Protein AF-0000000076402918 (afdb_homodimer)

Sequence (650 aa):
MNSRPRGKLAVGRVKFFGRHRGEVNSSAFSPDGQRLLTASEDGCVYGWETQSGRLLWRLRGHKGPVRFCRFSPDGRLFASTSCDRTIRLWDATDAKCLQVLKGHQRSVETVSFSHDSKQLASGGWDKRVMLWEVQSGQVLRHFVGHRDSVQSSDFAPSSDCLATGSWDSTIRMWDLRAGTPGIFHQELEGHRGNISCLCYSPSGLLASGSWDKTIHIWKPSTRSLLIQLKGHITWVKSIAFSPDGQQLASAGYSHMVKVWDCNTGKCTETLKVRSVAEANKGAVEGLLGRPAPPEPNIMLLAGGSERGPCLCLYARRETLSVWSCMNSRPRGKLAVGRVKFFGRHRGEVNSSAFSPDGQRLLTASEDGCVYGWETQSGRLLWRLRGHKGPVRFCRFSPDGRLFASTSCDRTIRLWDATDAKCLQVLKGHQRSVETVSFSHDSKQLASGGWDKRVMLWEVQSGQVLRHFVGHRDSVQSSDFAPSSDCLATGSWDSTIRMWDLRAGTPGIFHQELEGHRGNISCLCYSPSGLLASGSWDKTIHIWKPSTRSLLIQLKGHITWVKSIAFSPDGQQLASAGYSHMVKVWDCNTGKCTETLKVRSVAEANKGAVEGLLGRPAPPEPNIMLLAGGSERGPCLCLYARRETLSVWSC

Structure (mmCIF, N/CA/C/O backbone):
data_AF-0000000076402918-model_v1
#
loop_
_entity.id
_entity.type
_entity.pdbx_description
1 polymer 'WD repeat domain 38'
#
loop_
_atom_site.group_PDB
_atom_site.id
_atom_site.type_symbol
_atom_site.label_atom_id
_atom_site.label_alt_id
_atom_site.label_comp_id
_atom_site.label_asym_id
_atom_site.label_entity_id
_atom_site.label_seq_id
_atom_site.pdbx_PDB_ins_code
_atom_site.Cartn_x
_atom_site.Cartn_y
_atom_site.Cartn_z
_atom_site.occupancy
_atom_site.B_iso_or_equiv
_atom_site.auth_seq_id
_atom_site.auth_comp_id
_atom_site.auth_asym_id
_atom_site.auth_atom_id
_atom_site.pdbx_PDB_model_num
ATOM 1 N N . MET A 1 1 ? -1.709 27.984 39.938 1 25.34 1 MET A N 1
ATOM 2 C CA . MET A 1 1 ? -0.793 27.078 39.25 1 25.34 1 MET A CA 1
ATOM 3 C C . MET A 1 1 ? -1.233 25.625 39.406 1 25.34 1 MET A C 1
ATOM 5 O O . MET A 1 1 ? -0.717 24.906 40.25 1 25.34 1 MET A O 1
ATOM 9 N N . ASN A 1 2 ? -2.488 25.375 39.344 1 27.59 2 ASN A N 1
ATOM 10 C CA . ASN A 1 2 ? -3.223 24.141 39.625 1 27.59 2 ASN A CA 1
ATOM 11 C C . ASN A 1 2 ? -2.889 23.062 38.594 1 27.59 2 ASN A C 1
ATOM 13 O O . ASN A 1 2 ? -3.389 23.078 37.469 1 27.59 2 ASN A O 1
ATOM 17 N N . SER A 1 3 ? -1.519 22.703 38.438 1 31.03 3 SER A N 1
ATOM 18 C CA . SER A 1 3 ? -1.005 21.594 37.625 1 31.03 3 SER A CA 1
ATOM 19 C C . SER A 1 3 ? -1.732 20.297 37.938 1 31.03 3 SER A C 1
ATOM 21 O O . SER A 1 3 ? -1.46 19.656 38.938 1 31.03 3 SER A O 1
ATOM 23 N N . ARG A 1 4 ? -2.926 20.219 37.781 1 40.31 4 ARG A N 1
ATOM 24 C CA . ARG A 1 4 ? -3.494 18.891 37.969 1 40.31 4 ARG A CA 1
ATOM 25 C C . ARG A 1 4 ? -2.668 17.828 37.25 1 40.31 4 ARG A C 1
ATOM 27 O O . ARG A 1 4 ? -2.227 18.031 36.125 1 40.31 4 ARG A O 1
ATOM 34 N N . PRO A 1 5 ? -1.95 17.047 38 1 42.47 5 PRO A N 1
ATOM 35 C CA . PRO A 1 5 ? -1.156 15.992 37.344 1 42.47 5 PRO A CA 1
ATOM 36 C C . PRO A 1 5 ? -1.837 15.391 36.125 1 42.47 5 PRO A C 1
ATOM 38 O O . PRO A 1 5 ? -3.057 15.211 36.125 1 42.47 5 PRO A O 1
ATOM 41 N N . ARG A 1 6 ? -1.301 15.883 34.906 1 48.69 6 ARG A N 1
ATOM 42 C CA . ARG A 1 6 ? -1.825 15.328 33.656 1 48.69 6 ARG A CA 1
ATOM 43 C C . ARG A 1 6 ? -2.062 13.828 33.781 1 48.69 6 ARG A C 1
ATOM 45 O O . ARG A 1 6 ? -1.194 13.094 34.25 1 48.69 6 ARG A O 1
ATOM 52 N N . GLY A 1 7 ? -3.211 13.445 34.125 1 48.41 7 GLY A N 1
ATOM 53 C CA . GLY A 1 7 ? -3.588 12.055 34.312 1 48.41 7 GLY A CA 1
ATOM 54 C C . GLY A 1 7 ? -3.008 11.125 33.281 1 48.41 7 GLY A C 1
ATOM 55 O O . GLY A 1 7 ? -2.521 11.578 32.219 1 48.41 7 GLY A O 1
ATOM 56 N N . LYS A 1 8 ? -2.604 9.859 33.688 1 49.72 8 LYS A N 1
ATOM 57 C CA . LYS A 1 8 ? -2.1 8.766 32.875 1 49.72 8 LYS A CA 1
ATOM 58 C C . LYS A 1 8 ? -3.025 8.5 31.688 1 49.72 8 LYS A C 1
ATOM 60 O O . LYS A 1 8 ? -4.25 8.555 31.828 1 49.72 8 LYS A O 1
ATOM 65 N N . LEU A 1 9 ? -2.432 8.664 30.547 1 53.84 9 LEU A N 1
ATOM 66 C CA . LEU A 1 9 ? -3.195 8.305 29.359 1 53.84 9 LEU A CA 1
ATOM 67 C C . LEU A 1 9 ? -3.678 6.863 29.438 1 53.84 9 LEU A C 1
ATOM 69 O O . LEU A 1 9 ? -2.932 5.977 29.859 1 53.84 9 LEU A O 1
ATOM 73 N N . ALA A 1 10 ? -4.973 6.672 29.641 1 48.81 10 ALA A N 1
ATOM 74 C CA . ALA A 1 10 ? -5.516 5.316 29.641 1 48.81 10 ALA A CA 1
ATOM 75 C C . ALA A 1 10 ? -6.328 5.051 28.375 1 48.81 10 ALA A C 1
ATOM 77 O O . ALA A 1 10 ? -6.902 5.973 27.797 1 48.81 10 ALA A O 1
ATOM 78 N N . VAL A 1 11 ? -6.016 3.805 27.875 1 51.44 11 VAL A N 1
ATOM 79 C CA . VAL A 1 11 ? -6.879 3.371 26.781 1 51.44 11 VAL A CA 1
ATOM 80 C C . VAL A 1 11 ? -8.312 3.209 27.281 1 51.44 11 VAL A C 1
ATOM 82 O O . VAL A 1 11 ? -8.555 2.467 28.234 1 51.44 11 VAL A O 1
ATOM 85 N N . GLY A 1 12 ? -9.086 4.148 26.891 1 51.38 12 GLY A N 1
ATOM 86 C CA . GLY A 1 12 ? -10.469 3.934 27.281 1 51.38 12 GLY A CA 1
ATOM 87 C C . GLY A 1 12 ? -11.18 2.914 26.406 1 51.38 12 GLY A C 1
ATOM 88 O O . GLY A 1 12 ? -10.797 1.744 26.375 1 51.38 12 GLY A O 1
ATOM 89 N N . ARG A 1 13 ? -12.07 3.387 25.562 1 50.59 13 ARG A N 1
ATOM 90 C CA . ARG A 1 13 ? -12.836 2.543 24.656 1 50.59 13 ARG A CA 1
ATOM 91 C C . ARG A 1 13 ? -12.227 2.557 23.25 1 50.59 13 ARG A C 1
ATOM 93 O O . ARG A 1 13 ? -11.766 3.6 22.781 1 50.59 13 ARG A O 1
ATOM 100 N N . VAL A 1 14 ? -12.094 1.312 22.766 1 59.31 14 VAL A N 1
ATOM 101 C CA . VAL A 1 14 ? -11.578 1.171 21.406 1 59.31 14 VAL A CA 1
ATOM 102 C C . VAL A 1 14 ? -12.727 0.822 20.469 1 59.31 14 VAL A C 1
ATOM 104 O O . VAL A 1 14 ? -13.539 -0.056 20.75 1 59.31 14 VAL A O 1
ATOM 107 N N . LYS A 1 15 ? -12.883 1.702 19.375 1 62.91 15 LYS A N 1
ATOM 108 C CA . LYS A 1 15 ? -13.852 1.404 18.328 1 62.91 15 LYS A CA 1
ATOM 109 C C . LYS A 1 15 ? -13.156 0.914 17.062 1 62.91 15 LYS A C 1
ATOM 111 O O . LYS A 1 15 ? -12.109 1.436 16.672 1 62.91 15 LYS A O 1
ATOM 116 N N . PHE A 1 16 ? -13.766 -0.117 16.391 1 64.56 16 PHE A N 1
ATOM 117 C CA . PHE A 1 16 ? -13.211 -0.703 15.18 1 64.56 16 PHE A CA 1
ATOM 118 C C . PHE A 1 16 ? -14.07 -0.36 13.969 1 64.56 16 PHE A C 1
ATOM 120 O O . PHE A 1 16 ? -15.297 -0.431 14.031 1 64.56 16 PHE A O 1
ATOM 127 N N . PHE A 1 17 ? -13.406 0.163 12.977 1 67.06 17 PHE A N 1
ATOM 128 C CA . PHE A 1 17 ? -14.07 0.464 11.719 1 67.06 17 PHE A CA 1
ATOM 129 C C . PHE A 1 17 ? -13.664 -0.529 10.641 1 67.06 17 PHE A C 1
ATOM 131 O O . PHE A 1 17 ? -12.5 -0.553 10.219 1 67.06 17 PHE A O 1
ATOM 138 N N . GLY A 1 18 ? -14.5 -1.359 10.414 1 67.06 18 GLY A N 1
ATOM 139 C CA . GLY A 1 18 ? -14.25 -2.432 9.461 1 67.06 18 GLY A CA 1
ATOM 140 C C . GLY A 1 18 ? -15.109 -2.336 8.219 1 67.06 18 GLY A C 1
ATOM 141 O O . GLY A 1 18 ? -15.727 -1.301 7.961 1 67.06 18 GLY A O 1
ATOM 142 N N . ARG A 1 19 ? -14.844 -3.148 7.172 1 66.88 19 ARG A N 1
ATOM 143 C CA . ARG A 1 19 ? -15.633 -3.305 5.953 1 66.88 19 ARG A CA 1
ATOM 144 C C . ARG A 1 19 ? -14.852 -2.842 4.73 1 66.88 19 ARG A C 1
ATOM 146 O O . ARG A 1 19 ? -15.383 -2.828 3.617 1 66.88 19 ARG A O 1
ATOM 153 N N . HIS A 1 20 ? -13.734 -2.352 5.055 1 74.69 20 HIS A N 1
ATOM 154 C CA . HIS A 1 20 ? -12.891 -2.051 3.906 1 74.69 20 HIS A CA 1
ATOM 155 C C . HIS A 1 20 ? -12.641 -3.299 3.066 1 74.69 20 HIS A C 1
ATOM 157 O O . HIS A 1 20 ? -12.641 -4.414 3.592 1 74.69 20 HIS A O 1
ATOM 163 N N . ARG A 1 21 ? -12.477 -3.051 1.806 1 71.06 21 ARG A N 1
ATOM 164 C CA . ARG A 1 21 ? -12.164 -4.172 0.925 1 71.06 21 ARG A CA 1
ATOM 165 C C . ARG A 1 21 ? -10.68 -4.18 0.554 1 71.06 21 ARG A C 1
ATOM 167 O O . ARG A 1 21 ? -10.281 -4.828 -0.417 1 71.06 21 ARG A O 1
ATOM 174 N N . GLY A 1 22 ? -9.961 -3.381 1.263 1 71.25 22 GLY A N 1
ATOM 175 C CA . GLY A 1 22 ? -8.516 -3.273 1.115 1 71.25 22 GLY A CA 1
ATOM 176 C C . GLY A 1 22 ? -7.84 -2.648 2.32 1 71.25 22 GLY A C 1
ATOM 177 O O . GLY A 1 22 ? -8.508 -2.195 3.25 1 71.25 22 GLY A O 1
ATOM 178 N N . GLU A 1 23 ? -6.598 -2.674 2.232 1 72.81 23 GLU A N 1
ATOM 179 C CA . GLU A 1 23 ? -5.832 -2.055 3.312 1 72.81 23 GLU A CA 1
ATOM 180 C C . GLU A 1 23 ? -6.125 -0.56 3.408 1 72.81 23 GLU A C 1
ATOM 182 O O . GLU A 1 23 ? -6.43 0.085 2.4 1 72.81 23 GLU A O 1
ATOM 187 N N . VAL A 1 24 ? -6.035 -0.064 4.629 1 81.94 24 VAL A N 1
ATOM 188 C CA . VAL A 1 24 ? -6.242 1.362 4.859 1 81.94 24 VAL A CA 1
ATOM 189 C C . VAL A 1 24 ? -4.895 2.086 4.855 1 81.94 24 VAL A C 1
ATOM 191 O O . VAL A 1 24 ? -3.99 1.728 5.613 1 81.94 24 VAL A O 1
ATOM 194 N N . ASN A 1 25 ? -4.797 3.102 4.047 1 83.12 25 ASN A N 1
ATOM 195 C CA . ASN A 1 25 ? -3.531 3.812 3.9 1 83.12 25 ASN A CA 1
ATOM 196 C C . ASN A 1 25 ? -3.467 5.039 4.809 1 83.12 25 ASN A C 1
ATOM 198 O O . ASN A 1 25 ? -2.385 5.445 5.234 1 83.12 25 ASN A O 1
ATOM 202 N N . SER A 1 26 ? -4.59 5.641 4.988 1 84.94 26 SER A N 1
ATOM 203 C CA . SER A 1 26 ? -4.645 6.883 5.746 1 84.94 26 SER A CA 1
ATOM 204 C C . SER A 1 26 ? -6.023 7.09 6.367 1 84.94 26 SER A C 1
ATOM 206 O O . SER A 1 26 ? -7.012 6.512 5.906 1 84.94 26 SER A O 1
ATOM 208 N N . SER A 1 27 ? -6.023 7.902 7.418 1 85.88 27 SER A N 1
ATOM 209 C CA . SER A 1 27 ? -7.266 8.289 8.07 1 85.88 27 SER A CA 1
ATOM 210 C C . SER A 1 27 ? -7.199 9.734 8.57 1 85.88 27 SER A C 1
ATOM 212 O O . SER A 1 27 ? -6.113 10.266 8.805 1 85.88 27 SER A O 1
ATOM 214 N N . ALA A 1 28 ? -8.367 10.344 8.719 1 86.12 28 ALA A N 1
ATOM 215 C CA . ALA A 1 28 ? -8.43 11.727 9.18 1 86.12 28 ALA A CA 1
ATOM 216 C C . ALA A 1 28 ? -9.781 12.023 9.836 1 86.12 28 ALA A C 1
ATOM 218 O O . ALA A 1 28 ? -10.828 11.703 9.273 1 86.12 28 ALA A O 1
ATOM 219 N N . PHE A 1 29 ? -9.727 12.758 10.906 1 83.94 29 PHE A N 1
ATOM 220 C CA . PHE A 1 29 ? -10.953 13.203 11.555 1 83.94 29 PHE A CA 1
ATOM 221 C C . PHE A 1 29 ? -11.414 14.531 10.977 1 83.94 29 PHE A C 1
ATOM 223 O O . PHE A 1 29 ? -10.594 15.367 10.594 1 83.94 29 PHE A O 1
ATOM 230 N N . SER A 1 30 ? -12.75 14.648 11.078 1 87.88 30 SER A N 1
ATOM 231 C CA . SER A 1 30 ? -13.281 15.984 10.82 1 87.88 30 SER A CA 1
ATOM 232 C C . SER A 1 30 ? -12.938 16.938 11.953 1 87.88 30 SER A C 1
ATOM 234 O O . SER A 1 30 ? -12.625 16.516 13.07 1 87.88 30 SER A O 1
ATOM 236 N N . PRO A 1 31 ? -12.961 18.234 11.617 1 85.5 31 PRO A N 1
ATOM 237 C CA . PRO A 1 31 ? -12.578 19.203 12.656 1 85.5 31 PRO A CA 1
ATOM 238 C C . PRO A 1 31 ? -13.43 19.078 13.914 1 85.5 31 PRO A C 1
ATOM 240 O O . PRO A 1 31 ? -12.93 19.297 15.023 1 85.5 31 PRO A O 1
ATOM 243 N N . ASP A 1 32 ? -14.672 18.719 13.797 1 81.25 32 ASP A N 1
ATOM 244 C CA . ASP A 1 32 ? -15.547 18.609 14.953 1 81.25 32 ASP A CA 1
ATOM 245 C C . ASP A 1 32 ? -15.445 17.219 15.578 1 81.25 32 ASP A C 1
ATOM 247 O O . ASP A 1 32 ? -16.125 16.922 16.562 1 81.25 32 ASP A O 1
ATOM 251 N N . GLY A 1 33 ? -14.68 16.328 14.961 1 80.62 33 GLY A N 1
ATOM 252 C CA . GLY A 1 33 ? -14.43 15 15.508 1 80.62 33 GLY A CA 1
ATOM 253 C C . GLY A 1 33 ? -15.578 14.039 15.273 1 80.62 33 GLY A C 1
ATOM 254 O O . GLY A 1 33 ? -15.531 12.891 15.727 1 80.62 33 GLY A O 1
ATOM 255 N N . GLN A 1 34 ? -16.5 14.445 14.539 1 82.75 34 GLN A N 1
ATOM 256 C CA . GLN A 1 34 ? -17.719 13.656 14.414 1 82.75 34 GLN A CA 1
ATOM 257 C C . GLN A 1 34 ? -17.625 12.664 13.266 1 82.75 34 GLN A C 1
ATOM 259 O O . GLN A 1 34 ? -18.406 11.719 13.18 1 82.75 34 GLN A O 1
ATOM 264 N N . ARG A 1 35 ? -16.781 12.93 12.406 1 89.06 35 ARG A N 1
ATOM 265 C CA . ARG A 1 35 ? -16.609 12.039 11.258 1 89.06 35 ARG A CA 1
ATOM 266 C C . ARG A 1 35 ? -15.156 11.625 11.102 1 89.06 35 ARG A C 1
ATOM 268 O O . ARG A 1 35 ? -14.242 12.352 11.516 1 89.06 35 ARG A O 1
ATOM 275 N N . LEU A 1 36 ? -14.984 10.43 10.508 1 86.31 36 LEU A N 1
ATOM 276 C CA . LEU A 1 36 ? -13.672 9.859 10.211 1 86.31 36 LEU A CA 1
ATOM 277 C C . LEU A 1 36 ? -13.578 9.445 8.75 1 86.31 36 LEU A C 1
ATOM 279 O O . LEU A 1 36 ? -14.469 8.773 8.234 1 86.31 36 LEU A O 1
ATOM 283 N N . LEU A 1 37 ? -12.523 9.906 8.07 1 90.56 37 LEU A N 1
ATOM 284 C CA . LEU A 1 37 ? -12.203 9.453 6.723 1 90.56 37 LEU A CA 1
ATOM 285 C C . LEU A 1 37 ? -11.156 8.344 6.754 1 90.56 37 LEU A C 1
ATOM 287 O O . LEU A 1 37 ? -10.203 8.414 7.535 1 90.56 37 LEU A O 1
ATOM 291 N N . THR A 1 38 ? -11.32 7.359 5.902 1 87.81 38 THR A N 1
ATOM 292 C CA . THR A 1 38 ? -10.258 6.387 5.684 1 87.81 38 THR A CA 1
ATOM 293 C C . THR A 1 38 ? -10.008 6.176 4.191 1 87.81 38 THR A C 1
ATOM 295 O O . THR A 1 38 ? -10.961 6.043 3.414 1 87.81 38 THR A O 1
ATOM 298 N N . ALA A 1 39 ? -8.75 6.246 3.799 1 90.69 39 ALA A N 1
ATOM 299 C CA . ALA A 1 39 ? -8.305 5.984 2.432 1 90.69 39 ALA A CA 1
ATOM 300 C C . ALA A 1 39 ? -7.879 4.531 2.262 1 90.69 39 ALA A C 1
ATOM 302 O O . ALA A 1 39 ? -7.008 4.043 2.986 1 90.69 39 ALA A O 1
ATOM 303 N N . SER A 1 40 ? -8.461 3.926 1.273 1 87.62 40 SER A N 1
ATOM 304 C CA . SER A 1 40 ? -8.281 2.48 1.193 1 87.62 40 SER A CA 1
ATOM 305 C C . SER A 1 40 ? -7.562 2.082 -0.092 1 87.62 40 SER A C 1
ATOM 307 O O . SER A 1 40 ? -7.73 2.729 -1.128 1 87.62 40 SER A O 1
ATOM 309 N N . GLU A 1 41 ? -6.918 0.976 -0.032 1 83.38 41 GLU A N 1
ATOM 310 C CA . GLU A 1 41 ? -6.238 0.36 -1.167 1 83.38 41 GLU A CA 1
ATOM 311 C C . GLU A 1 41 ? -7.234 -0.083 -2.234 1 83.38 41 GLU A C 1
ATOM 313 O O . GLU A 1 41 ? -6.871 -0.255 -3.398 1 83.38 41 GLU A O 1
ATOM 318 N N . ASP A 1 42 ? -8.477 -0.287 -1.939 1 82.19 42 ASP A N 1
ATOM 319 C CA . ASP A 1 42 ? -9.477 -0.777 -2.881 1 82.19 42 ASP A CA 1
ATOM 320 C C . ASP A 1 42 ? -9.984 0.348 -3.779 1 82.19 42 ASP A C 1
ATOM 322 O O . ASP A 1 42 ? -10.898 0.144 -4.586 1 82.19 42 ASP A O 1
ATOM 326 N N . GLY A 1 43 ? -9.445 1.557 -3.574 1 91.81 43 GLY A N 1
ATOM 327 C CA . GLY A 1 43 ? -9.773 2.672 -4.445 1 91.81 43 GLY A CA 1
ATOM 328 C C . GLY A 1 43 ? -10.914 3.523 -3.922 1 91.81 43 GLY A C 1
ATOM 329 O O . GLY A 1 43 ? -11.383 4.438 -4.605 1 91.81 43 GLY A O 1
ATOM 330 N N . CYS A 1 44 ? -11.32 3.26 -2.717 1 93.31 44 CYS A N 1
ATOM 331 C CA . CYS A 1 44 ? -12.461 3.98 -2.16 1 93.31 44 CYS A CA 1
ATOM 332 C C . CYS A 1 44 ? -12.031 4.848 -0.98 1 93.31 44 CYS A C 1
ATOM 334 O O . CYS A 1 44 ? -11.039 4.551 -0.313 1 93.31 44 CYS A O 1
ATOM 336 N N . VAL A 1 45 ? -12.789 5.887 -0.795 1 95.75 45 VAL A N 1
ATOM 337 C CA . VAL A 1 45 ? -12.75 6.66 0.441 1 95.75 45 VAL A CA 1
ATOM 338 C C . VAL A 1 45 ? -13.977 6.34 1.291 1 95.75 45 VAL A C 1
ATOM 340 O O . VAL A 1 45 ? -15.109 6.426 0.814 1 95.75 45 VAL A O 1
ATOM 343 N N . TYR A 1 46 ? -13.727 5.969 2.494 1 91.69 46 TYR A N 1
ATOM 344 C CA . TYR A 1 46 ? -14.82 5.645 3.402 1 91.69 46 TYR A CA 1
ATOM 345 C C . TYR A 1 46 ? -15.031 6.758 4.418 1 91.69 46 TYR A C 1
ATOM 347 O O . TYR A 1 46 ? -14.07 7.359 4.902 1 91.69 46 TYR A O 1
ATOM 355 N N . GLY A 1 47 ? -16.297 7.082 4.672 1 92.44 47 GLY A N 1
ATOM 356 C CA . GLY A 1 47 ? -16.688 7.984 5.742 1 92.44 47 GLY A CA 1
ATOM 357 C C . GLY A 1 47 ? -17.469 7.305 6.848 1 92.44 47 GLY A C 1
ATOM 358 O O . GLY A 1 47 ? -18.391 6.527 6.574 1 92.44 47 GLY A O 1
ATOM 359 N N . TRP A 1 48 ? -17.062 7.621 8.07 1 87.62 48 TRP A N 1
ATOM 360 C CA . TRP A 1 48 ? -17.672 6.988 9.234 1 87.62 48 TRP A CA 1
ATOM 361 C C . TRP A 1 48 ? -18.156 8.039 10.227 1 87.62 48 TRP A C 1
ATOM 363 O O . TRP A 1 48 ? -17.547 9.094 10.375 1 87.62 48 TRP A O 1
ATOM 373 N N . GLU A 1 49 ? -19.25 7.68 10.906 1 86.62 49 GLU A N 1
ATOM 374 C CA . GLU A 1 49 ? -19.562 8.406 12.133 1 86.62 49 GLU A CA 1
ATOM 375 C C . GLU A 1 49 ? -18.703 7.934 13.297 1 86.62 49 GLU A C 1
ATOM 377 O O . GLU A 1 49 ? -18.688 6.746 13.625 1 86.62 49 GLU A O 1
ATOM 382 N N . THR A 1 50 ? -18.047 8.805 13.961 1 78.19 50 THR A N 1
ATOM 383 C CA . THR A 1 50 ? -17.016 8.438 14.914 1 78.19 50 THR A CA 1
ATOM 384 C C . THR A 1 50 ? -17.625 7.789 16.156 1 78.19 50 THR A C 1
ATOM 386 O O . THR A 1 50 ? -17.078 6.824 16.688 1 78.19 50 THR A O 1
ATOM 389 N N . GLN A 1 51 ? -18.672 8.305 16.656 1 74.75 51 GLN A N 1
ATOM 390 C CA . GLN A 1 51 ? -19.234 7.824 17.906 1 74.75 51 GLN A CA 1
ATOM 391 C C . GLN A 1 51 ? -19.906 6.465 17.734 1 74.75 51 GLN A C 1
ATOM 393 O O . GLN A 1 51 ? -19.672 5.535 18.5 1 74.75 51 GLN A O 1
ATOM 398 N N . SER A 1 52 ? -20.672 6.297 16.703 1 76 52 SER A N 1
ATOM 399 C CA . SER A 1 52 ? -21.422 5.066 16.516 1 76 52 SER A CA 1
ATOM 400 C C . SER A 1 52 ? -20.609 4.027 15.758 1 76 52 SER A C 1
ATOM 402 O O . SER A 1 52 ? -20.875 2.828 15.852 1 76 52 SER A O 1
ATOM 404 N N . GLY A 1 53 ? -19.703 4.547 14.992 1 77.06 53 GLY A N 1
ATOM 405 C CA . GLY A 1 53 ? -18.953 3.641 14.133 1 77.06 53 GLY A CA 1
ATOM 406 C C . GLY A 1 53 ? -19.688 3.295 12.852 1 77.06 53 GLY A C 1
ATOM 407 O O . GLY A 1 53 ? -19.234 2.455 12.07 1 77.06 53 GLY A O 1
ATOM 408 N N . ARG A 1 54 ? -20.734 3.928 12.633 1 86.75 54 ARG A N 1
ATOM 409 C CA . ARG A 1 54 ? -21.547 3.65 11.453 1 86.75 54 ARG A CA 1
ATOM 410 C C . ARG A 1 54 ? -20.875 4.156 10.188 1 86.75 54 ARG A C 1
ATOM 412 O O . ARG A 1 54 ? -20.328 5.262 10.164 1 86.75 54 ARG A O 1
ATOM 419 N N . LEU A 1 55 ? -20.953 3.271 9.148 1 89.5 55 LEU A N 1
ATOM 420 C CA . LEU A 1 55 ? -20.469 3.684 7.836 1 89.5 55 LEU A CA 1
ATOM 421 C C . LEU A 1 55 ? -21.438 4.664 7.188 1 89.5 55 LEU A C 1
ATOM 423 O O . LEU A 1 55 ? -22.625 4.359 7.02 1 89.5 55 LEU A O 1
ATOM 427 N N . LEU A 1 56 ? -20.969 5.809 6.895 1 93.81 56 LEU A N 1
ATOM 428 C CA . LEU A 1 56 ? -21.797 6.84 6.281 1 93.81 56 LEU A CA 1
ATOM 429 C C . LEU A 1 56 ? -21.766 6.723 4.762 1 93.81 56 LEU A C 1
ATOM 431 O O . LEU A 1 56 ? -22.828 6.766 4.117 1 93.81 56 LEU A O 1
ATOM 435 N N . TRP A 1 57 ? -20.594 6.594 4.211 1 93.12 57 TRP A N 1
ATOM 436 C CA . TRP A 1 57 ? -20.484 6.48 2.762 1 93.12 57 TRP A CA 1
ATOM 437 C C . TRP A 1 57 ? -19.203 5.758 2.367 1 93.12 57 TRP A C 1
ATOM 439 O O . TRP A 1 57 ? -18.234 5.742 3.127 1 93.12 57 TRP A O 1
ATOM 449 N N . ARG A 1 58 ? -19.297 5.066 1.256 1 93.31 58 ARG A N 1
ATOM 450 C CA . ARG A 1 58 ? -18.203 4.5 0.47 1 93.31 58 ARG A CA 1
ATOM 451 C C . ARG A 1 58 ? -18.125 5.156 -0.904 1 93.31 58 ARG A C 1
ATOM 453 O O . ARG A 1 58 ? -18.984 4.922 -1.761 1 93.31 58 ARG A O 1
ATOM 460 N N . LEU A 1 59 ? -17.078 5.914 -1.104 1 96.81 59 LEU A N 1
ATOM 461 C CA . LEU A 1 59 ? -17.016 6.75 -2.297 1 96.81 59 LEU A CA 1
ATOM 462 C C . LEU A 1 59 ? -16.031 6.164 -3.314 1 96.81 59 LEU A C 1
ATOM 464 O O . LEU A 1 59 ? -14.859 5.973 -3.014 1 96.81 59 LEU A O 1
ATOM 468 N N . ARG A 1 60 ? -16.562 5.969 -4.395 1 94.31 60 ARG A N 1
ATOM 469 C CA . ARG A 1 60 ? -15.766 5.512 -5.535 1 94.31 60 ARG A CA 1
ATOM 470 C C . ARG A 1 60 ? -15.398 6.676 -6.449 1 94.31 60 ARG A C 1
ATOM 472 O O . ARG A 1 60 ? -15.844 7.809 -6.227 1 94.31 60 ARG A O 1
ATOM 479 N N . GLY A 1 61 ? -14.5 6.449 -7.418 1 93.69 61 GLY A N 1
ATOM 480 C CA . GLY A 1 61 ? -14.102 7.473 -8.375 1 93.69 61 GLY A CA 1
ATOM 481 C C . GLY A 1 61 ? -12.648 7.367 -8.797 1 93.69 61 GLY A C 1
ATOM 482 O O . GLY A 1 61 ? -12.336 7.457 -9.984 1 93.69 61 GLY A O 1
ATOM 483 N N . HIS A 1 62 ? -11.781 7.23 -7.805 1 95.5 62 HIS A N 1
ATOM 484 C CA . HIS A 1 62 ? -10.375 7.039 -8.141 1 95.5 62 HIS A CA 1
ATOM 485 C C . HIS A 1 62 ? -10.172 5.773 -8.969 1 95.5 62 HIS A C 1
ATOM 487 O O . HIS A 1 62 ? -10.93 4.809 -8.828 1 95.5 62 HIS A O 1
ATOM 493 N N . LYS A 1 63 ? -9.18 5.75 -9.789 1 91.75 63 LYS A N 1
ATOM 494 C CA . LYS A 1 63 ? -8.906 4.621 -10.68 1 91.75 63 LYS A CA 1
ATOM 495 C C . LYS A 1 63 ? -7.719 3.805 -10.18 1 91.75 63 LYS A C 1
ATOM 497 O O . LYS A 1 63 ? -7.031 3.154 -10.969 1 91.75 63 LYS A O 1
ATOM 502 N N . GLY A 1 64 ? -7.398 3.877 -9.039 1 91.81 64 GLY A N 1
ATOM 503 C CA . GLY A 1 64 ? -6.359 3.158 -8.312 1 91.81 64 GLY A CA 1
ATOM 504 C C . GLY A 1 64 ? -6.457 3.32 -6.809 1 91.81 64 GLY A C 1
ATOM 505 O O . GLY A 1 64 ? -7.391 3.949 -6.309 1 91.81 64 GLY A O 1
ATOM 506 N N . PRO A 1 65 ? -5.516 2.715 -6.141 1 90.81 65 PRO A N 1
ATOM 507 C CA . PRO A 1 65 ? -5.52 2.83 -4.684 1 90.81 65 PRO A CA 1
ATOM 508 C C . PRO A 1 65 ? -5.551 4.281 -4.203 1 90.81 65 PRO A C 1
ATOM 510 O O . PRO A 1 65 ? -4.895 5.145 -4.793 1 90.81 65 PRO A O 1
ATOM 513 N N . VAL A 1 66 ? -6.379 4.523 -3.15 1 95.31 66 VAL A N 1
ATOM 514 C CA . VAL A 1 66 ? -6.383 5.828 -2.498 1 95.31 66 VAL A CA 1
ATOM 515 C C . VAL A 1 66 ? -5.273 5.887 -1.45 1 95.31 66 VAL A C 1
ATOM 517 O O . VAL A 1 66 ? -5.172 5.004 -0.593 1 95.31 66 VAL A O 1
ATOM 520 N N . ARG A 1 67 ? -4.414 6.934 -1.478 1 95.19 67 ARG A N 1
ATOM 521 C CA . ARG A 1 67 ? -3.189 6.957 -0.684 1 95.19 67 ARG A CA 1
ATOM 522 C C . ARG A 1 67 ? -3.355 7.836 0.553 1 95.19 67 ARG A C 1
ATOM 524 O O . ARG A 1 67 ? -2.766 7.562 1.599 1 95.19 67 ARG A O 1
ATOM 531 N N . PHE A 1 68 ? -4.102 8.922 0.4 1 95.88 68 PHE A N 1
ATOM 532 C CA . PHE A 1 68 ? -4.195 9.891 1.491 1 95.88 68 PHE A CA 1
ATOM 533 C C . PHE A 1 68 ? -5.531 10.617 1.449 1 95.88 68 PHE A C 1
ATOM 535 O O . PHE A 1 68 ? -6.207 10.633 0.417 1 95.88 68 PHE A O 1
ATOM 542 N N . CYS A 1 69 ? -5.938 11.156 2.619 1 95.44 69 CYS A N 1
ATOM 543 C CA . CYS A 1 69 ? -7.148 11.961 2.697 1 95.44 69 CYS A CA 1
ATOM 544 C C . CYS A 1 69 ? -7.082 12.938 3.863 1 95.44 69 CYS A C 1
ATOM 546 O O . CYS A 1 69 ? -6.387 12.688 4.848 1 95.44 69 CYS A O 1
ATOM 548 N N . ARG A 1 70 ? -7.77 14.039 3.697 1 96.38 70 ARG A N 1
ATOM 549 C CA . ARG A 1 70 ? -7.793 15.078 4.719 1 96.38 70 ARG A CA 1
ATOM 550 C C . ARG A 1 70 ? -9.055 15.938 4.598 1 96.38 70 ARG A C 1
ATOM 552 O O . ARG A 1 70 ? -9.477 16.266 3.488 1 96.38 70 ARG A O 1
ATOM 559 N N . PHE A 1 71 ? -9.602 16.344 5.789 1 95.38 71 PHE A N 1
ATOM 560 C CA . PHE A 1 71 ? -10.664 17.344 5.801 1 95.38 71 PHE A CA 1
ATOM 561 C C . PHE A 1 71 ? -10.086 18.75 5.672 1 95.38 71 PHE A C 1
ATOM 563 O O . PHE A 1 71 ? -8.969 19.016 6.121 1 95.38 71 PHE A O 1
ATOM 570 N N . SER A 1 72 ? -10.938 19.594 5.047 1 97.69 72 SER A N 1
ATOM 571 C CA . SER A 1 72 ? -10.602 21.016 5.156 1 97.69 72 SER A CA 1
ATOM 572 C C . SER A 1 72 ? -10.836 21.531 6.57 1 97.69 72 SER A C 1
ATOM 574 O O . SER A 1 72 ? -11.703 21.016 7.289 1 97.69 72 SER A O 1
ATOM 576 N N . PRO A 1 73 ? -10.023 22.562 6.945 1 94.44 73 PRO A N 1
ATOM 577 C CA . PRO A 1 73 ? -10.141 23.094 8.312 1 94.44 73 PRO A CA 1
ATOM 578 C C . PRO A 1 73 ? -11.547 23.594 8.633 1 94.44 73 PRO A C 1
ATOM 580 O O . PRO A 1 73 ? -11.984 23.516 9.789 1 94.44 73 PRO A O 1
ATOM 583 N N . ASP A 1 74 ? -12.297 24.078 7.711 1 95.62 74 ASP A N 1
ATOM 584 C CA . ASP A 1 74 ? -13.648 24.578 7.965 1 95.62 74 ASP A CA 1
ATOM 585 C C . ASP A 1 74 ? -14.664 23.453 7.957 1 95.62 74 ASP A C 1
ATOM 587 O O . ASP A 1 74 ? -15.852 23.672 8.203 1 95.62 74 ASP A O 1
ATOM 591 N N . GLY A 1 75 ? -14.273 22.266 7.566 1 95.94 75 GLY A N 1
ATOM 592 C CA . GLY A 1 75 ? -15.117 21.078 7.656 1 95.94 75 GLY A CA 1
ATOM 593 C C . GLY A 1 75 ? -16.078 20.938 6.484 1 95.94 75 GLY A C 1
ATOM 594 O O . GLY A 1 75 ? -16.906 20.031 6.465 1 95.94 75 GLY A O 1
ATOM 595 N N . ARG A 1 76 ? -15.914 21.719 5.523 1 97.38 76 ARG A N 1
ATOM 596 C CA . ARG A 1 76 ? -16.875 21.734 4.43 1 97.38 76 ARG A CA 1
ATOM 597 C C . ARG A 1 76 ? -16.453 20.812 3.299 1 97.38 76 ARG A C 1
ATOM 599 O O . ARG A 1 76 ? -17.266 20.375 2.49 1 97.38 76 ARG A O 1
ATOM 606 N N . LEU A 1 77 ? -15.188 20.625 3.223 1 98.31 77 LEU A N 1
ATOM 607 C CA . LEU A 1 77 ? -14.625 19.797 2.154 1 98.31 77 LEU A CA 1
ATOM 608 C C . LEU A 1 77 ? -13.711 18.719 2.719 1 98.31 77 LEU A C 1
ATOM 610 O O . LEU A 1 77 ? -13.305 18.797 3.883 1 98.31 77 LEU A O 1
ATOM 614 N N . PHE A 1 78 ? -13.438 17.719 1.965 1 98.06 78 PHE A N 1
ATOM 615 C CA . PHE A 1 78 ? -12.258 16.875 2.154 1 98.06 78 PHE A CA 1
ATOM 616 C C . PHE A 1 78 ? -11.617 16.547 0.814 1 98.06 78 PHE A C 1
ATOM 618 O O . PHE A 1 78 ? -12.242 16.703 -0.237 1 98.06 78 PHE A O 1
ATOM 625 N N . ALA A 1 79 ? -10.344 16.172 0.856 1 98.75 79 ALA A N 1
ATOM 626 C CA . ALA A 1 79 ? -9.562 15.805 -0.326 1 98.75 79 ALA A CA 1
ATOM 627 C C . ALA A 1 79 ? -8.992 14.398 -0.189 1 98.75 79 ALA A C 1
ATOM 629 O O . ALA A 1 79 ? -8.695 13.945 0.92 1 98.75 79 ALA A O 1
ATOM 630 N N . SER A 1 80 ? -8.898 13.711 -1.276 1 98.44 80 SER A N 1
ATOM 631 C CA . SER A 1 80 ? -8.258 12.398 -1.342 1 98.44 80 SER A CA 1
ATOM 632 C C . SER A 1 80 ? -7.25 12.336 -2.482 1 98.44 80 SER A C 1
ATOM 634 O O . SER A 1 80 ? -7.418 13.008 -3.506 1 98.44 80 SER A O 1
ATOM 636 N N . THR A 1 81 ? -6.164 11.562 -2.291 1 98.5 81 THR A N 1
ATOM 637 C CA . THR A 1 81 ? -5.129 11.367 -3.299 1 98.5 81 THR A CA 1
ATOM 638 C C . THR A 1 81 ? -5.035 9.898 -3.703 1 98.5 81 THR A C 1
ATOM 640 O O . THR A 1 81 ? -5.457 9.016 -2.953 1 98.5 81 THR A O 1
ATOM 643 N N . SER A 1 82 ? -4.434 9.656 -4.883 1 97.38 82 SER A N 1
ATOM 644 C CA . SER A 1 82 ? -4.422 8.297 -5.402 1 97.38 82 SER A CA 1
ATOM 645 C C . SER A 1 82 ? -3.197 8.047 -6.273 1 97.38 82 SER A C 1
ATOM 647 O O . SER A 1 82 ? -2.541 8.992 -6.715 1 97.38 82 SER A O 1
ATOM 649 N N . CYS A 1 83 ? -2.984 6.805 -6.488 1 94.19 83 CYS A N 1
ATOM 650 C CA . CYS A 1 83 ? -1.952 6.371 -7.422 1 94.19 83 CYS A CA 1
ATOM 651 C C . CYS A 1 83 ? -2.344 6.703 -8.859 1 94.19 83 CYS A C 1
ATOM 653 O O . CYS A 1 83 ? -1.512 6.633 -9.766 1 94.19 83 CYS A O 1
ATOM 655 N N . ASP A 1 84 ? -3.576 7.066 -9.102 1 93.56 84 ASP A N 1
ATOM 656 C CA . ASP A 1 84 ? -4.031 7.371 -10.453 1 93.56 84 ASP A CA 1
ATOM 657 C C . ASP A 1 84 ? -3.619 8.781 -10.859 1 93.56 84 ASP A C 1
ATOM 659 O O . ASP A 1 84 ? -4.125 9.32 -11.852 1 93.56 84 ASP A O 1
ATOM 663 N N . ARG A 1 85 ? -2.844 9.453 -10.062 1 95.75 85 ARG A N 1
ATOM 664 C CA . ARG A 1 85 ? -2.178 10.727 -10.352 1 95.75 85 ARG A CA 1
ATOM 665 C C . ARG A 1 85 ? -3.119 11.898 -10.117 1 95.75 85 ARG A C 1
ATOM 667 O O . ARG A 1 85 ? -2.826 13.023 -10.523 1 95.75 85 ARG A O 1
ATOM 674 N N . THR A 1 86 ? -4.262 11.625 -9.469 1 97.38 86 THR A N 1
ATOM 675 C CA . THR A 1 86 ? -5.223 12.711 -9.32 1 97.38 86 THR A CA 1
ATOM 676 C C . THR A 1 86 ? -5.504 12.992 -7.84 1 97.38 86 THR A C 1
ATOM 678 O O . THR A 1 86 ? -5.188 12.164 -6.98 1 97.38 86 THR A O 1
ATOM 681 N N . ILE A 1 87 ? -6.047 14.188 -7.605 1 98.69 87 ILE A N 1
ATOM 682 C CA . ILE A 1 87 ? -6.672 14.578 -6.348 1 98.69 87 ILE A CA 1
ATOM 683 C C . ILE A 1 87 ? -8.164 14.812 -6.566 1 98.69 87 ILE A C 1
ATOM 685 O O . ILE A 1 87 ? -8.562 15.422 -7.562 1 98.69 87 ILE A O 1
ATOM 689 N N . ARG A 1 88 ? -8.93 14.312 -5.703 1 98.75 88 ARG A N 1
ATOM 690 C CA . ARG A 1 88 ? -10.359 14.617 -5.766 1 98.75 88 ARG A CA 1
ATOM 691 C C . ARG A 1 88 ? -10.789 15.461 -4.574 1 98.75 88 ARG A C 1
ATOM 693 O O . ARG A 1 88 ? -10.414 15.18 -3.434 1 98.75 88 ARG A O 1
ATOM 700 N N . LEU A 1 89 ? -11.508 16.531 -4.859 1 98.62 89 LEU A N 1
ATOM 701 C CA . LEU A 1 89 ? -12.156 17.359 -3.852 1 98.62 89 LEU A CA 1
ATOM 702 C C . LEU A 1 89 ? -13.625 16.969 -3.686 1 98.62 89 LEU A C 1
ATOM 704 O O . LEU A 1 89 ? -14.359 16.891 -4.668 1 98.62 89 LEU A O 1
ATOM 708 N N . TRP A 1 90 ? -13.984 16.75 -2.477 1 98.56 90 TRP A N 1
ATOM 709 C CA . TRP A 1 90 ? -15.328 16.266 -2.168 1 98.56 90 TRP A CA 1
ATOM 710 C C . TRP A 1 90 ? -16.062 17.25 -1.263 1 98.56 90 TRP A C 1
ATOM 712 O O . TRP A 1 90 ? -15.453 17.875 -0.392 1 98.56 90 TRP A O 1
ATOM 722 N N . ASP A 1 91 ? -17.375 17.297 -1.481 1 97.94 91 ASP A N 1
ATOM 723 C CA . ASP A 1 91 ? -18.234 17.984 -0.517 1 97.94 91 ASP A CA 1
ATOM 724 C C . ASP A 1 91 ? -18.422 17.141 0.741 1 97.94 91 ASP A C 1
ATOM 726 O O . ASP A 1 91 ? -18.812 15.977 0.659 1 97.94 91 ASP A O 1
ATOM 730 N N . ALA A 1 92 ? -18.234 17.703 1.867 1 96.38 92 ALA A N 1
ATOM 731 C CA . ALA A 1 92 ? -18.266 16.938 3.109 1 96.38 92 ALA A CA 1
ATOM 732 C C . ALA A 1 92 ? -19.703 16.641 3.539 1 96.38 92 ALA A C 1
ATOM 734 O O . ALA A 1 92 ? -19.938 15.703 4.305 1 96.38 92 ALA A O 1
ATOM 735 N N . THR A 1 93 ? -20.578 17.375 3.16 1 93.88 93 THR A N 1
ATOM 736 C CA . THR A 1 93 ? -21.969 17.203 3.568 1 93.88 93 THR A CA 1
ATOM 737 C C . THR A 1 93 ? -22.641 16.109 2.758 1 93.88 93 THR A C 1
ATOM 739 O O . THR A 1 93 ? -23.188 15.164 3.324 1 93.88 93 THR A O 1
ATOM 742 N N . ASP A 1 94 ? -22.516 16.125 1.429 1 93.25 94 ASP A N 1
ATOM 743 C CA . ASP A 1 94 ? -23.234 15.164 0.59 1 93.25 94 ASP A CA 1
ATOM 744 C C . ASP A 1 94 ? -22.281 14.117 0.014 1 93.25 94 ASP A C 1
ATOM 746 O O . ASP A 1 94 ? -22.719 13.203 -0.69 1 93.25 94 ASP A O 1
ATOM 750 N N . ALA A 1 95 ? -21.031 14.266 0.272 1 94.5 95 ALA A N 1
ATOM 751 C CA . ALA A 1 95 ? -20 13.336 -0.174 1 94.5 95 ALA A CA 1
ATOM 752 C C . ALA A 1 95 ? -20 13.203 -1.695 1 94.5 95 ALA A C 1
ATOM 754 O O . ALA A 1 95 ? -19.969 12.094 -2.23 1 94.5 95 ALA A O 1
ATOM 755 N N . LYS A 1 96 ? -20.172 14.312 -2.371 1 96.44 96 LYS A N 1
ATOM 756 C CA . LYS A 1 96 ? -20.078 14.359 -3.828 1 96.44 96 LYS A CA 1
ATOM 757 C C . LYS A 1 96 ? -18.734 14.914 -4.281 1 96.44 96 LYS A C 1
ATOM 759 O O . LYS A 1 96 ? -18.219 15.859 -3.688 1 96.44 96 LYS A O 1
ATOM 764 N N . CYS A 1 97 ? -18.297 14.328 -5.348 1 97.94 97 CYS A N 1
ATOM 765 C CA . CYS A 1 97 ? -17.047 14.82 -5.918 1 97.94 97 CYS A CA 1
ATOM 766 C C . CYS A 1 97 ? -17.266 16.156 -6.637 1 97.94 97 CYS A C 1
ATOM 768 O O . CYS A 1 97 ? -18.031 16.219 -7.602 1 97.94 97 CYS A O 1
ATOM 770 N N . LEU A 1 98 ? -16.609 17.156 -6.223 1 97.69 98 LEU A N 1
ATOM 771 C CA . LEU A 1 98 ? -16.781 18.5 -6.777 1 97.69 98 LEU A CA 1
ATOM 772 C C . LEU A 1 98 ? -15.805 18.75 -7.918 1 97.69 98 LEU A C 1
ATOM 774 O O . LEU A 1 98 ? -16.156 19.391 -8.914 1 97.69 98 LEU A O 1
ATOM 778 N N . GLN A 1 99 ? -14.594 18.297 -7.742 1 97.31 99 GLN A N 1
ATOM 779 C CA . GLN A 1 99 ? -13.531 18.531 -8.711 1 97.31 99 GLN A CA 1
ATOM 780 C C . GLN A 1 99 ? -12.539 17.375 -8.742 1 97.31 99 GLN A C 1
ATOM 782 O O . GLN A 1 99 ? -12.328 16.703 -7.723 1 97.31 99 GLN A O 1
ATOM 787 N N . VAL A 1 100 ? -11.992 17.109 -9.859 1 98.31 100 VAL A N 1
ATOM 788 C CA . VAL A 1 100 ? -10.836 16.234 -10.031 1 98.31 100 VAL A CA 1
ATOM 789 C C . VAL A 1 100 ? -9.633 17.047 -10.484 1 98.31 100 VAL A C 1
ATOM 791 O O . VAL A 1 100 ? -9.641 17.641 -11.57 1 98.31 100 VAL A O 1
ATOM 794 N N . LEU A 1 101 ? -8.633 17.141 -9.664 1 98.5 101 LEU A N 1
ATOM 795 C CA . LEU A 1 101 ? -7.438 17.922 -9.953 1 98.5 101 LEU A CA 1
ATOM 796 C C . LEU A 1 101 ? -6.387 17.062 -10.656 1 98.5 101 LEU A C 1
ATOM 798 O O . LEU A 1 101 ? -5.945 16.047 -10.109 1 98.5 101 LEU A O 1
ATOM 802 N N . LYS A 1 102 ? -6.016 17.562 -11.797 1 97.44 102 LYS A N 1
ATOM 803 C CA . LYS A 1 102 ? -5.039 16.859 -12.625 1 97.44 102 LYS A CA 1
ATOM 804 C C . LYS A 1 102 ? -3.791 17.719 -12.844 1 97.44 102 LYS A C 1
ATOM 806 O O . LYS A 1 102 ? -3.893 18.906 -13.141 1 97.44 102 LYS A O 1
ATOM 811 N N . GLY A 1 103 ? -2.652 17.141 -12.695 1 96.44 103 GLY A N 1
ATOM 812 C CA . GLY A 1 103 ? -1.399 17.844 -12.922 1 96.44 103 GLY A CA 1
ATOM 813 C C . GLY A 1 103 ? -0.178 17.016 -12.586 1 96.44 103 GLY A C 1
ATOM 814 O O . GLY A 1 103 ? 0.862 17.141 -13.234 1 96.44 103 GLY A O 1
ATOM 815 N N . HIS A 1 104 ? -0.32 16.188 -11.594 1 96.94 104 HIS A N 1
ATOM 816 C CA . HIS A 1 104 ? 0.766 15.281 -11.227 1 96.94 104 HIS A CA 1
ATOM 817 C C . HIS A 1 104 ? 0.992 14.227 -12.312 1 96.94 104 HIS A C 1
ATOM 819 O O . HIS A 1 104 ? 0.039 13.773 -12.945 1 96.94 104 HIS A O 1
ATOM 825 N N . GLN A 1 105 ? 2.23 13.828 -12.414 1 93.94 105 GLN A N 1
ATOM 826 C CA . GLN A 1 105 ? 2.588 12.875 -13.461 1 93.94 105 GLN A CA 1
ATOM 827 C C . GLN A 1 105 ? 2.754 11.469 -12.883 1 93.94 105 GLN A C 1
ATOM 829 O O . GLN A 1 105 ? 2.953 10.508 -13.633 1 93.94 105 GLN A O 1
ATOM 834 N N . ARG A 1 106 ? 2.797 11.375 -11.688 1 94.38 106 ARG A N 1
ATOM 835 C CA . ARG A 1 106 ? 2.898 10.109 -10.969 1 94.38 106 ARG A CA 1
ATOM 836 C C . ARG A 1 106 ? 1.99 10.102 -9.742 1 94.38 106 ARG A C 1
ATOM 838 O O . ARG A 1 106 ? 1.195 11.023 -9.547 1 94.38 106 ARG A O 1
ATOM 845 N N . SER A 1 107 ? 2.037 8.984 -9 1 94.94 107 SER A N 1
ATOM 846 C CA . SER A 1 107 ? 1.18 8.805 -7.832 1 94.94 107 SER A CA 1
ATOM 847 C C . SER A 1 107 ? 1.245 10.008 -6.906 1 94.94 107 SER A C 1
ATOM 849 O O . SER A 1 107 ? 2.326 10.547 -6.652 1 94.94 107 SER A O 1
ATOM 851 N N . VAL A 1 108 ? 0.099 10.43 -6.387 1 97.94 108 VAL A N 1
ATOM 852 C CA . VAL A 1 108 ? 0.001 11.508 -5.41 1 97.94 108 VAL A CA 1
ATOM 853 C C . VAL A 1 108 ? -0.113 10.922 -4.004 1 97.94 108 VAL A C 1
ATOM 855 O O . VAL A 1 108 ? -1.01 10.125 -3.727 1 97.94 108 VAL A O 1
ATOM 858 N N . GLU A 1 109 ? 0.756 11.398 -3.068 1 97 109 GLU A N 1
ATOM 859 C CA . GLU A 1 109 ? 0.927 10.68 -1.808 1 97 109 GLU A CA 1
ATOM 860 C C . GLU A 1 109 ? 0.466 11.523 -0.624 1 97 109 GLU A C 1
ATOM 862 O O . GLU A 1 109 ? 0.237 11 0.468 1 97 109 GLU A O 1
ATOM 867 N N . THR A 1 110 ? 0.363 12.812 -0.777 1 97.81 110 THR A N 1
ATOM 868 C CA . THR A 1 110 ? -0.022 13.68 0.33 1 97.81 110 THR A CA 1
ATOM 869 C C . THR A 1 110 ? -0.853 14.859 -0.171 1 97.81 110 THR A C 1
ATOM 871 O O . THR A 1 110 ? -0.709 15.281 -1.32 1 97.81 110 THR A O 1
ATOM 874 N N . VAL A 1 111 ? -1.687 15.344 0.71 1 98.56 111 VAL A N 1
ATOM 875 C CA . VAL A 1 111 ? -2.465 16.547 0.458 1 98.56 111 VAL A CA 1
ATOM 876 C C . VAL A 1 111 ? -2.723 17.281 1.772 1 98.56 111 VAL A C 1
ATOM 878 O O . VAL A 1 111 ? -2.916 16.656 2.814 1 98.56 111 VAL A O 1
ATOM 881 N N . SER A 1 112 ? -2.703 18.594 1.756 1 97.94 112 SER A N 1
ATOM 882 C CA . SER A 1 112 ? -3 19.422 2.92 1 97.94 112 SER A CA 1
ATOM 883 C C . SER A 1 112 ? -3.719 20.719 2.518 1 97.94 112 SER A C 1
ATOM 885 O O . SER A 1 112 ? -3.414 21.297 1.479 1 97.94 112 SER A O 1
ATOM 887 N N . PHE A 1 113 ? -4.641 21.125 3.381 1 98 113 PHE A N 1
ATOM 888 C CA . PHE A 1 113 ? -5.352 22.391 3.189 1 98 113 PHE A CA 1
ATOM 889 C C . PHE A 1 113 ? -4.68 23.516 3.971 1 98 113 PHE A C 1
ATOM 891 O O . PHE A 1 113 ? -4.188 23.297 5.082 1 98 113 PHE A O 1
ATOM 898 N N . SER A 1 114 ? -4.777 24.688 3.338 1 97.31 114 SER A N 1
ATOM 899 C CA . SER A 1 114 ? -4.434 25.859 4.125 1 97.31 114 SER A CA 1
ATOM 900 C C . SER A 1 114 ? -5.461 26.109 5.223 1 97.31 114 SER A C 1
ATOM 902 O O . SER A 1 114 ? -6.582 25.609 5.156 1 97.31 114 SER A O 1
ATOM 904 N N . HIS A 1 115 ? -5.039 26.875 6.184 1 94.75 115 HIS A N 1
ATOM 905 C CA . HIS A 1 115 ? -5.887 27.047 7.355 1 94.75 115 HIS A CA 1
ATOM 906 C C . HIS A 1 115 ? -7.203 27.734 6.984 1 94.75 115 HIS A C 1
ATOM 908 O O . HIS A 1 115 ? -8.242 27.453 7.594 1 94.75 115 HIS A O 1
ATOM 914 N N . ASP A 1 116 ? -7.184 28.594 6.008 1 94.69 116 ASP A N 1
ATOM 915 C CA . ASP A 1 116 ? -8.398 29.281 5.578 1 94.69 116 ASP A CA 1
ATOM 916 C C . ASP A 1 116 ? -9.164 28.438 4.551 1 94.69 116 ASP A C 1
ATOM 918 O O . ASP A 1 116 ? -10.156 28.891 3.982 1 94.69 116 ASP A O 1
ATOM 922 N N . SER A 1 117 ? -8.672 27.281 4.16 1 96.81 117 SER A N 1
ATOM 923 C CA . SER A 1 117 ? -9.289 26.297 3.291 1 96.81 117 SER A CA 1
ATOM 924 C C . SER A 1 117 ? -9.344 26.781 1.847 1 96.81 117 SER A C 1
ATOM 926 O O . SER A 1 117 ? -10.117 26.266 1.039 1 96.81 117 SER A O 1
ATOM 928 N N . LYS A 1 118 ? -8.492 27.75 1.571 1 96.69 118 LYS A N 1
ATOM 929 C CA . LYS A 1 118 ? -8.555 28.328 0.233 1 96.69 118 LYS A CA 1
ATOM 930 C C . LYS A 1 118 ? -7.508 27.719 -0.686 1 96.69 118 LYS A C 1
ATOM 932 O O . LYS A 1 118 ? -7.605 27.828 -1.91 1 96.69 118 LYS A O 1
ATOM 937 N N . GLN A 1 119 ? -6.531 27.219 -0.138 1 97.38 119 GLN A N 1
ATOM 938 C CA . GLN A 1 119 ? -5.469 26.578 -0.913 1 97.38 119 GLN A CA 1
ATOM 939 C C . GLN A 1 119 ? -5.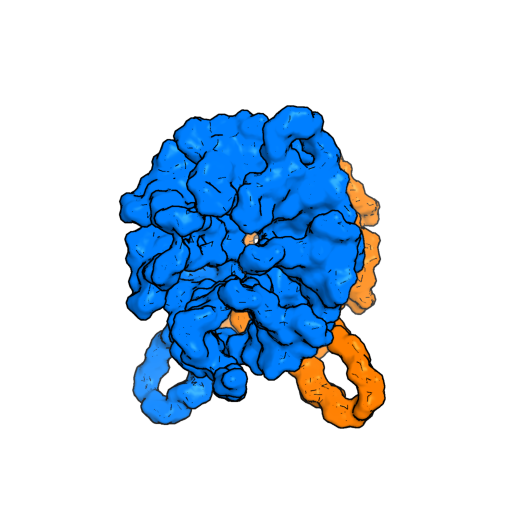289 25.125 -0.508 1 97.38 119 GLN A C 1
ATOM 941 O O . GLN A 1 119 ? -5.656 24.734 0.603 1 97.38 119 GLN A O 1
ATOM 946 N N . LEU A 1 120 ? -4.801 24.391 -1.466 1 98.12 120 LEU A N 1
ATOM 947 C CA . LEU A 1 120 ? -4.492 22.984 -1.282 1 98.12 120 LEU A CA 1
ATOM 948 C C . LEU A 1 120 ? -3.098 22.656 -1.806 1 98.12 120 LEU A C 1
ATOM 950 O O . LEU A 1 120 ? -2.723 23.094 -2.898 1 98.12 120 LEU A O 1
ATOM 954 N N . ALA A 1 121 ? -2.281 21.953 -0.989 1 98.31 121 ALA A N 1
ATOM 955 C CA . ALA A 1 121 ? -0.968 21.5 -1.438 1 98.31 121 ALA A CA 1
ATOM 956 C C . ALA A 1 121 ? -0.939 19.984 -1.6 1 98.31 121 ALA A C 1
ATOM 958 O O . ALA A 1 121 ? -1.505 19.25 -0.781 1 98.31 121 ALA A O 1
ATOM 959 N N . SER A 1 122 ? -0.334 19.516 -2.619 1 98.69 122 SER A N 1
ATOM 960 C CA . SER A 1 122 ? -0.185 18.094 -2.861 1 98.69 122 SER A CA 1
ATOM 961 C C . SER A 1 122 ? 1.241 17.75 -3.281 1 98.69 122 SER A C 1
ATOM 963 O O . SER A 1 122 ? 1.995 18.625 -3.711 1 98.69 122 SER A O 1
ATOM 965 N N . GLY A 1 123 ? 1.632 16.5 -3.09 1 98.38 123 GLY A N 1
ATOM 966 C CA . GLY A 1 123 ? 2.938 15.977 -3.467 1 98.38 123 GLY A CA 1
ATOM 967 C C . GLY A 1 123 ? 2.953 14.469 -3.643 1 98.38 123 GLY A C 1
ATOM 968 O O . GLY A 1 123 ? 2.07 13.773 -3.139 1 98.38 123 GLY A O 1
ATOM 969 N N . GLY A 1 124 ? 4.012 14.062 -4.328 1 97.19 124 GLY A N 1
ATOM 970 C CA . GLY A 1 124 ? 4.062 12.625 -4.562 1 97.19 124 GLY A CA 1
ATOM 971 C C . GLY A 1 124 ? 5.312 12.188 -5.305 1 97.19 124 GLY A C 1
ATOM 972 O O . GLY A 1 124 ? 6.398 12.719 -5.07 1 97.19 124 GLY A O 1
ATOM 973 N N . TRP A 1 125 ? 5.168 11.203 -6.156 1 95.81 125 TRP A N 1
ATOM 974 C CA . TRP A 1 125 ? 6.289 10.469 -6.734 1 95.81 125 TRP A CA 1
ATOM 975 C C . TRP A 1 125 ? 6.934 11.258 -7.867 1 95.81 125 TRP A C 1
ATOM 977 O O . TRP A 1 125 ? 8.031 10.93 -8.312 1 95.81 125 TRP A O 1
ATOM 987 N N . ASP A 1 126 ? 6.258 12.219 -8.406 1 95.38 126 ASP A N 1
ATOM 988 C CA . ASP A 1 126 ? 6.895 13.008 -9.461 1 95.38 126 ASP A CA 1
ATOM 989 C C . ASP A 1 126 ? 7.82 14.062 -8.867 1 95.38 126 ASP A C 1
ATOM 991 O O . ASP A 1 126 ? 8.32 14.93 -9.586 1 95.38 126 ASP A O 1
ATOM 995 N N . LYS A 1 127 ? 8.008 14.086 -7.566 1 94.75 127 LYS A N 1
ATOM 996 C CA . LYS A 1 127 ? 8.945 14.914 -6.809 1 94.75 127 LYS A CA 1
ATOM 997 C C . LYS A 1 127 ? 8.531 16.375 -6.84 1 94.75 127 LYS A C 1
ATOM 999 O O . LYS A 1 127 ? 9.344 17.266 -6.57 1 94.75 127 LYS A O 1
ATOM 1004 N N . ARG A 1 128 ? 7.324 16.594 -7.16 1 95.5 128 ARG A N 1
ATOM 1005 C CA . ARG A 1 128 ? 6.82 17.969 -7.238 1 95.5 128 ARG A CA 1
ATOM 1006 C C . ARG A 1 128 ? 5.824 18.25 -6.121 1 95.5 128 ARG A C 1
ATOM 1008 O O . ARG A 1 128 ? 5.148 17.344 -5.637 1 95.5 128 ARG A O 1
ATOM 1015 N N . VAL A 1 129 ? 5.828 19.484 -5.742 1 97.19 129 VAL A N 1
ATOM 1016 C CA . VAL A 1 129 ? 4.785 20.016 -4.875 1 97.19 129 VAL A CA 1
ATOM 1017 C C . VAL A 1 129 ? 3.896 20.984 -5.672 1 97.19 129 VAL A C 1
ATOM 1019 O O . VAL A 1 129 ? 4.395 21.891 -6.332 1 97.19 129 VAL A O 1
ATOM 1022 N N . MET A 1 130 ? 2.637 20.734 -5.609 1 97.56 130 MET A N 1
ATOM 1023 C CA . MET A 1 130 ? 1.693 21.578 -6.332 1 97.56 130 MET A CA 1
ATOM 1024 C C . MET A 1 130 ? 0.79 22.328 -5.359 1 97.56 130 MET A C 1
ATOM 1026 O O . MET A 1 130 ? 0.32 21.766 -4.375 1 97.56 130 MET A O 1
ATOM 1030 N N . LEU A 1 131 ? 0.633 23.594 -5.637 1 97 131 LEU A N 1
ATOM 1031 C CA . LEU A 1 131 ? -0.306 24.422 -4.902 1 97 131 LEU A CA 1
ATOM 1032 C C . LEU A 1 131 ? -1.544 24.719 -5.742 1 97 131 LEU A C 1
ATOM 1034 O O . LEU A 1 131 ? -1.431 25.188 -6.879 1 97 131 LEU A O 1
ATOM 1038 N N . TRP A 1 132 ? -2.674 24.453 -5.188 1 98.06 132 TRP A N 1
ATOM 1039 C CA . TRP A 1 132 ? -3.939 24.594 -5.898 1 98.06 132 TRP A CA 1
ATOM 1040 C C . TRP A 1 132 ? -4.82 25.656 -5.23 1 98.06 132 TRP A C 1
ATOM 1042 O O . TRP A 1 132 ? -4.797 25.797 -4.008 1 98.06 132 TRP A O 1
ATOM 1052 N N . GLU A 1 133 ? -5.59 26.312 -6.086 1 97.69 133 GLU A N 1
ATOM 1053 C CA . GLU A 1 133 ? -6.73 27.078 -5.57 1 97.69 133 GLU A CA 1
ATOM 1054 C C . GLU A 1 133 ? -7.961 26.188 -5.418 1 97.69 133 GLU A C 1
ATOM 1056 O O . GLU A 1 133 ? -8.43 25.594 -6.398 1 97.69 133 GLU A O 1
ATOM 1061 N N . VAL A 1 134 ? -8.531 26.109 -4.258 1 97.69 134 VAL A N 1
ATOM 1062 C CA . VAL A 1 134 ? -9.555 25.109 -3.92 1 97.69 134 VAL A CA 1
ATOM 1063 C C . VAL A 1 134 ? -10.82 25.391 -4.73 1 97.69 134 VAL A C 1
ATOM 1065 O O . VAL A 1 134 ? -11.43 24.453 -5.27 1 97.69 134 VAL A O 1
ATOM 1068 N N . GLN A 1 135 ? -11.25 26.578 -4.809 1 95.69 135 GLN A N 1
ATOM 1069 C CA . GLN A 1 135 ? -12.523 26.922 -5.43 1 95.69 135 GLN A CA 1
ATOM 1070 C C . GLN A 1 135 ? -12.508 26.609 -6.926 1 95.69 135 GLN A C 1
ATOM 1072 O O . GLN A 1 135 ? -13.453 26.016 -7.457 1 95.69 135 GLN A O 1
ATOM 1077 N N . SER A 1 136 ? -11.453 26.953 -7.621 1 95.75 136 SER A N 1
ATOM 1078 C CA . SER A 1 136 ? -11.398 26.812 -9.07 1 95.75 136 SER A CA 1
ATOM 1079 C C . SER A 1 136 ? -10.766 25.484 -9.477 1 95.75 136 SER A C 1
ATOM 1081 O O . SER A 1 136 ? -10.977 25 -10.594 1 95.75 136 SER A O 1
ATOM 1083 N N . GLY A 1 137 ? -9.945 25.016 -8.625 1 96 137 GLY A N 1
ATOM 1084 C CA . GLY A 1 137 ? -9.195 23.812 -8.961 1 96 137 GLY A CA 1
ATOM 1085 C C . GLY A 1 137 ? -7.969 24.094 -9.812 1 96 137 GLY A C 1
ATOM 1086 O O . GLY A 1 137 ? -7.309 23.172 -10.289 1 96 137 GLY A O 1
ATOM 1087 N N . GLN A 1 138 ? -7.629 25.312 -9.969 1 96.62 138 GLN A N 1
ATOM 1088 C CA . GLN A 1 138 ? -6.5 25.688 -10.812 1 96.62 138 GLN A CA 1
ATOM 1089 C C . GLN A 1 138 ? -5.184 25.562 -10.047 1 96.62 138 GLN A C 1
ATOM 1091 O O . GLN A 1 138 ? -5.141 25.781 -8.836 1 96.62 138 GLN A O 1
ATOM 1096 N N . VAL A 1 139 ? -4.164 25.281 -10.812 1 96.5 139 VAL A N 1
ATOM 1097 C CA . VAL A 1 139 ? -2.822 25.266 -10.25 1 96.5 139 VAL A CA 1
ATOM 1098 C C . VAL A 1 139 ? -2.336 26.688 -10.023 1 96.5 139 VAL A C 1
ATOM 1100 O O . VAL A 1 139 ? -2.348 27.5 -10.953 1 96.5 139 VAL A O 1
ATOM 1103 N N . LEU A 1 140 ? -2 26.953 -8.828 1 94.06 140 LEU A N 1
ATOM 1104 C CA . LEU A 1 140 ? -1.451 28.266 -8.516 1 94.06 140 LEU A CA 1
ATOM 1105 C C . LEU A 1 140 ? 0.059 28.281 -8.734 1 94.06 140 LEU A C 1
ATOM 1107 O O . LEU A 1 140 ? 0.593 29.234 -9.312 1 94.06 140 LEU A O 1
ATOM 1111 N N . ARG A 1 141 ? 0.72 27.328 -8.227 1 93.19 141 ARG A N 1
ATOM 1112 C CA . ARG A 1 141 ? 2.174 27.219 -8.305 1 93.19 141 ARG A CA 1
ATOM 1113 C C . ARG A 1 141 ? 2.613 25.75 -8.266 1 93.19 141 ARG A C 1
ATOM 1115 O O . ARG A 1 141 ? 1.868 24.891 -7.805 1 93.19 141 ARG A O 1
ATOM 1122 N N . HIS A 1 142 ? 3.711 25.453 -8.781 1 92.12 142 HIS A N 1
ATOM 1123 C CA . HIS A 1 142 ? 4.391 24.172 -8.578 1 92.12 142 HIS A CA 1
ATOM 1124 C C . HIS A 1 142 ? 5.805 24.391 -8.055 1 92.12 142 HIS A C 1
ATOM 1126 O O . HIS A 1 142 ? 6.488 25.328 -8.453 1 92.12 142 HIS A O 1
ATOM 1132 N N . PHE A 1 143 ? 6.254 23.594 -7.184 1 92.75 143 PHE A N 1
ATOM 1133 C CA . PHE A 1 143 ? 7.559 23.672 -6.535 1 92.75 143 PHE A CA 1
ATOM 1134 C C . PHE A 1 143 ? 8.391 22.438 -6.84 1 92.75 143 PHE A C 1
ATOM 1136 O O . PHE A 1 143 ? 7.891 21.312 -6.77 1 92.75 143 PHE A O 1
ATOM 1143 N N . VAL A 1 144 ? 9.648 22.734 -7.168 1 92.69 144 VAL A N 1
ATOM 1144 C CA . VAL A 1 144 ? 10.609 21.656 -7.441 1 92.69 144 VAL A CA 1
ATOM 1145 C C . VAL A 1 144 ? 11.82 21.797 -6.52 1 92.69 144 VAL A C 1
ATOM 1147 O O . VAL A 1 144 ? 12.289 22.906 -6.277 1 92.69 144 VAL A O 1
ATOM 1150 N N . GLY A 1 145 ? 12.242 20.688 -5.941 1 92.56 145 GLY A N 1
ATOM 1151 C CA . GLY A 1 145 ? 13.406 20.719 -5.07 1 92.56 145 GLY A CA 1
ATOM 1152 C C . GLY A 1 145 ? 13.719 19.375 -4.445 1 92.56 145 GLY A C 1
ATOM 1153 O O . GLY A 1 145 ? 14.883 19.016 -4.297 1 92.56 145 GLY A O 1
ATOM 1154 N N . HIS A 1 146 ? 12.68 18.688 -4.094 1 95.06 146 HIS A N 1
ATOM 1155 C CA . HIS A 1 146 ? 12.891 17.359 -3.547 1 95.06 146 HIS A CA 1
ATOM 1156 C C . HIS A 1 146 ? 13.508 16.422 -4.59 1 95.06 146 HIS A C 1
ATOM 1158 O O . HIS A 1 146 ? 13.273 16.594 -5.789 1 95.06 146 HIS A O 1
ATOM 1164 N N . ARG A 1 147 ? 14.242 15.453 -4.145 1 94.06 147 ARG A N 1
ATOM 1165 C CA . ARG A 1 147 ? 14.953 14.547 -5.047 1 94.06 147 ARG A CA 1
ATOM 1166 C C . ARG A 1 147 ? 14.297 13.164 -5.059 1 94.06 147 ARG A C 1
ATOM 1168 O O . ARG A 1 147 ? 14.812 12.242 -5.688 1 94.06 147 ARG A O 1
ATOM 1175 N N . ASP A 1 148 ? 13.328 13.031 -4.328 1 93.88 148 ASP A N 1
ATOM 1176 C CA . ASP A 1 148 ? 12.531 11.812 -4.273 1 93.88 148 ASP A CA 1
ATOM 1177 C C . ASP A 1 148 ? 11.078 12.125 -3.932 1 93.88 148 ASP A C 1
ATOM 1179 O O . ASP A 1 148 ? 10.688 13.289 -3.834 1 93.88 148 ASP A O 1
ATOM 1183 N N . SER A 1 149 ? 10.266 11.086 -3.779 1 94.38 149 SER A N 1
ATOM 1184 C CA . SER A 1 149 ? 8.828 11.211 -3.572 1 94.38 149 SER A CA 1
ATOM 1185 C C . SER A 1 149 ? 8.516 12.102 -2.373 1 94.38 149 SER A C 1
ATOM 1187 O O . SER A 1 149 ? 9.156 11.984 -1.325 1 94.38 149 SER A O 1
ATOM 1189 N N . VAL A 1 150 ? 7.598 13.023 -2.529 1 97.31 150 VAL A N 1
ATOM 1190 C CA . VAL A 1 150 ? 7.07 13.844 -1.444 1 97.31 150 VAL A CA 1
ATOM 1191 C C . VAL A 1 150 ? 5.969 13.078 -0.71 1 97.31 150 VAL A C 1
ATOM 1193 O O . VAL A 1 150 ? 4.938 12.742 -1.301 1 97.31 150 VAL A O 1
ATOM 1196 N N . GLN A 1 151 ? 6.125 12.93 0.628 1 96.25 151 GLN A N 1
ATOM 1197 C CA . GLN A 1 151 ? 5.258 11.984 1.326 1 96.25 151 GLN A CA 1
ATOM 1198 C C . GLN A 1 151 ? 4.426 12.688 2.395 1 96.25 151 GLN A C 1
ATOM 1200 O O . GLN A 1 151 ? 3.459 12.125 2.91 1 96.25 151 GLN A O 1
ATOM 1205 N N . SER A 1 152 ? 4.797 13.867 2.783 1 97.44 152 SER A N 1
ATOM 1206 C CA . SER A 1 152 ? 4.082 14.586 3.832 1 97.44 152 SER A CA 1
ATOM 1207 C C . SER A 1 152 ? 4.09 16.094 3.578 1 97.44 152 SER A C 1
ATOM 1209 O O . SER A 1 152 ? 4.949 16.594 2.852 1 97.44 152 SER A O 1
ATOM 1211 N N . SER A 1 153 ? 3.105 16.734 4.145 1 98 153 SER A N 1
ATOM 1212 C CA . SER A 1 153 ? 2.988 18.188 4.004 1 98 153 SER A CA 1
ATOM 1213 C C . SER A 1 153 ? 2.131 18.781 5.113 1 98 153 SER A C 1
ATOM 1215 O O . SER A 1 153 ? 1.317 18.078 5.723 1 98 153 SER A O 1
ATOM 1217 N N . ASP A 1 154 ? 2.375 20.016 5.383 1 97.5 154 ASP A N 1
ATOM 1218 C CA . ASP A 1 154 ? 1.527 20.781 6.297 1 97.5 154 ASP A CA 1
ATOM 1219 C C . ASP A 1 154 ? 1.749 22.281 6.137 1 97.5 154 ASP A C 1
ATOM 1221 O O . ASP A 1 154 ? 2.877 22.734 5.914 1 97.5 154 ASP A O 1
ATOM 1225 N N . PHE A 1 155 ? 0.688 23.016 6.301 1 97 155 PHE A N 1
ATOM 1226 C CA . PHE A 1 155 ? 0.767 24.469 6.23 1 97 155 PHE A CA 1
ATOM 1227 C C . PHE A 1 155 ? 1.087 25.062 7.602 1 97 155 PHE A C 1
ATOM 1229 O O . PHE A 1 155 ? 0.565 24.609 8.617 1 97 155 PHE A O 1
ATOM 1236 N N . ALA A 1 156 ? 1.929 26.078 7.539 1 95.06 156 ALA A N 1
ATOM 1237 C CA . ALA A 1 156 ? 2.127 26.859 8.766 1 95.06 156 ALA A CA 1
ATOM 1238 C C . ALA A 1 156 ? 0.824 27.5 9.211 1 95.06 156 ALA A C 1
ATOM 1240 O O . ALA A 1 156 ? -0.058 27.781 8.398 1 95.06 156 ALA A O 1
ATOM 1241 N N . PRO A 1 157 ? 0.767 27.781 10.523 1 92.25 157 PRO A N 1
ATOM 1242 C CA . PRO A 1 157 ? -0.473 28.375 11.023 1 92.25 157 PRO A CA 1
ATOM 1243 C C . PRO A 1 157 ? -0.835 29.688 10.312 1 92.25 157 PRO A C 1
ATOM 1245 O O . PRO A 1 157 ? -2.018 29.984 10.141 1 92.25 157 PRO A O 1
ATOM 1248 N N . SER A 1 158 ? 0.128 30.438 9.891 1 89 158 SER A N 1
ATOM 1249 C CA . SER A 1 158 ? -0.108 31.688 9.18 1 89 158 SER A CA 1
ATOM 1250 C C . SER A 1 158 ? -0.512 31.438 7.73 1 89 158 SER A C 1
ATOM 1252 O O . SER A 1 158 ? -0.954 32.344 7.035 1 89 158 SER A O 1
ATOM 1254 N N . SER A 1 159 ? -0.325 30.266 7.207 1 90.69 159 SER A N 1
ATOM 1255 C CA . SER A 1 159 ? -0.629 29.797 5.855 1 90.69 159 SER A CA 1
ATOM 1256 C C . SER A 1 159 ? 0.255 30.5 4.824 1 90.69 159 SER A C 1
ATOM 1258 O O . SER A 1 159 ? -0.068 30.516 3.635 1 90.69 159 SER A O 1
ATOM 1260 N N . ASP A 1 160 ? 1.295 31.094 5.281 1 90.31 160 ASP A N 1
ATOM 1261 C CA . ASP A 1 160 ? 2.203 31.766 4.355 1 90.31 160 ASP A CA 1
ATOM 1262 C C . ASP A 1 160 ? 3.43 30.906 4.074 1 90.31 160 ASP A C 1
ATOM 1264 O O . ASP A 1 160 ? 4.34 31.312 3.352 1 90.31 160 ASP A O 1
ATOM 1268 N N . CYS A 1 161 ? 3.475 29.797 4.641 1 93.38 161 CYS A N 1
ATOM 1269 C CA . CYS A 1 161 ? 4.559 28.844 4.434 1 93.38 161 CYS A CA 1
ATOM 1270 C C . CYS A 1 161 ? 4.031 27.406 4.406 1 93.38 161 CYS A C 1
ATOM 1272 O O . CYS A 1 161 ? 3.1 27.078 5.141 1 93.38 161 CYS A O 1
ATOM 1274 N N . LEU A 1 162 ? 4.664 26.594 3.539 1 95.75 162 LEU A N 1
ATOM 1275 C CA . LEU A 1 162 ? 4.336 25.172 3.424 1 95.75 162 LEU A CA 1
ATOM 1276 C C . LEU A 1 162 ? 5.566 24.312 3.684 1 95.75 162 LEU A C 1
ATOM 1278 O O . LEU A 1 162 ? 6.633 24.562 3.109 1 95.75 162 LEU A O 1
ATOM 1282 N N . ALA A 1 163 ? 5.395 23.359 4.586 1 97.06 163 ALA A N 1
ATOM 1283 C CA . ALA A 1 163 ? 6.453 22.359 4.785 1 97.06 163 ALA A CA 1
ATOM 1284 C C . ALA A 1 163 ? 6.121 21.047 4.074 1 97.06 163 ALA A C 1
ATOM 1286 O O . ALA A 1 163 ? 4.98 20.594 4.125 1 97.06 163 ALA A O 1
ATOM 1287 N N . THR A 1 164 ? 7.102 20.5 3.398 1 97.81 164 THR A N 1
ATOM 1288 C CA . THR A 1 164 ? 6.941 19.203 2.771 1 97.81 164 THR A CA 1
ATOM 1289 C C . THR A 1 164 ? 8.086 18.266 3.164 1 97.81 164 THR A C 1
ATOM 1291 O O . THR A 1 164 ? 9.219 18.703 3.328 1 97.81 164 THR A O 1
ATOM 1294 N N . GLY A 1 165 ? 7.762 16.984 3.375 1 97.94 165 GLY A N 1
ATOM 1295 C CA . GLY A 1 165 ? 8.719 15.93 3.682 1 97.94 165 GLY A CA 1
ATOM 1296 C C . GLY A 1 165 ? 8.836 14.891 2.584 1 97.94 165 GLY A C 1
ATOM 1297 O O . GLY A 1 165 ? 7.836 14.531 1.951 1 97.94 165 GLY A O 1
ATOM 1298 N N . SER A 1 166 ? 10.062 14.375 2.439 1 96.31 166 SER A N 1
ATOM 1299 C CA . SER A 1 166 ? 10.328 13.547 1.267 1 96.31 166 SER A CA 1
ATOM 1300 C C . SER A 1 166 ? 11.117 12.297 1.642 1 96.31 166 SER A C 1
ATOM 1302 O O . SER A 1 166 ? 11.75 12.25 2.697 1 96.31 166 SER A O 1
ATOM 1304 N N . TRP A 1 167 ? 11.039 11.352 0.725 1 92.69 167 TRP A N 1
ATOM 1305 C CA . TRP A 1 167 ? 11.859 10.141 0.798 1 92.69 167 TRP A CA 1
ATOM 1306 C C . TRP A 1 167 ? 13.344 10.492 0.725 1 92.69 167 TRP A C 1
ATOM 1308 O O . TRP A 1 167 ? 14.203 9.664 1.044 1 92.69 167 TRP A O 1
ATOM 1318 N N . ASP A 1 168 ? 13.734 11.617 0.293 1 93.12 168 ASP A N 1
ATOM 1319 C CA . ASP A 1 168 ? 15.141 12 0.229 1 93.12 168 ASP A CA 1
ATOM 1320 C C . ASP A 1 168 ? 15.656 12.43 1.603 1 93.12 168 ASP A C 1
ATOM 1322 O O . ASP A 1 168 ? 16.75 12.984 1.716 1 93.12 168 ASP A O 1
ATOM 1326 N N . SER A 1 169 ? 14.836 12.273 2.629 1 94.56 169 SER A N 1
ATOM 1327 C CA . SER A 1 169 ? 15.164 12.477 4.035 1 94.56 169 SER A CA 1
ATOM 1328 C C . SER A 1 169 ? 15.25 13.961 4.371 1 94.56 169 SER A C 1
ATOM 1330 O O . SER A 1 169 ? 15.844 14.344 5.387 1 94.56 169 SER A O 1
ATOM 1332 N N . THR A 1 170 ? 14.672 14.781 3.521 1 95.75 170 THR A N 1
ATOM 1333 C CA . THR A 1 170 ? 14.719 16.219 3.793 1 95.75 170 THR A CA 1
ATOM 1334 C C . THR A 1 170 ? 13.312 16.781 3.977 1 95.75 170 THR A C 1
ATOM 1336 O O . THR A 1 170 ? 12.336 16.188 3.521 1 95.75 170 THR A O 1
ATOM 1339 N N . ILE A 1 171 ? 13.281 17.875 4.711 1 97.38 171 ILE A N 1
ATOM 1340 C CA . ILE A 1 171 ? 12.109 18.734 4.785 1 97.38 171 ILE A CA 1
ATOM 1341 C C . ILE A 1 171 ? 12.375 20.047 4.047 1 97.38 171 ILE A C 1
ATOM 1343 O O . ILE A 1 171 ? 13.422 20.672 4.25 1 97.38 171 ILE A O 1
ATOM 1347 N N . ARG A 1 172 ? 11.5 20.406 3.219 1 96.25 172 ARG A N 1
ATOM 1348 C CA . ARG A 1 172 ? 11.625 21.703 2.549 1 96.25 172 ARG A CA 1
ATOM 1349 C C . ARG A 1 172 ? 10.492 22.641 2.955 1 96.25 172 ARG A C 1
ATOM 1351 O O . ARG A 1 172 ? 9.344 22.219 3.082 1 96.25 172 ARG A O 1
ATOM 1358 N N . MET A 1 173 ? 10.883 23.859 3.158 1 95.06 173 MET A N 1
ATOM 1359 C CA . MET A 1 173 ? 9.938 24.922 3.484 1 95.06 173 MET A CA 1
ATOM 1360 C C . MET A 1 173 ? 9.719 25.844 2.289 1 95.06 173 MET A C 1
ATOM 1362 O O . MET A 1 173 ? 10.68 26.391 1.744 1 95.06 173 MET A O 1
ATOM 1366 N N . TRP A 1 174 ? 8.516 26.016 1.928 1 93.56 174 TRP A N 1
ATOM 1367 C CA . TRP A 1 174 ? 8.164 26.844 0.771 1 93.56 174 TRP A CA 1
ATOM 1368 C C . TRP A 1 174 ? 7.473 28.125 1.205 1 93.56 174 TRP A C 1
ATOM 1370 O O . TRP A 1 174 ? 6.469 28.078 1.923 1 93.56 174 TRP A O 1
ATOM 1380 N N . ASP A 1 175 ? 7.992 29.203 0.756 1 91.62 175 ASP A N 1
ATOM 1381 C CA . ASP A 1 175 ? 7.367 30.5 1.01 1 91.62 175 ASP A CA 1
ATOM 1382 C C . ASP A 1 175 ? 6.203 30.75 0.052 1 91.62 175 ASP A C 1
ATOM 1384 O O . ASP A 1 175 ? 6.391 30.766 -1.167 1 91.62 175 ASP A O 1
ATOM 1388 N N . LEU A 1 176 ? 5.062 30.969 0.546 1 91.31 176 LEU A N 1
ATOM 1389 C CA . LEU A 1 176 ? 3.865 31.094 -0.281 1 91.31 176 LEU A CA 1
ATOM 1390 C C . LEU A 1 176 ? 3.471 32.531 -0.473 1 91.31 176 LEU A C 1
ATOM 1392 O O . LEU A 1 176 ? 2.467 32.844 -1.125 1 91.31 176 LEU A O 1
ATOM 1396 N N . ARG A 1 177 ? 4.07 33.438 0.129 1 85.5 177 ARG A N 1
ATOM 1397 C CA . ARG A 1 177 ? 3.748 34.844 -0.019 1 85.5 177 ARG A CA 1
ATOM 1398 C C . ARG A 1 177 ? 3.971 35.312 -1.454 1 85.5 177 ARG A C 1
ATOM 1400 O O . ARG A 1 177 ? 4.879 34.844 -2.135 1 85.5 177 ARG A O 1
ATOM 1407 N N . ALA A 1 178 ? 3.055 36.281 -1.794 1 70.5 178 ALA A N 1
ATOM 1408 C CA . ALA A 1 178 ? 3.053 36.875 -3.129 1 70.5 178 ALA A CA 1
ATOM 1409 C C . ALA A 1 178 ? 4.371 37.594 -3.416 1 70.5 178 ALA A C 1
ATOM 1411 O O . ALA A 1 178 ? 4.973 38.188 -2.516 1 70.5 178 ALA A O 1
ATOM 1412 N N . GLY A 1 179 ? 4.863 37.625 -4.719 1 63.81 179 GLY A N 1
ATOM 1413 C CA . GLY A 1 179 ? 5.996 38.406 -5.164 1 63.81 179 GLY A CA 1
ATOM 1414 C C . GLY A 1 179 ? 7.332 37.75 -4.918 1 63.81 179 GLY A C 1
ATOM 1415 O O . GLY A 1 179 ? 8.375 38.25 -5.336 1 63.81 179 GLY A O 1
ATOM 1416 N N . THR A 1 180 ? 7.391 36.938 -3.92 1 59.19 180 THR A N 1
ATOM 1417 C CA . THR A 1 180 ? 8.656 36.219 -3.738 1 59.19 180 THR A CA 1
ATOM 1418 C C . THR A 1 180 ? 8.859 35.188 -4.844 1 59.19 180 THR A C 1
ATOM 1420 O O . THR A 1 180 ? 7.93 34.469 -5.223 1 59.19 180 THR A O 1
ATOM 1423 N N . PRO A 1 181 ? 9.906 35.594 -5.578 1 53.84 181 PRO A N 1
ATOM 1424 C CA . PRO A 1 181 ? 10.141 34.531 -6.555 1 53.84 181 PRO A CA 1
ATOM 1425 C C . PRO A 1 181 ? 9.984 33.125 -5.957 1 53.84 181 PRO A C 1
ATOM 1427 O O . PRO A 1 181 ? 10.102 32.969 -4.738 1 53.84 181 PRO A O 1
ATOM 1430 N N . GLY A 1 182 ? 9.398 32.344 -6.676 1 50.84 182 GLY A N 1
ATOM 1431 C CA . GLY A 1 182 ? 9.07 30.953 -6.363 1 50.84 182 GLY A CA 1
ATOM 1432 C C . GLY A 1 182 ? 10.055 30.297 -5.414 1 50.84 182 GLY A C 1
ATOM 1433 O O . GLY A 1 182 ? 9.773 29.25 -4.84 1 50.84 182 GLY A O 1
ATOM 1434 N N . ILE A 1 183 ? 11.406 30.422 -5.578 1 52.59 183 ILE A N 1
ATOM 1435 C CA . ILE A 1 183 ? 12.352 29.375 -5.242 1 52.59 183 ILE A CA 1
ATOM 1436 C C . ILE A 1 183 ? 12.727 29.469 -3.764 1 52.59 183 ILE A C 1
ATOM 1438 O O . ILE A 1 183 ? 13.742 28.906 -3.34 1 52.59 183 ILE A O 1
ATOM 1442 N N . PHE A 1 184 ? 12.25 30.453 -2.947 1 57.16 184 PHE A N 1
ATOM 1443 C CA . PHE A 1 184 ? 13.039 30.359 -1.722 1 57.16 184 PHE A CA 1
ATOM 1444 C C . PHE A 1 184 ? 12.672 29.109 -0.937 1 57.16 184 PHE A C 1
ATOM 1446 O O . PHE A 1 184 ? 11.562 29 -0.411 1 57.16 184 PHE A O 1
ATOM 1453 N N . HIS A 1 185 ? 13.383 27.922 -1.138 1 64.25 185 HIS A N 1
ATOM 1454 C CA . HIS A 1 185 ? 13.211 26.688 -0.374 1 64.25 185 HIS A CA 1
ATOM 1455 C C . HIS A 1 185 ? 14.297 26.547 0.691 1 64.25 185 HIS A C 1
ATOM 1457 O O . HIS A 1 185 ? 15.469 26.812 0.428 1 64.25 185 HIS A O 1
ATOM 1463 N N . GLN A 1 186 ? 13.82 26.703 1.955 1 83.69 186 GLN A N 1
ATOM 1464 C CA . GLN A 1 186 ? 14.703 26.25 3.023 1 83.69 186 GLN A CA 1
ATOM 1465 C C . GLN A 1 186 ? 14.602 24.75 3.221 1 83.69 186 GLN A C 1
ATOM 1467 O O . GLN A 1 186 ? 13.547 24.156 2.992 1 83.69 186 GLN A O 1
ATOM 1472 N N . GLU A 1 187 ? 15.773 24.234 3.471 1 91.81 187 GLU A N 1
ATOM 1473 C CA . GLU A 1 187 ? 15.844 22.781 3.67 1 91.81 187 GLU A CA 1
ATOM 1474 C C . GLU A 1 187 ? 16.25 22.438 5.098 1 91.81 187 GLU A C 1
ATOM 1476 O O . GLU A 1 187 ? 17.156 23.078 5.66 1 91.81 187 GLU A O 1
ATOM 1481 N N . LEU A 1 188 ? 15.5 21.641 5.699 1 94 188 LEU A N 1
ATOM 1482 C CA . LEU A 1 188 ? 15.867 21.078 6.996 1 94 188 LEU A CA 1
ATOM 1483 C C . LEU A 1 188 ? 16.422 19.672 6.844 1 94 188 LEU A C 1
ATOM 1485 O O . LEU A 1 188 ? 15.719 18.781 6.352 1 94 188 LEU A O 1
ATOM 1489 N N . GLU A 1 189 ? 17.672 19.516 7.289 1 93.19 189 GLU A N 1
ATOM 1490 C CA . GLU A 1 189 ? 18.359 18.234 7.207 1 93.19 189 GLU A CA 1
ATOM 1491 C C . GLU A 1 189 ? 18.625 17.656 8.594 1 93.19 189 GLU A C 1
ATOM 1493 O O . GLU A 1 189 ? 18.828 18.406 9.555 1 93.19 189 GLU A O 1
ATOM 1498 N N . GLY A 1 190 ? 18.625 16.344 8.609 1 92.88 190 GLY A N 1
ATOM 1499 C CA . GLY A 1 190 ? 18.906 15.711 9.883 1 92.88 190 GLY A CA 1
ATOM 1500 C C . GLY A 1 190 ? 18.391 14.281 9.961 1 92.88 190 GLY A C 1
ATOM 1501 O O . GLY A 1 190 ? 19.031 13.414 10.555 1 92.88 190 GLY A O 1
ATOM 1502 N N . HIS A 1 191 ? 17.234 14.055 9.398 1 95.19 191 HIS A N 1
ATOM 1503 C CA . HIS A 1 191 ? 16.688 12.703 9.352 1 95.19 191 HIS A CA 1
ATOM 1504 C C . HIS A 1 191 ? 17.516 11.805 8.438 1 95.19 191 HIS A C 1
ATOM 1506 O O . HIS A 1 191 ? 18.234 12.297 7.559 1 95.19 191 HIS A O 1
ATOM 1512 N N . ARG A 1 192 ? 17.438 10.469 8.586 1 91.5 192 ARG A N 1
ATOM 1513 C CA . ARG A 1 192 ? 18.156 9.5 7.766 1 91.5 192 ARG A CA 1
ATOM 1514 C C . ARG A 1 192 ? 17.172 8.562 7.059 1 91.5 192 ARG A C 1
ATOM 1516 O O . ARG A 1 192 ? 17.547 7.438 6.695 1 91.5 192 ARG A O 1
ATOM 1523 N N . GLY A 1 193 ? 16.031 8.938 6.984 1 90.75 193 GLY A N 1
ATOM 1524 C CA . GLY A 1 193 ? 14.992 8.172 6.309 1 90.75 193 GLY A CA 1
ATOM 1525 C C . GLY A 1 193 ? 13.844 9.031 5.82 1 90.75 193 GLY A C 1
ATOM 1526 O O . GLY A 1 193 ? 13.875 10.258 5.949 1 90.75 193 GLY A O 1
ATOM 1527 N N . ASN A 1 194 ? 12.867 8.359 5.258 1 92.19 194 ASN A N 1
ATOM 1528 C CA . ASN A 1 194 ? 11.68 9.031 4.746 1 92.19 194 ASN A CA 1
ATOM 1529 C C . ASN A 1 194 ? 11.008 9.875 5.828 1 92.19 194 ASN A C 1
ATOM 1531 O O . ASN A 1 194 ? 10.883 9.445 6.973 1 92.19 194 ASN A O 1
ATOM 1535 N N . ILE A 1 195 ? 10.625 11.078 5.418 1 96.88 195 ILE A N 1
ATOM 1536 C CA . ILE A 1 195 ? 9.781 11.891 6.285 1 96.88 195 ILE A CA 1
ATOM 1537 C C . ILE A 1 195 ? 8.312 11.531 6.066 1 96.88 195 ILE A C 1
ATOM 1539 O O . ILE A 1 195 ? 7.66 12.07 5.172 1 96.88 195 ILE A O 1
ATOM 1543 N N . SER A 1 196 ? 7.75 10.773 6.945 1 92.81 196 SER A N 1
ATOM 1544 C CA . SER A 1 196 ? 6.445 10.156 6.715 1 92.81 196 SER A CA 1
ATOM 1545 C C . SER A 1 196 ? 5.312 11.055 7.203 1 92.81 196 SER A C 1
ATOM 1547 O O . SER A 1 196 ? 4.172 10.914 6.762 1 92.81 196 SER A O 1
ATOM 1549 N N . CYS A 1 197 ? 5.59 11.914 8.156 1 93.38 197 CYS A N 1
ATOM 1550 C CA . CYS A 1 197 ? 4.551 12.797 8.672 1 93.38 197 CYS A CA 1
ATOM 1551 C C . CYS A 1 197 ? 5.145 14.117 9.148 1 93.38 197 CYS A C 1
ATOM 1553 O O . CYS A 1 197 ? 6.293 14.164 9.586 1 93.38 197 CYS A O 1
ATOM 1555 N N . LEU A 1 198 ? 4.359 15.148 9 1 97.06 198 LEU A N 1
ATOM 1556 C CA . LEU A 1 198 ? 4.664 16.516 9.414 1 97.06 198 LEU A CA 1
ATOM 1557 C C . LEU A 1 198 ? 3.469 17.141 10.125 1 97.06 198 LEU A C 1
ATOM 1559 O O . LEU A 1 198 ? 2.318 16.891 9.758 1 97.06 198 LEU A O 1
ATOM 1563 N N . CYS A 1 199 ? 3.82 17.969 11.086 1 94.19 199 CYS A N 1
ATOM 1564 C CA . CYS A 1 199 ? 2.746 18.672 11.781 1 94.19 199 CYS A CA 1
ATOM 1565 C C . CYS A 1 199 ? 3.254 19.953 12.422 1 94.19 199 CYS A C 1
ATOM 1567 O O . CYS A 1 199 ? 4.203 19.938 13.203 1 94.19 199 CYS A O 1
ATOM 1569 N N . TYR A 1 200 ? 2.58 21.047 12.086 1 95.31 200 TYR A N 1
ATOM 1570 C CA . TYR A 1 200 ? 2.875 22.312 12.766 1 95.31 200 TYR A CA 1
ATOM 1571 C C . TYR A 1 200 ? 2.127 22.391 14.094 1 95.31 200 TYR A C 1
ATOM 1573 O O . TYR A 1 200 ? 0.967 21.984 14.188 1 95.31 200 TYR A O 1
ATOM 1581 N N . SER A 1 201 ? 2.818 22.953 15.039 1 91.44 201 SER A N 1
ATOM 1582 C CA . SER A 1 201 ? 2.125 23.344 16.266 1 91.44 201 SER A CA 1
ATOM 1583 C C . SER A 1 201 ? 1.396 24.672 16.094 1 91.44 201 SER A C 1
ATOM 1585 O O . SER A 1 201 ? 1.691 25.438 15.172 1 91.44 201 SER A O 1
ATOM 1587 N N . PRO A 1 202 ? 0.487 24.891 17.078 1 87.06 202 PRO A N 1
ATOM 1588 C CA . PRO A 1 202 ? -0.208 26.188 17 1 87.06 202 PRO A CA 1
ATOM 1589 C C . PRO A 1 202 ? 0.737 27.375 17.125 1 87.06 202 PRO A C 1
ATOM 1591 O O . PRO A 1 202 ? 0.467 28.438 16.578 1 87.06 202 PRO A O 1
ATOM 1594 N N . SER A 1 203 ? 1.841 27.203 17.828 1 91.75 203 SER A N 1
ATOM 1595 C CA . SER A 1 203 ? 2.777 28.312 18.047 1 91.75 203 SER A CA 1
ATOM 1596 C C . SER A 1 203 ? 3.787 28.406 16.906 1 91.75 203 SER A C 1
ATOM 1598 O O . SER A 1 203 ? 4.617 29.312 16.891 1 91.75 203 SER A O 1
ATOM 1600 N N . GLY A 1 204 ? 3.783 27.453 16.016 1 94.06 204 GLY A N 1
ATOM 1601 C CA . GLY A 1 204 ? 4.605 27.594 14.828 1 94.06 204 GLY A CA 1
ATOM 1602 C C . GLY A 1 204 ? 5.797 26.656 14.82 1 94.06 204 GLY A C 1
ATOM 1603 O O . GLY A 1 204 ? 6.621 26.688 13.898 1 94.06 204 GLY A O 1
ATOM 1604 N N . LEU A 1 205 ? 5.918 25.797 15.789 1 95.5 205 LEU A N 1
ATOM 1605 C CA . LEU A 1 205 ? 6.922 24.734 15.719 1 95.5 205 LEU A CA 1
ATOM 1606 C C . LEU A 1 205 ? 6.52 23.672 14.703 1 95.5 205 LEU A C 1
ATOM 1608 O O . LEU A 1 205 ? 5.332 23.484 14.43 1 95.5 205 LEU A O 1
ATOM 1612 N N . LEU A 1 206 ? 7.574 23 14.164 1 96.94 206 LEU A N 1
ATOM 1613 C CA . LEU A 1 206 ? 7.312 21.938 13.188 1 96.94 206 LEU A CA 1
ATOM 1614 C C . LEU A 1 206 ? 7.848 20.609 13.68 1 96.94 206 LEU A C 1
ATOM 1616 O O . LEU A 1 206 ? 9.039 20.469 13.953 1 96.94 206 LEU A O 1
ATOM 1620 N N . ALA A 1 207 ? 6.945 19.641 13.781 1 97.25 207 ALA A N 1
ATOM 1621 C CA . ALA A 1 207 ? 7.367 18.281 14.102 1 97.25 207 ALA A CA 1
ATOM 1622 C C . ALA A 1 207 ? 7.434 17.422 12.844 1 97.25 207 ALA A C 1
ATOM 1624 O O . ALA A 1 207 ? 6.57 17.531 11.969 1 97.25 207 ALA A O 1
ATOM 1625 N N . SER A 1 208 ? 8.469 16.625 12.781 1 98.12 208 SER A N 1
ATOM 1626 C CA . SER A 1 208 ? 8.617 15.672 11.68 1 98.12 208 SER A CA 1
ATOM 1627 C C . SER A 1 208 ? 8.859 14.258 12.203 1 98.12 208 SER A C 1
ATOM 1629 O O . SER A 1 208 ? 9.719 14.047 13.062 1 98.12 208 SER A O 1
ATOM 1631 N N . GLY A 1 209 ? 8.055 13.297 11.719 1 95.88 209 GLY A N 1
ATOM 1632 C CA . GLY A 1 209 ? 8.273 11.883 11.969 1 95.88 209 GLY A CA 1
ATOM 1633 C C . GLY A 1 209 ? 8.906 11.164 10.789 1 95.88 209 GLY A C 1
ATOM 1634 O O . GLY A 1 209 ? 8.562 11.422 9.633 1 95.88 209 GLY A O 1
ATOM 1635 N N . SER A 1 210 ? 9.82 10.219 11.141 1 94.81 210 SER A N 1
ATOM 1636 C CA . SER A 1 210 ? 10.633 9.648 10.07 1 94.81 210 SER A CA 1
ATOM 1637 C C . SER A 1 210 ? 10.711 8.125 10.195 1 94.81 210 SER A C 1
ATOM 1639 O O . SER A 1 210 ? 10.438 7.57 11.258 1 94.81 210 SER A O 1
ATOM 1641 N N . TRP A 1 211 ? 11.047 7.578 9.109 1 87.25 211 TRP A N 1
ATOM 1642 C CA . TRP A 1 211 ? 11.289 6.137 9.078 1 87.25 211 TRP A CA 1
ATOM 1643 C C . TRP A 1 211 ? 12.609 5.793 9.766 1 87.25 211 TRP A C 1
ATOM 1645 O O . TRP A 1 211 ? 12.906 4.617 9.992 1 87.25 211 TRP A O 1
ATOM 1655 N N . ASP A 1 212 ? 13.406 6.75 10.156 1 88.31 212 ASP A N 1
ATOM 1656 C CA . ASP A 1 212 ? 14.594 6.48 10.953 1 88.31 212 ASP A CA 1
ATOM 1657 C C . ASP A 1 212 ? 14.242 6.293 12.422 1 88.31 212 ASP A C 1
ATOM 1659 O O . ASP A 1 212 ? 15.125 6.262 13.281 1 88.31 212 ASP A O 1
ATOM 1663 N N . LYS A 1 213 ? 12.938 6.367 12.734 1 88.94 213 LYS A N 1
ATOM 1664 C CA . LYS A 1 213 ? 12.367 6.035 14.039 1 88.94 213 LYS A CA 1
ATOM 1665 C C . LYS A 1 213 ? 12.445 7.219 15 1 88.94 213 LYS A C 1
ATOM 1667 O O . LYS A 1 213 ? 12.195 7.074 16.188 1 88.94 213 LYS A O 1
ATOM 1672 N N . THR A 1 214 ? 12.797 8.312 14.453 1 95.25 214 THR A N 1
ATOM 1673 C CA . THR A 1 214 ? 12.891 9.477 15.328 1 95.25 214 THR A CA 1
ATOM 1674 C C . THR A 1 214 ? 11.867 10.539 14.93 1 95.25 214 THR A C 1
ATOM 1676 O O . THR A 1 214 ? 11.336 10.508 13.82 1 95.25 214 THR A O 1
ATOM 1679 N N . ILE A 1 215 ? 11.609 11.383 15.898 1 96.88 215 ILE A N 1
ATOM 1680 C CA . ILE A 1 215 ? 10.836 12.602 15.688 1 96.88 215 ILE A CA 1
ATOM 1681 C C . ILE A 1 215 ? 11.711 13.82 15.961 1 96.88 215 ILE A C 1
ATOM 1683 O O . ILE A 1 215 ? 12.438 13.859 16.953 1 96.88 215 ILE A O 1
ATOM 1687 N N . HIS A 1 216 ? 11.648 14.742 15.062 1 98.12 216 HIS A N 1
ATOM 1688 C CA . HIS A 1 216 ? 12.336 16.016 15.266 1 98.12 216 HIS A CA 1
ATOM 1689 C C . HIS A 1 216 ? 11.336 17.156 15.453 1 98.12 216 HIS A C 1
ATOM 1691 O O . HIS A 1 216 ? 10.32 17.219 14.758 1 98.12 216 HIS A O 1
ATOM 1697 N N . ILE A 1 217 ? 11.586 18 16.422 1 97.31 217 ILE A N 1
ATOM 1698 C CA . ILE A 1 217 ? 10.875 19.266 16.547 1 97.31 217 ILE A CA 1
ATOM 1699 C C . ILE A 1 217 ? 11.781 20.422 16.125 1 97.31 217 ILE A C 1
ATOM 1701 O O . ILE A 1 217 ? 12.859 20.609 16.688 1 97.31 217 ILE A O 1
ATOM 1705 N N . TRP A 1 218 ? 11.281 21.156 15.195 1 97 218 TRP A N 1
ATOM 1706 C CA . TRP A 1 218 ? 12.07 22.219 14.578 1 97 218 TRP A CA 1
ATOM 1707 C C . TRP A 1 218 ? 11.5 23.594 14.93 1 97 218 TRP A C 1
ATOM 1709 O O . TRP A 1 218 ? 10.297 23.75 15.117 1 97 218 TRP A O 1
ATOM 1719 N N . LYS A 1 219 ? 12.422 24.562 14.961 1 94.38 219 LYS A N 1
ATOM 1720 C CA . LYS A 1 219 ? 12.062 25.969 14.867 1 94.38 219 LYS A CA 1
ATOM 1721 C C . LYS A 1 219 ? 12.266 26.5 13.445 1 94.38 219 LYS A C 1
ATOM 1723 O O . LYS A 1 219 ? 13.383 26.875 13.078 1 94.38 219 LYS A O 1
ATOM 1728 N N . PRO A 1 220 ? 11.227 26.609 12.688 1 91.44 220 PRO A N 1
ATOM 1729 C CA . PRO A 1 220 ? 11.375 26.922 11.266 1 91.44 220 PRO A CA 1
ATOM 1730 C C . PRO A 1 220 ? 12.008 28.297 11.023 1 91.44 220 PRO A C 1
ATOM 1732 O O . PRO A 1 220 ? 12.789 28.453 10.086 1 91.44 220 PRO A O 1
ATOM 1735 N N . SER A 1 221 ? 11.75 29.266 11.836 1 87.25 221 SER A N 1
ATOM 1736 C CA . SER A 1 221 ? 12.242 30.625 11.633 1 87.25 221 SER A CA 1
ATOM 1737 C C . SER A 1 221 ? 13.766 30.672 11.648 1 87.25 221 SER A C 1
ATOM 1739 O O . SER A 1 221 ? 14.375 31.453 10.922 1 87.25 221 SER A O 1
ATOM 1741 N N . THR A 1 222 ? 14.391 29.797 12.367 1 90.12 222 THR A N 1
ATOM 1742 C CA . THR A 1 222 ? 15.852 29.766 12.461 1 90.12 222 THR A CA 1
ATOM 1743 C C . THR A 1 222 ? 16.406 28.531 11.773 1 90.12 222 THR A C 1
ATOM 1745 O O . THR A 1 222 ? 17.625 28.328 11.742 1 90.12 222 THR A O 1
ATOM 1748 N N . ARG A 1 223 ? 15.555 27.703 11.32 1 90.06 223 ARG A N 1
ATOM 1749 C CA . ARG A 1 223 ? 15.922 26.453 10.656 1 90.06 223 ARG A CA 1
ATOM 1750 C C . ARG A 1 223 ? 16.75 25.578 11.586 1 90.06 223 ARG A C 1
ATOM 1752 O O . ARG A 1 223 ? 17.734 24.984 11.156 1 90.06 223 ARG A O 1
ATOM 1759 N N . SER A 1 224 ? 16.344 25.547 12.797 1 92.5 224 SER A N 1
ATOM 1760 C CA . SER A 1 224 ? 17.141 24.797 13.773 1 92.5 224 SER A CA 1
ATOM 1761 C C . SER A 1 224 ? 16.344 23.656 14.375 1 92.5 224 SER A C 1
ATOM 1763 O O . SER A 1 224 ? 15.125 23.75 14.547 1 92.5 224 SER A O 1
ATOM 1765 N N . LEU A 1 225 ? 17.078 22.641 14.625 1 95.38 225 LEU A N 1
ATOM 1766 C CA . LEU A 1 225 ? 16.516 21.531 15.375 1 95.38 225 LEU A CA 1
ATOM 1767 C C . LEU A 1 225 ? 16.469 21.859 16.859 1 95.38 225 LEU A C 1
ATOM 1769 O O . LEU A 1 225 ? 17.5 22.094 17.5 1 95.38 225 LEU A O 1
ATOM 1773 N N . LEU A 1 226 ? 15.336 21.906 17.406 1 94.69 226 LEU A N 1
ATOM 1774 C CA . LEU A 1 226 ? 15.172 22.203 18.828 1 94.69 226 LEU A CA 1
ATOM 1775 C C . LEU A 1 226 ? 15.367 20.953 19.672 1 94.69 226 LEU A C 1
ATOM 1777 O O . LEU A 1 226 ? 16.109 20.969 20.656 1 94.69 226 LEU A O 1
ATOM 1781 N N . ILE A 1 227 ? 14.641 19.891 19.281 1 95.88 227 ILE A N 1
ATOM 1782 C CA . ILE A 1 227 ? 14.656 18.672 20.078 1 95.88 227 ILE A CA 1
ATOM 1783 C C . ILE A 1 227 ? 14.484 17.453 19.172 1 95.88 227 ILE A C 1
ATOM 1785 O O . ILE A 1 227 ? 13.711 17.5 18.219 1 95.88 227 ILE A O 1
ATOM 1789 N N . GLN A 1 228 ? 15.227 16.406 19.469 1 96.44 228 GLN A N 1
ATOM 1790 C CA . GLN A 1 228 ? 15.039 15.102 18.859 1 96.44 228 GLN A CA 1
ATOM 1791 C C . GLN A 1 228 ? 14.406 14.117 19.828 1 96.44 228 GLN A C 1
ATOM 1793 O O . GLN A 1 228 ? 14.891 13.961 20.953 1 96.44 228 GLN A O 1
ATOM 1798 N N . LEU A 1 229 ? 13.352 13.484 19.438 1 96.31 229 LEU A N 1
ATOM 1799 C CA . LEU A 1 229 ? 12.664 12.492 20.266 1 96.31 229 LEU A CA 1
ATOM 1800 C C . LEU A 1 229 ? 13.023 11.078 19.812 1 96.31 229 LEU A C 1
ATOM 1802 O O . LEU A 1 229 ? 12.727 10.695 18.672 1 96.31 229 LEU A O 1
ATOM 1806 N N . LYS A 1 230 ? 13.617 10.359 20.75 1 94.19 230 LYS A N 1
ATOM 1807 C CA . LYS A 1 230 ? 14.039 8.984 20.484 1 94.19 230 LYS A CA 1
ATOM 1808 C C . LYS A 1 230 ? 13.273 8 21.375 1 94.19 230 LYS A C 1
ATOM 1810 O O . LYS A 1 230 ? 13.055 8.266 22.562 1 94.19 230 LYS A O 1
ATOM 1815 N N . GLY A 1 231 ? 12.867 6.871 20.719 1 89.81 231 GLY A N 1
ATOM 1816 C CA . GLY A 1 231 ? 12.195 5.875 21.531 1 89.81 231 GLY A CA 1
ATOM 1817 C C . GLY A 1 231 ? 11.391 4.879 20.719 1 89.81 231 GLY A C 1
ATOM 1818 O O . GLY A 1 231 ? 11.109 3.771 21.188 1 89.81 231 GLY A O 1
ATOM 1819 N N . HIS A 1 232 ? 10.945 5.273 19.562 1 87.75 232 HIS A N 1
ATOM 1820 C CA . HIS A 1 232 ? 10.234 4.34 18.688 1 87.75 232 HIS A CA 1
ATOM 1821 C C . HIS A 1 232 ? 11.164 3.232 18.203 1 87.75 232 HIS A C 1
ATOM 1823 O O . HIS A 1 232 ? 12.328 3.48 17.906 1 87.75 232 HIS A O 1
ATOM 1829 N N . ILE A 1 233 ? 10.625 2.061 18.094 1 77.81 233 ILE A N 1
ATOM 1830 C CA . ILE A 1 233 ? 11.422 0.927 17.641 1 77.81 233 ILE A CA 1
ATOM 1831 C C . ILE A 1 233 ? 11.125 0.635 16.172 1 77.81 233 ILE A C 1
ATOM 1833 O O . ILE A 1 233 ? 11.812 -0.176 15.539 1 77.81 233 ILE A O 1
ATOM 1837 N N . THR A 1 234 ? 10.102 1.268 15.742 1 75 234 THR A N 1
ATOM 1838 C CA . THR A 1 234 ? 9.75 1.193 14.328 1 75 234 THR A CA 1
ATOM 1839 C C . THR A 1 234 ? 9.57 2.59 13.742 1 75 234 THR A C 1
ATOM 1841 O O . THR A 1 234 ? 9.719 3.59 14.453 1 75 234 THR A O 1
ATOM 1844 N N . TRP A 1 235 ? 9.305 2.588 12.469 1 83.12 235 TRP A N 1
ATOM 1845 C CA . TRP A 1 235 ? 9.094 3.85 11.773 1 83.12 235 TRP A CA 1
ATOM 1846 C C . TRP A 1 235 ? 7.957 4.645 12.414 1 83.12 235 TRP A C 1
ATOM 1848 O O . TRP A 1 235 ? 6.953 4.074 12.836 1 83.12 235 TRP A O 1
ATOM 1858 N N . VAL A 1 236 ? 8.141 5.93 12.422 1 87.44 236 VAL A N 1
ATOM 1859 C CA . VAL A 1 236 ? 7.094 6.82 12.898 1 87.44 236 VAL A CA 1
ATOM 1860 C C . VAL A 1 236 ? 6.098 7.098 11.773 1 87.44 236 VAL A C 1
ATOM 1862 O O . VAL A 1 236 ? 6.496 7.445 10.656 1 87.44 236 VAL A O 1
ATOM 1865 N N . LYS A 1 237 ? 4.809 6.996 12.031 1 83.12 237 LYS A N 1
ATOM 1866 C CA . LYS A 1 237 ? 3.807 7.109 10.977 1 83.12 237 LYS A CA 1
ATOM 1867 C C . LYS A 1 237 ? 2.93 8.344 11.18 1 83.12 237 LYS A C 1
ATOM 1869 O O . LYS A 1 237 ? 2.457 8.945 10.219 1 83.12 237 LYS A O 1
ATOM 1874 N N . SER A 1 238 ? 2.662 8.625 12.43 1 85.12 238 SER A N 1
ATOM 1875 C CA . SER A 1 238 ? 1.755 9.734 12.719 1 85.12 238 SER A CA 1
ATOM 1876 C C . SER A 1 238 ? 2.205 10.5 13.961 1 85.12 238 SER A C 1
ATOM 1878 O O . SER A 1 238 ? 2.709 9.906 14.914 1 85.12 238 SER A O 1
ATOM 1880 N N . ILE A 1 239 ? 1.954 11.797 13.891 1 87.31 239 ILE A N 1
ATOM 1881 C CA . ILE A 1 239 ? 2.262 12.672 15.016 1 87.31 239 ILE A CA 1
ATOM 1882 C C . ILE A 1 239 ? 1.189 13.75 15.141 1 87.31 239 ILE A C 1
ATOM 1884 O O . ILE A 1 239 ? 0.54 14.109 14.156 1 87.31 239 ILE A O 1
ATOM 1888 N N . ALA A 1 240 ? 0.994 14.227 16.344 1 85.25 240 ALA A N 1
ATOM 1889 C CA . ALA A 1 240 ? 0.057 15.32 16.594 1 85.25 240 ALA A CA 1
ATOM 1890 C C . ALA A 1 240 ? 0.438 16.078 17.859 1 85.25 240 ALA A C 1
ATOM 1892 O O . ALA A 1 240 ? 0.733 15.484 18.906 1 85.25 240 ALA A O 1
ATOM 1893 N N . PHE A 1 241 ? 0.38 17.375 17.766 1 85.44 241 PHE A N 1
ATOM 1894 C CA . PHE A 1 241 ? 0.594 18.203 18.938 1 85.44 241 PHE A CA 1
ATOM 1895 C C . PHE A 1 241 ? -0.682 18.312 19.766 1 85.44 241 PHE A C 1
ATOM 1897 O O . PHE A 1 241 ? -1.786 18.281 19.219 1 85.44 241 PHE A O 1
ATOM 1904 N N . SER A 1 242 ? -0.433 18.5 21.016 1 79.19 242 SER A N 1
ATOM 1905 C CA . SER A 1 242 ? -1.549 18.969 21.844 1 79.19 242 SER A CA 1
ATOM 1906 C C . SER A 1 242 ? -1.929 20.406 21.484 1 79.19 242 SER A C 1
ATOM 1908 O O . SER A 1 242 ? -1.136 21.141 20.891 1 79.19 242 SER A O 1
ATOM 1910 N N . PRO A 1 243 ? -3.117 20.797 21.891 1 76.62 243 PRO A N 1
ATOM 1911 C CA . PRO A 1 243 ? -3.574 22.141 21.531 1 76.62 243 PRO A CA 1
ATOM 1912 C C . PRO A 1 243 ? -2.668 23.234 22.094 1 76.62 243 PRO A C 1
ATOM 1914 O O . PRO A 1 243 ? -2.52 24.297 21.469 1 76.62 243 PRO A O 1
ATOM 1917 N N . ASP A 1 244 ? -2.109 23.016 23.234 1 78.81 244 ASP A N 1
ATOM 1918 C CA . ASP A 1 244 ? -1.255 24.031 23.828 1 78.81 244 ASP A CA 1
ATOM 1919 C C . ASP A 1 244 ? 0.186 23.906 23.344 1 78.81 244 ASP A C 1
ATOM 1921 O O . ASP A 1 244 ? 1.048 24.703 23.703 1 78.81 244 ASP A O 1
ATOM 1925 N N . GLY A 1 245 ? 0.479 22.812 22.594 1 84.19 245 GLY A N 1
ATOM 1926 C CA . GLY A 1 245 ? 1.781 22.641 21.984 1 84.19 245 GLY A CA 1
ATOM 1927 C C . GLY A 1 245 ? 2.818 22.062 22.922 1 84.19 245 GLY A C 1
ATOM 1928 O O . GLY A 1 245 ? 3.988 21.922 22.562 1 84.19 245 GLY A O 1
ATOM 1929 N N . GLN A 1 246 ? 2.422 21.641 24.062 1 83.81 246 GLN A N 1
ATOM 1930 C CA . GLN A 1 246 ? 3.377 21.219 25.094 1 83.81 246 GLN A CA 1
ATOM 1931 C C . GLN A 1 246 ? 3.648 19.719 25 1 83.81 246 GLN A C 1
ATOM 1933 O O . GLN A 1 246 ? 4.66 19.234 25.516 1 83.81 246 GLN A O 1
ATOM 1938 N N . GLN A 1 247 ? 2.713 19.078 24.375 1 85.12 247 GLN A N 1
ATOM 1939 C CA . GLN A 1 247 ? 2.869 17.641 24.219 1 85.12 247 GLN A CA 1
ATOM 1940 C C . GLN A 1 247 ? 2.725 17.234 22.75 1 85.12 247 GLN A C 1
ATOM 1942 O O . GLN A 1 247 ? 2.109 17.953 21.953 1 85.12 247 GLN A O 1
ATOM 1947 N N . LEU A 1 248 ? 3.34 16.078 22.5 1 88.06 248 LEU A N 1
ATOM 1948 C CA . LEU A 1 248 ? 3.23 15.469 21.172 1 88.06 248 LEU A CA 1
ATOM 1949 C C . LEU A 1 248 ? 2.922 13.977 21.281 1 88.06 248 LEU A C 1
ATOM 1951 O O . LEU A 1 248 ? 3.553 13.266 22.078 1 88.06 248 LEU A O 1
ATOM 1955 N N . ALA A 1 249 ? 1.908 13.602 20.594 1 83.56 249 ALA A N 1
ATOM 1956 C CA . ALA A 1 249 ? 1.619 12.172 20.484 1 83.56 249 ALA A CA 1
ATOM 1957 C C . ALA A 1 249 ? 2.152 11.602 19.172 1 83.56 249 ALA A C 1
ATOM 1959 O O . ALA A 1 249 ? 2.086 12.258 18.125 1 83.56 249 ALA A O 1
ATOM 1960 N N . SER A 1 250 ? 2.723 10.422 19.281 1 85.81 250 SER A N 1
ATOM 1961 C CA . SER A 1 250 ? 3.252 9.773 18.094 1 85.81 250 SER A CA 1
ATOM 1962 C C . SER A 1 250 ? 2.879 8.297 18.047 1 85.81 250 SER A C 1
ATOM 1964 O O . SER A 1 250 ? 2.701 7.668 19.094 1 85.81 250 SER A O 1
ATOM 1966 N N . ALA A 1 251 ? 2.703 7.832 16.812 1 80.56 251 ALA A N 1
ATOM 1967 C CA . ALA A 1 251 ? 2.42 6.418 16.578 1 80.56 251 ALA A CA 1
ATOM 1968 C C . ALA A 1 251 ? 3.281 5.867 15.445 1 80.56 251 ALA A C 1
ATOM 1970 O O . ALA A 1 251 ? 3.564 6.57 14.469 1 80.56 251 ALA A O 1
ATOM 1971 N N . GLY A 1 252 ? 3.754 4.656 15.688 1 74.69 252 GLY A N 1
ATOM 1972 C CA . GLY A 1 252 ? 4.5 3.947 14.656 1 74.69 252 GLY A CA 1
ATOM 1973 C C . GLY A 1 252 ? 3.844 2.645 14.234 1 74.69 252 GLY A C 1
ATOM 1974 O O . GLY A 1 252 ? 2.643 2.455 14.438 1 74.69 252 GLY A O 1
ATOM 1975 N N . TYR A 1 253 ? 4.527 1.901 13.719 1 61.62 253 TYR A N 1
ATOM 1976 C CA . TYR A 1 253 ? 3.986 0.654 13.195 1 61.62 253 TYR A CA 1
ATOM 1977 C C . TYR A 1 253 ? 4.027 -0.448 14.242 1 61.62 253 TYR A C 1
ATOM 1979 O O . TYR A 1 253 ? 3.51 -1.545 14.023 1 61.62 253 TYR A O 1
ATOM 1987 N N . SER A 1 254 ? 4.574 -0.247 15.406 1 60.06 254 SER A N 1
ATOM 1988 C CA . SER A 1 254 ? 4.668 -1.221 16.484 1 60.06 254 SER A CA 1
ATOM 1989 C C . SER A 1 254 ? 3.393 -1.237 17.328 1 60.06 254 SER A C 1
ATOM 1991 O O . SER A 1 254 ? 3.314 -1.95 18.328 1 60.06 254 SER A O 1
ATOM 1993 N N . HIS A 1 255 ? 2.443 -0.533 17.047 1 63.75 255 HIS A N 1
ATOM 1994 C CA . HIS A 1 255 ? 1.193 -0.41 17.781 1 63.75 255 HIS A CA 1
ATOM 1995 C C . HIS A 1 255 ? 1.416 0.271 19.141 1 63.75 255 HIS A C 1
ATOM 1997 O O . HIS A 1 255 ? 0.735 -0.041 20.109 1 63.75 255 HIS A O 1
ATOM 2003 N N . MET A 1 256 ? 2.412 1.007 19.188 1 70.12 256 MET A N 1
ATOM 2004 C CA . MET A 1 256 ? 2.67 1.81 20.375 1 70.12 256 MET A CA 1
ATOM 2005 C C . MET A 1 256 ? 2.398 3.287 20.109 1 70.12 256 MET A C 1
ATOM 2007 O O . MET A 1 256 ? 2.77 3.809 19.062 1 70.12 256 MET A O 1
ATOM 2011 N N . VAL A 1 257 ? 1.706 3.832 21.047 1 77.06 257 VAL A N 1
ATOM 2012 C CA . VAL A 1 257 ? 1.535 5.281 21.047 1 77.06 257 VAL A CA 1
ATOM 2013 C C . VAL A 1 257 ? 2.377 5.898 22.156 1 77.06 257 VAL A C 1
ATOM 2015 O O . VAL A 1 257 ? 2.354 5.43 23.297 1 77.06 257 VAL A O 1
ATOM 2018 N N . LYS A 1 258 ? 3.102 6.871 21.781 1 84 258 LYS A N 1
ATOM 2019 C CA . LYS A 1 258 ? 3.938 7.559 22.766 1 84 258 LYS A CA 1
ATOM 2020 C C . LYS A 1 258 ? 3.539 9.031 22.891 1 84 258 LYS A C 1
ATOM 2022 O O . LYS A 1 258 ? 3.143 9.656 21.906 1 84 258 LYS A O 1
ATOM 2027 N N . VAL A 1 259 ? 3.598 9.508 24.109 1 84.31 259 VAL A N 1
ATOM 2028 C CA . VAL A 1 259 ? 3.375 10.922 24.391 1 84.31 259 VAL A CA 1
ATOM 2029 C C . VAL A 1 259 ? 4.668 11.562 24.891 1 84.31 259 VAL A C 1
ATOM 2031 O O . VAL A 1 259 ? 5.336 11.008 25.766 1 84.31 259 VAL A O 1
ATOM 2034 N N . TRP A 1 260 ? 4.91 12.656 24.359 1 89.88 260 TRP A N 1
ATOM 2035 C CA . TRP A 1 260 ? 6.176 13.312 24.641 1 89.88 260 TRP A CA 1
ATOM 2036 C C . TRP A 1 260 ? 5.949 14.688 25.266 1 89.88 260 TRP A C 1
ATOM 2038 O O . TRP A 1 260 ? 5.02 15.398 24.891 1 89.88 260 TRP A O 1
ATOM 2048 N N . ASP A 1 261 ? 6.836 15.031 26.188 1 88 261 ASP A N 1
ATOM 2049 C CA . ASP A 1 261 ? 6.965 16.422 26.609 1 88 261 ASP A CA 1
ATOM 2050 C C . ASP A 1 261 ? 7.812 17.219 25.609 1 88 261 ASP A C 1
ATOM 2052 O O . ASP A 1 261 ? 9 16.953 25.453 1 88 261 ASP A O 1
ATOM 2056 N N . CYS A 1 262 ? 7.281 18.203 25.031 1 90.06 262 CYS A N 1
ATOM 2057 C CA . CYS A 1 262 ? 7.938 18.906 23.938 1 90.06 262 CYS A CA 1
ATOM 2058 C C . CYS A 1 262 ? 9.039 19.828 24.453 1 90.06 262 CYS A C 1
ATOM 2060 O O . CYS A 1 262 ? 9.883 20.281 23.688 1 90.06 262 CYS A O 1
ATOM 2062 N N . ASN A 1 263 ? 9.07 20.141 25.656 1 89.19 263 ASN A N 1
ATOM 2063 C CA . ASN A 1 263 ? 10.102 20.984 26.234 1 89.19 263 ASN A CA 1
ATOM 2064 C C . ASN A 1 263 ? 11.344 20.188 26.625 1 89.19 263 ASN A C 1
ATOM 2066 O O . ASN A 1 263 ? 12.469 20.641 26.422 1 89.19 263 ASN A O 1
ATOM 2070 N N . THR A 1 264 ? 11.133 19.016 27.094 1 92 264 THR A N 1
ATOM 2071 C CA . THR A 1 264 ? 12.25 18.234 27.609 1 92 264 THR A CA 1
ATOM 2072 C C . THR A 1 264 ? 12.648 17.141 26.625 1 92 264 THR A C 1
ATOM 2074 O O . THR A 1 264 ? 13.766 16.625 26.672 1 92 264 THR A O 1
ATOM 2077 N N . GLY A 1 265 ? 11.688 16.734 25.844 1 92.75 265 GLY A N 1
ATOM 2078 C CA . GLY A 1 265 ? 11.93 15.648 24.906 1 92.75 265 GLY A CA 1
ATOM 2079 C C . GLY A 1 265 ? 11.703 14.273 25.5 1 92.75 265 GLY A C 1
ATOM 2080 O O . GLY A 1 265 ? 11.906 13.258 24.828 1 92.75 265 GLY A O 1
ATOM 2081 N N . LYS A 1 266 ? 11.281 14.25 26.688 1 92.69 266 LYS A N 1
ATOM 2082 C CA . LYS A 1 266 ? 11.102 12.969 27.359 1 92.69 266 LYS A CA 1
ATOM 2083 C C . LYS A 1 266 ? 9.75 12.344 27.016 1 92.69 266 LYS A C 1
ATOM 2085 O O . LYS A 1 266 ? 8.742 13.047 26.922 1 92.69 266 LYS A O 1
ATOM 2090 N N . CYS A 1 267 ? 9.797 11.086 26.906 1 91.25 267 CYS A N 1
ATOM 2091 C CA . CYS A 1 267 ? 8.555 10.336 26.734 1 91.25 267 CYS A CA 1
ATOM 2092 C C . CYS A 1 267 ? 7.82 10.203 28.078 1 91.25 267 CYS A C 1
ATOM 2094 O O . CYS A 1 267 ? 8.336 9.586 29.016 1 91.25 267 CYS A O 1
ATOM 2096 N N . THR A 1 268 ? 6.648 10.672 28.141 1 83.94 268 THR A N 1
ATOM 2097 C CA . THR A 1 268 ? 5.938 10.711 29.406 1 83.94 268 THR A CA 1
ATOM 2098 C C . THR A 1 268 ? 5 9.516 29.531 1 83.94 268 THR A C 1
ATOM 2100 O O . THR A 1 268 ? 4.645 9.109 30.656 1 83.94 268 THR A O 1
ATOM 2103 N N . GLU A 1 269 ? 4.586 9.016 28.375 1 76.38 269 GLU A N 1
ATOM 2104 C CA . GLU A 1 269 ? 3.65 7.891 28.391 1 76.38 269 GLU A CA 1
ATOM 2105 C C . GLU A 1 269 ? 3.836 7.012 27.156 1 76.38 269 GLU A C 1
ATOM 2107 O O . GLU A 1 269 ? 4.133 7.516 26.062 1 76.38 269 GLU A O 1
ATOM 2112 N N . THR A 1 270 ? 3.711 5.707 27.375 1 79.12 270 THR A N 1
ATOM 2113 C CA . THR A 1 270 ? 3.674 4.73 26.281 1 79.12 270 THR A CA 1
ATOM 2114 C C . THR A 1 270 ? 2.447 3.83 26.406 1 79.12 270 THR A C 1
ATOM 2116 O O . THR A 1 270 ? 2.195 3.262 27.469 1 79.12 270 THR A O 1
ATOM 2119 N N . LEU A 1 271 ? 1.711 3.756 25.312 1 69.12 271 LEU A N 1
ATOM 2120 C CA . LEU A 1 271 ? 0.516 2.92 25.297 1 69.12 271 LEU A CA 1
ATOM 2121 C C . LEU A 1 271 ? 0.641 1.818 24.234 1 69.12 271 LEU A C 1
ATOM 2123 O O . LEU A 1 271 ? 0.975 2.09 23.094 1 69.12 271 LEU A O 1
ATOM 2127 N N . LYS A 1 272 ? 0.429 0.578 24.625 1 66.56 272 LYS A N 1
ATOM 2128 C CA . LYS A 1 272 ? 0.38 -0.543 23.688 1 66.56 272 LYS A CA 1
ATOM 2129 C C . LYS A 1 272 ? -1.039 -0.771 23.188 1 66.56 272 LYS A C 1
ATOM 2131 O O . LYS A 1 272 ? -1.98 -0.875 23.969 1 66.56 272 LYS A O 1
ATOM 2136 N N . VAL A 1 273 ? -1.161 -0.736 21.828 1 57.44 273 VAL A N 1
ATOM 2137 C CA . VAL A 1 273 ? -2.469 -0.969 21.219 1 57.44 273 VAL A CA 1
ATOM 2138 C C . VAL A 1 273 ? -2.535 -2.389 20.656 1 57.44 273 VAL A C 1
ATOM 2140 O O . VAL A 1 273 ? -1.642 -2.814 19.922 1 57.44 273 VAL A O 1
ATOM 2143 N N . ARG A 1 274 ? -3.182 -3.412 21.25 1 50.97 274 ARG A N 1
ATOM 2144 C CA . ARG A 1 274 ? -3.252 -4.816 20.859 1 50.97 274 ARG A CA 1
ATOM 2145 C C . ARG A 1 274 ? -4.117 -4.992 19.625 1 50.97 274 ARG A C 1
ATOM 2147 O O . ARG A 1 274 ? -5.105 -4.281 19.438 1 50.97 274 ARG A O 1
ATOM 2154 N N . SER A 1 275 ? -3.488 -5.727 18.672 1 45.56 275 SER A N 1
ATOM 2155 C CA . SER A 1 275 ? -4.266 -6.086 17.5 1 45.56 275 SER A CA 1
ATOM 2156 C C . SER A 1 275 ? -5.539 -6.832 17.875 1 45.56 275 SER A C 1
ATOM 2158 O O . SER A 1 275 ? -5.59 -7.492 18.906 1 45.56 275 SER A O 1
ATOM 2160 N N . VAL A 1 276 ? -6.672 -6.535 17.281 1 41.5 276 VAL A N 1
ATOM 2161 C CA . VAL A 1 276 ? -7.938 -7.223 17.516 1 41.5 276 VAL A CA 1
ATOM 2162 C C . VAL A 1 276 ? -7.691 -8.727 17.656 1 41.5 276 VAL A C 1
ATOM 2164 O O . VAL A 1 276 ? -8.32 -9.391 18.469 1 41.5 276 VAL A O 1
ATOM 2167 N N . ALA A 1 277 ? -6.844 -9.242 16.828 1 39.25 277 ALA A N 1
ATOM 2168 C CA . ALA A 1 277 ? -6.738 -10.695 16.906 1 39.25 277 ALA A CA 1
ATOM 2169 C C . ALA A 1 277 ? -6.34 -11.148 18.312 1 39.25 2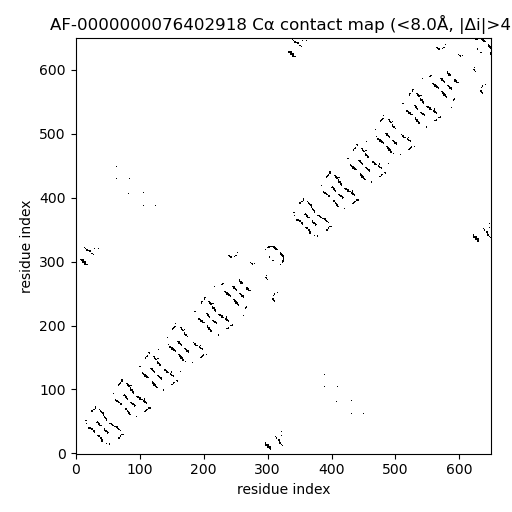77 ALA A C 1
ATOM 2171 O O . ALA A 1 277 ? -6.801 -12.188 18.781 1 39.25 277 ALA A O 1
ATOM 2172 N N . GLU A 1 278 ? -5.629 -10.461 19 1 38.5 278 GLU A N 1
ATOM 2173 C CA . GLU A 1 278 ? -5.176 -10.883 20.328 1 38.5 278 GLU A CA 1
ATOM 2174 C C . GLU A 1 278 ? -6.188 -10.508 21.406 1 38.5 278 GLU A C 1
ATOM 2176 O O . GLU A 1 278 ? -6.254 -11.148 22.453 1 38.5 278 GLU A O 1
ATOM 2181 N N . ALA A 1 279 ? -6.859 -9.492 21.203 1 35.16 279 ALA A N 1
ATOM 2182 C CA . ALA A 1 279 ? -7.805 -9.055 22.234 1 35.16 279 ALA A CA 1
ATOM 2183 C C . ALA A 1 279 ? -8.852 -10.133 22.516 1 35.16 279 ALA A C 1
ATOM 2185 O O . ALA A 1 279 ? -9.391 -10.211 23.625 1 35.16 279 ALA A O 1
ATOM 2186 N N . ASN A 1 280 ? -9.148 -10.953 21.5 1 31.61 280 ASN A N 1
ATOM 2187 C CA . ASN A 1 280 ? -10.18 -11.953 21.75 1 31.61 280 ASN A CA 1
ATOM 2188 C C . ASN A 1 280 ? -9.648 -13.094 22.609 1 31.61 280 ASN A C 1
ATOM 2190 O O . ASN A 1 280 ? -10.406 -13.992 22.984 1 31.61 280 ASN A O 1
ATOM 2194 N N . LYS A 1 281 ? -8.43 -13.32 22.797 1 33.56 281 LYS A N 1
ATOM 2195 C CA . LYS A 1 281 ? -8.086 -14.461 23.625 1 33.56 281 LYS A CA 1
ATOM 2196 C C . LYS A 1 281 ? -8.492 -14.227 25.078 1 33.56 281 LYS A C 1
ATOM 2198 O O . LYS A 1 281 ? -8.844 -15.172 25.797 1 33.56 281 LYS A O 1
ATOM 2203 N N . GLY A 1 282 ? -8.359 -13.125 25.734 1 29.77 282 GLY A N 1
ATOM 2204 C CA . GLY A 1 282 ? -8.672 -12.992 27.141 1 29.77 282 GLY A CA 1
ATOM 2205 C C . GLY A 1 282 ? -10.164 -12.992 27.422 1 29.77 282 GLY A C 1
ATOM 2206 O O . GLY A 1 282 ? -10.586 -13.164 28.578 1 29.77 282 GLY A O 1
ATOM 2207 N N . ALA A 1 283 ? -10.984 -12.367 26.641 1 28.89 283 ALA A N 1
ATOM 2208 C CA . ALA A 1 283 ? -12.391 -12.336 27.062 1 28.89 283 ALA A CA 1
ATOM 2209 C C . ALA A 1 283 ? -13.07 -13.672 26.766 1 28.89 283 ALA A C 1
ATOM 2211 O O . ALA A 1 283 ? -14.242 -13.859 27.109 1 28.89 283 ALA A O 1
ATOM 2212 N N . VAL A 1 284 ? -12.523 -14.625 25.938 1 28.14 284 VAL A N 1
ATOM 2213 C CA . VAL A 1 284 ? -13.297 -15.844 25.703 1 28.14 284 VAL A CA 1
ATOM 2214 C C . VAL A 1 284 ? -13.227 -16.75 26.938 1 28.14 284 VAL A C 1
ATOM 2216 O O . VAL A 1 284 ? -13.75 -17.859 26.922 1 28.14 284 VAL A O 1
ATOM 2219 N N . GLU A 1 285 ? -12.508 -16.625 27.938 1 28.97 285 GLU A N 1
ATOM 2220 C CA . GLU A 1 285 ? -12.758 -17.656 28.953 1 28.97 285 GLU A CA 1
ATOM 2221 C C . GLU A 1 285 ? -14.219 -17.656 29.391 1 28.97 285 GLU A C 1
ATOM 2223 O O . GLU A 1 285 ? -14.727 -18.656 29.875 1 28.97 285 GLU A O 1
ATOM 2228 N N . GLY A 1 286 ? -14.805 -16.531 29.859 1 26.23 286 GLY A N 1
ATOM 2229 C CA . GLY A 1 286 ? -16.047 -16.828 30.531 1 26.23 286 GLY A CA 1
ATOM 2230 C C . GLY A 1 286 ? -17.078 -17.484 29.625 1 26.23 286 GLY A C 1
ATOM 2231 O O . GLY A 1 286 ? -17.672 -18.5 30 1 26.23 286 GLY A O 1
ATOM 2232 N N . LEU A 1 287 ? -18.094 -16.688 29.031 1 24.31 287 LEU A N 1
ATOM 2233 C CA . LEU A 1 287 ? -19.297 -17.344 28.578 1 24.31 287 LEU A CA 1
ATOM 2234 C C . LEU A 1 287 ? -19 -18.25 27.391 1 24.31 287 LEU A C 1
ATOM 2236 O O . LEU A 1 287 ? -18.391 -17.828 26.422 1 24.31 287 LEU A O 1
ATOM 2240 N N . LEU A 1 288 ? -18.766 -19.562 27.469 1 25.69 288 LEU A N 1
ATOM 2241 C CA . LEU A 1 288 ? -18.641 -20.75 26.625 1 25.69 288 LEU A CA 1
ATOM 2242 C C . LEU A 1 288 ? -19.438 -20.578 25.328 1 25.69 288 LEU A C 1
ATOM 2244 O O . LEU A 1 288 ? -19.609 -21.531 24.562 1 25.69 288 LEU A O 1
ATOM 2248 N N . GLY A 1 289 ? -20.562 -19.781 25.391 1 24.72 289 GLY A N 1
ATOM 2249 C CA . GLY A 1 289 ? -21.438 -20.031 24.266 1 24.72 289 GLY A CA 1
ATOM 2250 C C . GLY A 1 289 ? -20.75 -19.891 22.922 1 24.72 289 GLY A C 1
ATOM 2251 O O . GLY A 1 289 ? -19.562 -19.547 22.859 1 24.72 289 GLY A O 1
ATOM 2252 N N . ARG A 1 290 ? -21.609 -19.734 21.812 1 26.16 290 ARG A N 1
ATOM 2253 C CA . ARG A 1 290 ? -21.266 -19.844 20.391 1 26.16 290 ARG A CA 1
ATOM 2254 C C . ARG A 1 290 ? -20.141 -18.859 20.031 1 26.16 290 ARG A C 1
ATOM 2256 O O . ARG A 1 290 ? -20.203 -17.688 20.422 1 26.16 290 ARG A O 1
ATOM 2263 N N . PRO A 1 291 ? -18.922 -19.375 19.969 1 28.11 291 PRO A N 1
ATOM 2264 C CA . PRO A 1 291 ? -17.781 -18.531 19.594 1 28.11 291 PRO A CA 1
ATOM 2265 C C . PRO A 1 291 ? -18.188 -17.391 18.656 1 28.11 291 PRO A C 1
ATOM 2267 O O . PRO A 1 291 ? -18.766 -17.625 17.594 1 28.11 291 PRO A O 1
ATOM 2270 N N . ALA A 1 292 ? -18.812 -16.344 19.328 1 27.67 292 ALA A N 1
ATOM 2271 C CA . ALA A 1 292 ? -19.172 -15.227 18.438 1 27.67 292 ALA A CA 1
ATOM 2272 C C . ALA A 1 292 ? -18.031 -14.906 17.484 1 27.67 292 ALA A C 1
ATOM 2274 O O . ALA A 1 292 ? -16.859 -15.141 17.797 1 27.67 292 ALA A O 1
ATOM 2275 N N . PRO A 1 293 ? -18.422 -14.898 16.25 1 28.91 293 PRO A N 1
ATOM 2276 C CA . PRO A 1 293 ? -17.453 -14.555 15.203 1 28.91 293 PRO A CA 1
ATOM 2277 C C . PRO A 1 293 ? -16.5 -13.438 15.617 1 28.91 293 PRO A C 1
ATOM 2279 O O . PRO A 1 293 ? -16.859 -12.578 16.422 1 28.91 293 PRO A O 1
ATOM 2282 N N . PRO A 1 294 ? -15.305 -13.961 15.992 1 30.22 294 PRO A N 1
ATOM 2283 C CA . PRO A 1 294 ? -14.289 -12.969 16.359 1 30.22 294 PRO A CA 1
ATOM 2284 C C . PRO A 1 294 ? -14.625 -11.57 15.875 1 30.22 294 PRO A C 1
ATOM 2286 O O . PRO A 1 294 ? -14.883 -11.367 14.688 1 30.22 294 PRO A O 1
ATOM 2289 N N . GLU A 1 295 ? -15.508 -11.016 16.797 1 28.38 295 GLU A N 1
ATOM 2290 C CA . GLU A 1 295 ? -15.852 -9.609 16.609 1 28.38 295 GLU A CA 1
ATOM 2291 C C . GLU A 1 295 ? -14.625 -8.773 16.25 1 28.38 295 GLU A C 1
ATOM 2293 O O . GLU A 1 295 ? -13.508 -9.102 16.656 1 28.38 295 GLU A O 1
ATOM 2298 N N . PRO A 1 296 ? -14.914 -7.773 15.5 1 28.02 296 PRO A N 1
ATOM 2299 C CA . PRO A 1 296 ? -14.047 -6.82 14.812 1 28.02 296 PRO A CA 1
ATOM 2300 C C . PRO A 1 296 ? -13.016 -6.176 15.742 1 28.02 296 PRO A C 1
ATOM 2302 O O . PRO A 1 296 ? -13.07 -6.379 16.953 1 28.02 296 PRO A O 1
ATOM 2305 N N . ASN A 1 297 ? -12.789 -4.895 15.461 1 27.84 297 ASN A N 1
ATOM 2306 C CA . ASN A 1 297 ? -11.766 -3.852 15.414 1 27.84 297 ASN A CA 1
ATOM 2307 C C . ASN A 1 297 ? -11.617 -3.154 16.766 1 27.84 297 ASN A C 1
ATOM 2309 O O . ASN A 1 297 ? -12.594 -2.676 17.328 1 27.84 297 ASN A O 1
ATOM 2313 N N . ILE A 1 298 ? -10.922 -3.748 17.594 1 28.66 298 ILE A N 1
ATOM 2314 C CA . ILE A 1 298 ? -10.711 -3.207 18.938 1 28.66 298 ILE A CA 1
ATOM 2315 C C . ILE A 1 298 ? -10.023 -1.847 18.828 1 28.66 298 ILE A C 1
ATOM 2317 O O . ILE A 1 298 ? -9.055 -1.687 18.094 1 28.66 298 ILE A O 1
ATOM 2321 N N . MET A 1 299 ? -10.867 -0.742 19.109 1 28.59 299 MET A N 1
ATOM 2322 C CA . MET A 1 299 ? -10.445 0.65 19.219 1 28.59 299 MET A CA 1
ATOM 2323 C C . MET A 1 299 ? -9.828 0.917 20.594 1 28.59 299 MET A C 1
ATOM 2325 O O . MET A 1 299 ? -10.422 0.564 21.625 1 28.59 299 MET A O 1
ATOM 2329 N N . LEU A 1 300 ? -8.602 0.833 20.703 1 28.58 300 LEU A N 1
ATOM 2330 C CA . LEU A 1 300 ? -8.07 1.229 22 1 28.58 300 LEU A CA 1
ATOM 2331 C C . LEU A 1 300 ? -8 2.748 22.125 1 28.58 300 LEU A C 1
ATOM 2333 O O . LEU A 1 300 ? -7.605 3.432 21.172 1 28.58 300 LEU A O 1
ATOM 2337 N N . LEU A 1 301 ? -8.891 3.461 22.844 1 28.56 301 LEU A N 1
ATOM 2338 C CA . LEU A 1 301 ? -8.945 4.863 23.234 1 28.56 301 LEU A CA 1
ATOM 2339 C C . LEU A 1 301 ? -7.891 5.172 24.281 1 28.56 301 LEU A C 1
ATOM 2341 O O . LEU A 1 301 ? -7.855 4.527 25.344 1 28.56 301 LEU A O 1
ATOM 2345 N N . ALA A 1 302 ? -6.727 5.531 23.875 1 27.95 302 ALA A N 1
ATOM 2346 C CA . ALA A 1 302 ? -5.828 5.906 24.969 1 27.95 302 ALA A CA 1
ATOM 2347 C C . ALA A 1 302 ? -6.41 7.047 25.797 1 27.95 302 ALA A C 1
ATOM 2349 O O . ALA A 1 302 ? -5.934 7.332 26.891 1 27.95 302 ALA A O 1
ATOM 2350 N N . GLY A 1 303 ? -6.844 8.258 25.125 1 28.98 303 GLY A N 1
ATOM 2351 C CA . GLY A 1 303 ? -6.836 9.461 25.938 1 28.98 303 GLY A CA 1
ATOM 2352 C C . GLY A 1 303 ? -7.816 9.414 27.094 1 28.98 303 GLY A C 1
ATOM 2353 O O . GLY A 1 303 ? -8.836 8.727 27.016 1 28.98 303 GLY A O 1
ATOM 2354 N N . GLY A 1 304 ? -7.336 9.438 28.125 1 27.28 304 GLY A N 1
ATOM 2355 C CA . GLY A 1 304 ? -8.156 9.859 29.25 1 27.28 304 GLY A CA 1
ATOM 2356 C C . GLY A 1 304 ? -8.984 11.094 28.969 1 27.28 304 GLY A C 1
ATOM 2357 O O . GLY A 1 304 ? -10.195 11.117 29.219 1 27.28 304 GLY A O 1
ATOM 2358 N N . SER A 1 305 ? -8.281 12.398 28.922 1 28.97 305 SER A N 1
ATOM 2359 C CA . SER A 1 305 ? -9 13.664 29.031 1 28.97 305 SER A CA 1
ATOM 2360 C C . SER A 1 305 ? -9.672 14.031 27.719 1 28.97 305 SER A C 1
ATOM 2362 O O . SER A 1 305 ? -9.273 13.555 26.656 1 28.97 305 SER A O 1
ATOM 2364 N N . GLU A 1 306 ? -10.867 14.812 27.578 1 32.12 306 GLU A N 1
ATOM 2365 C CA . GLU A 1 306 ? -11.75 15.453 26.609 1 32.12 306 GLU A CA 1
ATOM 2366 C C . GLU A 1 306 ? -10.969 16.031 25.438 1 32.12 306 GLU A C 1
ATOM 2368 O O . GLU A 1 306 ? -11.516 16.219 24.344 1 32.12 306 GLU A O 1
ATOM 2373 N N . ARG A 1 307 ? -9.812 16.625 25.562 1 33.94 307 ARG A N 1
ATOM 2374 C CA . ARG A 1 307 ? -9.133 17.438 24.547 1 33.94 307 ARG A CA 1
ATOM 2375 C C . ARG A 1 307 ? -7.848 16.766 24.078 1 33.94 307 ARG A C 1
ATOM 2377 O O . ARG A 1 307 ? -6.918 17.438 23.641 1 33.94 307 ARG A O 1
ATOM 2384 N N . GLY A 1 308 ? -7.625 15.555 24.234 1 37.5 308 GLY A N 1
ATOM 2385 C CA . GLY A 1 308 ? -6.289 15.078 23.922 1 37.5 308 GLY A CA 1
ATOM 2386 C C . GLY A 1 308 ? -6.117 14.727 22.453 1 37.5 308 GLY A C 1
ATOM 2387 O O . GLY A 1 308 ? -7.082 14.75 21.688 1 37.5 308 GLY A O 1
ATOM 2388 N N . PRO A 1 309 ? -4.793 14.766 22.031 1 35.59 309 PRO A N 1
ATOM 2389 C CA . PRO A 1 309 ? -4.48 14.5 20.641 1 35.59 309 PRO A CA 1
ATOM 2390 C C . PRO A 1 309 ? -5.004 13.141 20.156 1 35.59 309 PRO A C 1
ATOM 2392 O O . PRO A 1 309 ? -5.027 12.18 20.938 1 35.59 309 PRO A O 1
ATOM 2395 N N . CYS A 1 310 ? -5.98 13.195 19.219 1 37.56 310 CYS A N 1
ATOM 2396 C CA . CYS A 1 310 ? -6.488 11.969 18.609 1 37.56 310 CYS A CA 1
ATOM 2397 C C . CYS A 1 310 ? -5.523 11.438 17.547 1 37.56 310 CYS A C 1
ATOM 2399 O O . CYS A 1 310 ? -5.031 12.203 16.719 1 37.56 310 CYS A O 1
ATOM 2401 N N . LEU A 1 311 ? -4.723 10.375 17.891 1 38.69 311 LEU A N 1
ATOM 2402 C CA . LEU A 1 311 ? -3.898 9.711 16.875 1 38.69 311 LEU A CA 1
ATOM 2403 C C . LEU A 1 311 ? -4.648 8.555 16.234 1 38.69 311 LEU A C 1
ATOM 2405 O O . LEU A 1 311 ? -5.352 7.809 16.922 1 38.69 311 LEU A O 1
ATOM 2409 N N . CYS A 1 312 ? -4.875 8.758 14.992 1 37.78 312 CYS A N 1
ATOM 2410 C CA . CYS A 1 312 ? -5.422 7.629 14.258 1 37.78 312 CYS A CA 1
ATOM 2411 C C . CYS A 1 312 ? -4.328 6.629 13.898 1 37.78 312 CYS A C 1
ATOM 2413 O O . CYS A 1 312 ? -3.262 7.012 13.422 1 37.78 312 CYS A O 1
ATOM 2415 N N . LEU A 1 313 ? -4.309 5.523 14.602 1 40.62 313 LEU A N 1
ATOM 2416 C CA . LEU A 1 313 ? -3.363 4.469 14.258 1 40.62 313 LEU A CA 1
ATOM 2417 C C . LEU A 1 313 ? -3.875 3.645 13.078 1 40.62 313 LEU A C 1
ATOM 2419 O O . LEU A 1 313 ? -5.074 3.379 12.977 1 40.62 313 LEU A O 1
ATOM 2423 N N . TYR A 1 314 ? -3.217 3.98 12.031 1 36.88 314 TYR A N 1
ATOM 2424 C CA . TYR A 1 314 ? -3.523 3.201 10.836 1 36.88 314 TYR A CA 1
ATOM 2425 C C . TYR A 1 314 ? -3.01 1.772 10.969 1 36.88 314 TYR A C 1
ATOM 2427 O O . TYR A 1 314 ? -1.837 1.554 11.281 1 36.88 314 TYR A O 1
ATOM 2435 N N . ALA A 1 315 ? -3.846 1.186 11.625 1 36.59 315 ALA A N 1
ATOM 2436 C CA . ALA A 1 315 ? -3.365 -0.179 11.422 1 36.59 315 ALA A CA 1
ATOM 2437 C C . ALA A 1 315 ? -3.545 -0.614 9.969 1 36.59 315 ALA A C 1
ATOM 2439 O O . ALA A 1 315 ? -4.59 -0.365 9.367 1 36.59 315 ALA A O 1
ATOM 2440 N N . ARG A 1 316 ? -2.494 -0.311 9.227 1 37.81 316 ARG A N 1
ATOM 2441 C CA . ARG A 1 316 ? -2.699 -0.853 7.883 1 37.81 316 ARG A CA 1
ATOM 2442 C C . ARG A 1 316 ? -3.758 -1.951 7.895 1 37.81 316 ARG A C 1
ATOM 2444 O O . ARG A 1 316 ? -4.07 -2.527 6.852 1 37.81 316 ARG A O 1
ATOM 2451 N N . ARG A 1 317 ? -3.721 -2.809 8.477 1 37.97 317 ARG A N 1
ATOM 2452 C CA . ARG A 1 317 ? -4.73 -3.779 8.062 1 37.97 317 ARG A CA 1
ATOM 2453 C C . ARG A 1 317 ? -6.133 -3.195 8.188 1 37.97 317 ARG A C 1
ATOM 2455 O O . ARG A 1 317 ? -6.312 -2.109 8.742 1 37.97 317 ARG A O 1
ATOM 2462 N N . GLU A 1 318 ? -7.258 -3.736 7.945 1 38.66 318 GLU A N 1
ATOM 2463 C CA . GLU A 1 318 ? -8.68 -3.488 7.727 1 38.66 318 GLU A CA 1
ATOM 2464 C C . GLU A 1 318 ? -9.266 -2.617 8.836 1 38.66 318 GLU A C 1
ATOM 2466 O O . GLU A 1 318 ? -10.438 -2.242 8.781 1 38.66 318 GLU A O 1
ATOM 2471 N N . THR A 1 319 ? -8.43 -2.375 9.766 1 36.06 319 THR A N 1
ATOM 2472 C CA . THR A 1 319 ? -9.148 -1.714 10.844 1 36.06 319 THR A CA 1
ATOM 2473 C C . THR A 1 319 ? -8.383 -0.49 11.336 1 36.06 319 THR A C 1
ATOM 2475 O O . THR A 1 319 ? -7.172 -0.554 11.547 1 36.06 319 THR A O 1
ATOM 2478 N N . LEU A 1 320 ? -8.867 0.664 10.695 1 37.28 320 LEU A N 1
ATOM 2479 C CA . LEU A 1 320 ? -8.344 1.925 11.211 1 37.28 320 LEU A CA 1
ATOM 2480 C C . LEU A 1 320 ? -8.859 2.193 12.625 1 37.28 320 LEU A C 1
ATOM 2482 O O . LEU A 1 320 ? -10.039 1.979 12.906 1 37.28 320 LEU A O 1
ATOM 2486 N N . SER A 1 321 ? -7.941 2.355 13.578 1 35.22 321 SER A N 1
ATOM 2487 C CA . SER A 1 321 ? -8.32 2.771 14.922 1 35.22 321 SER A CA 1
ATOM 2488 C C . SER A 1 321 ? -8.133 4.273 15.109 1 35.22 321 SER A C 1
ATOM 2490 O O . SER A 1 321 ? -7.172 4.855 14.594 1 35.22 321 SER A O 1
ATOM 2492 N N . VAL A 1 322 ? -9.242 5.098 15.047 1 36.31 322 VAL A N 1
ATOM 2493 C CA . VAL A 1 322 ? -9.156 6.531 15.32 1 36.31 322 VAL A CA 1
ATOM 2494 C C . VAL A 1 322 ? -9.227 6.777 16.828 1 36.31 322 VAL A C 1
ATOM 2496 O O . VAL A 1 322 ? -10.023 6.152 17.531 1 36.31 322 VAL A O 1
ATOM 2499 N N . TRP A 1 323 ? -8.18 7.449 17.297 1 32.16 323 TRP A N 1
ATOM 2500 C CA . TRP A 1 323 ? -8.078 7.727 18.719 1 32.16 323 TRP A CA 1
ATOM 2501 C C . TRP A 1 323 ? -8.414 9.18 19.016 1 32.16 323 TRP A C 1
ATOM 2503 O O . TRP A 1 323 ? -7.996 10.086 18.281 1 32.16 323 TRP A O 1
ATOM 2513 N N . SER A 1 324 ? -9.648 9.438 19.297 1 30.39 324 SER A N 1
ATOM 2514 C CA . SER A 1 324 ? -9.93 10.781 19.781 1 30.39 324 SER A CA 1
ATOM 2515 C C . SER A 1 324 ? -9.492 10.953 21.234 1 30.39 324 SER A C 1
ATOM 2517 O O . SER A 1 324 ? -9.68 10.055 22.062 1 30.39 324 SER A O 1
ATOM 2519 N N . CYS A 1 325 ? -8.445 11.734 21.281 1 28.02 325 CYS A N 1
ATOM 2520 C CA . CYS A 1 325 ? -8.086 12.141 22.641 1 28.02 325 CYS A CA 1
ATOM 2521 C C . CYS A 1 325 ? -9.031 13.219 23.156 1 28.02 325 CYS A C 1
ATOM 2523 O O . CYS A 1 325 ? -9.516 14.047 22.391 1 28.02 325 CYS A O 1
ATOM 2525 N N . MET B 1 1 ? 4.539 -48.844 0.874 1 24.8 1 MET B N 1
ATOM 2526 C CA . MET B 1 1 ? 3.543 -47.906 1.395 1 24.8 1 MET B CA 1
ATOM 2527 C C . MET B 1 1 ? 4.074 -47.188 2.619 1 24.8 1 MET B C 1
ATOM 2529 O O . MET B 1 1 ? 3.611 -47.406 3.738 1 24.8 1 MET B O 1
ATOM 2533 N N . ASN B 1 2 ? 5.32 -46.906 2.662 1 28.47 2 ASN B N 1
ATOM 2534 C CA . ASN B 1 2 ? 6.105 -46.344 3.756 1 28.47 2 ASN B CA 1
ATOM 2535 C C . ASN B 1 2 ? 5.66 -44.938 4.094 1 28.47 2 ASN B C 1
ATOM 2537 O O . ASN B 1 2 ? 6.098 -43.969 3.457 1 28.47 2 ASN B O 1
ATOM 2541 N N . SER B 1 3 ? 4.289 -44.75 4.359 1 34.91 3 SER B N 1
ATOM 2542 C CA . SER B 1 3 ? 3.67 -43.5 4.781 1 34.91 3 SER B CA 1
ATOM 2543 C C . SER B 1 3 ? 4.406 -42.906 5.969 1 34.91 3 SER B C 1
ATOM 2545 O O . SER B 1 3 ? 4.203 -43.312 7.113 1 34.91 3 SER B O 1
ATOM 2547 N N . ARG B 1 4 ? 5.629 -42.719 5.812 1 38.97 4 ARG B N 1
ATOM 2548 C CA . ARG B 1 4 ? 6.258 -42.062 6.961 1 38.97 4 ARG B CA 1
ATOM 2549 C C . ARG B 1 4 ? 5.434 -40.875 7.445 1 38.97 4 ARG B C 1
ATOM 2551 O O . ARG B 1 4 ? 4.879 -40.125 6.637 1 38.97 4 ARG B O 1
ATOM 2558 N N . PRO B 1 5 ? 4.867 -40.906 8.633 1 42.72 5 PRO B N 1
ATOM 2559 C CA . PRO B 1 5 ? 4.062 -39.812 9.18 1 42.72 5 PRO B CA 1
ATOM 2560 C C . PRO B 1 5 ? 4.668 -38.438 8.898 1 42.72 5 PRO B C 1
ATOM 2562 O O . PRO B 1 5 ? 5.887 -38.281 8.969 1 42.72 5 PRO B O 1
ATOM 2565 N N . ARG B 1 6 ? 4.094 -37.812 7.773 1 49.22 6 ARG B N 1
ATOM 2566 C CA . ARG B 1 6 ? 4.535 -36.469 7.449 1 49.22 6 ARG B CA 1
ATOM 2567 C C . ARG B 1 6 ? 4.816 -35.656 8.719 1 49.22 6 ARG B C 1
ATOM 2569 O O . ARG B 1 6 ? 3.998 -35.656 9.641 1 49.22 6 ARG B O 1
ATOM 2576 N N . GLY B 1 7 ? 6.008 -35.688 9.172 1 49.03 7 GLY B N 1
ATOM 2577 C CA . GLY B 1 7 ? 6.441 -35 10.375 1 49.03 7 GLY B CA 1
ATOM 2578 C C . GLY B 1 7 ? 5.812 -33.625 10.539 1 49.03 7 GLY B C 1
ATOM 2579 O O . GLY B 1 7 ? 5.23 -33.094 9.594 1 49.03 7 GLY B O 1
ATOM 2580 N N . LYS B 1 8 ? 5.496 -33.219 11.859 1 50.88 8 LYS B N 1
ATOM 2581 C CA . LYS B 1 8 ? 4.969 -31.922 12.266 1 50.88 8 LYS B CA 1
ATOM 2582 C C . LYS B 1 8 ? 5.805 -30.781 11.695 1 50.88 8 LYS B C 1
ATOM 2584 O O . LYS B 1 8 ? 7.035 -30.859 11.648 1 50.88 8 LYS B O 1
ATOM 2589 N N . LEU B 1 9 ? 5.109 -30.016 10.938 1 54.41 9 LEU B N 1
ATOM 2590 C CA . LEU B 1 9 ? 5.793 -28.812 10.445 1 54.41 9 LEU B CA 1
ATOM 2591 C C . LEU B 1 9 ? 6.336 -27.984 11.609 1 54.41 9 LEU B C 1
ATOM 2593 O O . LEU B 1 9 ? 5.668 -27.828 12.633 1 54.41 9 LEU B O 1
ATOM 2597 N N . ALA B 1 10 ? 7.66 -27.969 11.773 1 48.88 10 ALA B N 1
ATOM 2598 C CA . ALA B 1 10 ? 8.25 -27.125 12.812 1 48.88 10 ALA B CA 1
ATOM 2599 C C . ALA B 1 10 ? 8.969 -25.922 12.195 1 48.88 10 ALA B C 1
ATOM 2601 O O . ALA B 1 10 ? 9.43 -25.984 11.055 1 48.88 10 ALA B O 1
ATOM 2602 N N . VAL B 1 11 ? 8.664 -24.781 12.914 1 51.25 11 VAL B N 1
ATOM 2603 C CA . VAL B 1 11 ? 9.453 -23.609 12.531 1 51.25 11 VAL B CA 1
ATOM 2604 C C . VAL B 1 11 ? 10.93 -23.859 12.852 1 51.25 11 VAL B C 1
ATOM 2606 O O . VAL B 1 11 ? 11.281 -24.172 13.992 1 51.25 11 VAL B O 1
ATOM 2609 N N . GLY B 1 12 ? 11.633 -24.062 11.812 1 51.41 12 GLY B N 1
ATOM 2610 C CA . GLY B 1 12 ? 13.047 -24.188 12.102 1 51.41 12 GLY B CA 1
ATOM 2611 C C . GLY B 1 12 ? 13.734 -22.859 12.32 1 51.41 12 GLY B C 1
ATOM 2612 O O . GLY B 1 12 ? 13.414 -22.141 13.266 1 51.41 12 GLY B O 1
ATOM 2613 N N . ARG B 1 13 ? 14.508 -22.453 11.344 1 50.09 13 ARG B N 1
ATOM 2614 C CA . ARG B 1 13 ? 15.234 -21.188 11.391 1 50.09 13 ARG B CA 1
ATOM 2615 C C . ARG B 1 13 ? 14.508 -20.109 10.594 1 50.09 13 ARG B C 1
ATOM 2617 O O . ARG B 1 13 ? 13.961 -20.375 9.523 1 50.09 13 ARG B O 1
ATOM 2624 N N . VAL B 1 14 ? 14.375 -18.984 11.312 1 58.97 14 VAL B N 1
ATOM 2625 C CA . VAL B 1 14 ? 13.766 -17.828 10.648 1 58.97 14 VAL B CA 1
ATOM 2626 C C . VAL B 1 14 ? 14.844 -16.828 10.266 1 58.97 14 VAL B C 1
ATOM 2628 O O . VAL B 1 14 ? 15.7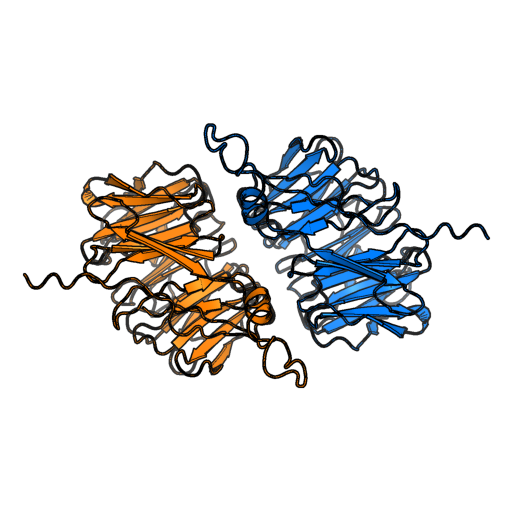11 -16.484 11.07 1 58.97 14 VAL B O 1
ATOM 2631 N N . LYS B 1 15 ? 14.883 -16.484 8.898 1 62.62 15 LYS B N 1
ATOM 2632 C CA . LYS B 1 15 ? 15.773 -15.438 8.422 1 62.62 15 LYS B CA 1
ATOM 2633 C C . LYS B 1 15 ? 15 -14.156 8.117 1 62.62 15 LYS B C 1
ATOM 2635 O O . LYS B 1 15 ? 13.898 -14.211 7.559 1 62.62 15 LYS B O 1
ATOM 2640 N N . PHE B 1 16 ? 15.594 -12.977 8.484 1 64.38 16 PHE B N 1
ATOM 2641 C CA . PHE B 1 16 ? 14.969 -11.68 8.273 1 64.38 16 PHE B CA 1
ATOM 2642 C C . PHE B 1 16 ? 15.703 -10.891 7.203 1 64.38 16 PHE B C 1
ATOM 2644 O O . PHE B 1 16 ? 16.938 -10.844 7.191 1 64.38 16 PHE B O 1
ATOM 2651 N N . PHE B 1 17 ? 14.938 -10.438 6.262 1 67.06 17 PHE B N 1
ATOM 2652 C CA . PHE B 1 17 ? 15.484 -9.586 5.211 1 67.06 17 PHE B CA 1
ATOM 2653 C C . PHE B 1 17 ? 15.023 -8.148 5.391 1 67.06 17 PHE B C 1
ATOM 2655 O O . PHE B 1 17 ? 13.836 -7.848 5.25 1 67.06 17 PHE B O 1
ATOM 2662 N N . GLY B 1 18 ? 15.867 -7.438 5.855 1 66.75 18 GLY B N 1
ATOM 2663 C CA . GLY B 1 18 ? 15.586 -6.043 6.16 1 66.75 18 GLY B CA 1
ATOM 2664 C C . GLY B 1 18 ? 16.344 -5.078 5.27 1 66.75 18 GLY B C 1
ATOM 2665 O O . GLY B 1 18 ? 16.906 -5.477 4.25 1 66.75 18 GLY B O 1
ATOM 2666 N N . ARG B 1 19 ? 16.016 -3.777 5.281 1 66.56 19 ARG B N 1
ATOM 2667 C CA . ARG B 1 19 ? 16.703 -2.68 4.609 1 66.56 19 ARG B CA 1
ATOM 2668 C C . ARG B 1 19 ? 15.805 -2.02 3.57 1 66.56 19 ARG B C 1
ATOM 2670 O O . ARG B 1 19 ? 16.234 -1.123 2.846 1 66.56 19 ARG B O 1
ATOM 2677 N N . HIS B 1 20 ? 14.711 -2.629 3.48 1 74.19 20 HIS B N 1
ATOM 2678 C CA . HIS B 1 20 ? 13.758 -1.93 2.623 1 74.19 20 HIS B CA 1
ATOM 2679 C C . HIS B 1 20 ? 13.492 -0.517 3.133 1 74.19 20 HIS B C 1
ATOM 2681 O O . HIS B 1 20 ? 13.594 -0.258 4.336 1 74.19 20 HIS B O 1
ATOM 2687 N N . ARG B 1 21 ? 13.227 0.333 2.193 1 70.88 21 ARG B N 1
ATOM 2688 C CA . ARG B 1 21 ? 12.891 1.698 2.584 1 70.88 21 ARG B CA 1
ATOM 2689 C C . ARG B 1 21 ? 11.383 1.941 2.482 1 70.88 21 ARG B C 1
ATOM 2691 O O . ARG B 1 21 ? 10.938 3.09 2.412 1 70.88 21 ARG B O 1
ATOM 2698 N N . GLY B 1 22 ? 10.688 0.867 2.346 1 70.94 22 GLY B N 1
ATOM 2699 C CA . GLY B 1 22 ? 9.234 0.865 2.287 1 70.94 22 GLY B CA 1
ATOM 2700 C C . GLY B 1 22 ? 8.625 -0.498 2.564 1 70.94 22 GLY B C 1
ATOM 2701 O O . GLY B 1 22 ? 9.344 -1.486 2.709 1 70.94 22 GLY B O 1
ATOM 2702 N N . GLU B 1 23 ? 7.379 -0.456 2.629 1 72.69 23 GLU B N 1
ATOM 2703 C CA . GLU B 1 23 ? 6.68 -1.719 2.846 1 72.69 23 GLU B CA 1
ATOM 2704 C C . GLU B 1 23 ? 6.918 -2.688 1.692 1 72.69 23 GLU B C 1
ATOM 2706 O O . GLU B 1 23 ? 7.105 -2.266 0.549 1 72.69 23 GLU B O 1
ATOM 2711 N N . VAL B 1 24 ? 6.918 -3.963 2.043 1 81.75 24 VAL B N 1
ATOM 2712 C CA . VAL B 1 24 ? 7.078 -5 1.03 1 81.75 24 VAL B CA 1
ATOM 2713 C C . VAL B 1 24 ? 5.711 -5.484 0.561 1 81.75 24 VAL B C 1
ATOM 2715 O O . VAL B 1 24 ? 4.879 -5.902 1.373 1 81.75 24 VAL B O 1
ATOM 2718 N N . ASN B 1 25 ? 5.508 -5.465 -0.725 1 83.25 25 ASN B N 1
ATOM 2719 C CA . ASN B 1 25 ? 4.207 -5.824 -1.279 1 83.25 25 ASN B CA 1
ATOM 2720 C C . ASN B 1 25 ? 4.164 -7.289 -1.703 1 83.25 25 ASN B C 1
ATOM 2722 O O . ASN B 1 25 ? 3.102 -7.914 -1.684 1 83.25 25 ASN B O 1
ATOM 2726 N N . SER B 1 26 ? 5.266 -7.758 -2.166 1 85 26 SER B N 1
ATOM 2727 C CA . SER B 1 26 ? 5.332 -9.117 -2.699 1 85 26 SER B CA 1
ATOM 2728 C C . SER B 1 26 ? 6.746 -9.68 -2.605 1 85 26 SER B C 1
ATOM 2730 O O . SER B 1 26 ? 7.715 -8.922 -2.508 1 85 26 SER B O 1
ATOM 2732 N N . SER B 1 27 ? 6.805 -11.008 -2.631 1 85.88 27 SER B N 1
ATOM 2733 C CA . SER B 1 27 ? 8.086 -11.711 -2.652 1 85.88 27 SER B CA 1
ATOM 2734 C C . SER B 1 27 ? 7.996 -12.977 -3.494 1 85.88 27 SER B C 1
ATOM 2736 O O . SER B 1 27 ? 6.914 -13.539 -3.682 1 85.88 27 SER B O 1
ATOM 2738 N N . ALA B 1 28 ? 9.148 -13.414 -3.986 1 86.12 28 ALA B N 1
ATOM 2739 C CA . ALA B 1 28 ? 9.188 -14.625 -4.809 1 86.12 28 ALA B CA 1
ATOM 2740 C C . ALA B 1 28 ? 10.578 -15.266 -4.762 1 86.12 28 ALA B C 1
ATOM 2742 O O . ALA B 1 28 ? 11.586 -14.578 -4.934 1 86.12 28 ALA B O 1
ATOM 2743 N N . PHE B 1 29 ? 10.586 -16.562 -4.699 1 84 29 PHE B N 1
ATOM 2744 C CA . PHE B 1 29 ? 11.844 -17.297 -4.762 1 84 29 PHE B CA 1
ATOM 2745 C C . PHE B 1 29 ? 12.203 -17.625 -6.207 1 84 29 PHE B C 1
ATOM 2747 O O . PHE B 1 29 ? 11.32 -17.844 -7.039 1 84 29 PHE B O 1
ATOM 2754 N N . SER B 1 30 ? 13.531 -17.719 -6.34 1 87.75 30 SER B N 1
ATOM 2755 C CA . SER B 1 30 ? 13.977 -18.297 -7.602 1 87.75 30 SER B CA 1
ATOM 2756 C C . SER B 1 30 ? 13.688 -19.797 -7.656 1 87.75 30 SER B C 1
ATOM 2758 O O . SER B 1 30 ? 13.492 -20.438 -6.621 1 87.75 30 SER B O 1
ATOM 2760 N N . PRO B 1 31 ? 13.633 -20.312 -8.891 1 85.5 31 PRO B N 1
ATOM 2761 C CA . PRO B 1 31 ? 13.297 -21.734 -9.008 1 85.5 31 PRO B CA 1
ATOM 2762 C C . PRO B 1 31 ? 14.242 -22.641 -8.219 1 85.5 31 PRO B C 1
ATOM 2764 O O . PRO B 1 31 ? 13.828 -23.672 -7.688 1 85.5 31 PRO B O 1
ATOM 2767 N N . ASP B 1 32 ? 15.484 -22.281 -8.109 1 81.19 32 ASP B N 1
ATOM 2768 C CA . ASP B 1 32 ? 16.469 -23.094 -7.387 1 81.19 32 ASP B CA 1
ATOM 2769 C C . ASP B 1 32 ? 16.469 -22.75 -5.898 1 81.19 32 ASP B C 1
ATOM 2771 O O . ASP B 1 32 ? 17.234 -23.312 -5.129 1 81.19 32 ASP B O 1
ATOM 2775 N N . GLY B 1 33 ? 15.68 -21.766 -5.504 1 80.62 33 GLY B N 1
ATOM 2776 C CA . GLY B 1 33 ? 15.531 -21.406 -4.102 1 80.62 33 GLY B CA 1
ATOM 2777 C C . GLY B 1 33 ? 16.688 -20.594 -3.566 1 80.62 33 GLY B C 1
ATOM 2778 O O . GLY B 1 33 ? 16.734 -20.266 -2.379 1 80.62 33 GLY B O 1
ATOM 2779 N N . GLN B 1 34 ? 17.547 -20.219 -4.406 1 82.62 34 GLN B N 1
ATOM 2780 C CA . GLN B 1 34 ? 18.797 -19.594 -3.955 1 82.62 34 GLN B CA 1
ATOM 2781 C C . GLN B 1 34 ? 18.641 -18.078 -3.844 1 82.62 34 GLN B C 1
ATOM 2783 O O . GLN B 1 34 ? 19.453 -17.422 -3.199 1 82.62 34 GLN B O 1
ATOM 2788 N N . ARG B 1 35 ? 17.703 -17.594 -4.492 1 89 35 ARG B N 1
ATOM 2789 C CA . ARG B 1 35 ? 17.484 -16.141 -4.457 1 89 35 ARG B CA 1
ATOM 2790 C C . ARG B 1 35 ? 16.031 -15.828 -4.102 1 89 35 ARG B C 1
ATOM 2792 O O . ARG B 1 35 ? 15.133 -16.625 -4.355 1 89 35 ARG B O 1
ATOM 2799 N N . LEU B 1 36 ? 15.867 -14.641 -3.494 1 86.25 36 LEU B N 1
ATOM 2800 C CA . LEU B 1 36 ? 14.555 -14.117 -3.115 1 86.25 36 LEU B CA 1
ATOM 2801 C C . LEU B 1 36 ? 14.359 -12.703 -3.656 1 86.25 36 LEU B C 1
ATOM 2803 O O . LEU B 1 36 ? 15.234 -11.852 -3.496 1 86.25 36 LEU B O 1
ATOM 2807 N N . LEU B 1 37 ? 13.25 -12.477 -4.348 1 90.56 37 LEU B N 1
ATOM 2808 C CA . LEU B 1 37 ? 12.844 -11.148 -4.773 1 90.56 37 LEU B CA 1
ATOM 2809 C C . LEU B 1 37 ? 11.844 -10.547 -3.793 1 90.56 37 LEU B C 1
ATOM 2811 O O . LEU B 1 37 ? 10.953 -11.242 -3.307 1 90.56 37 LEU B O 1
ATOM 2815 N N . THR B 1 38 ? 11.977 -9.266 -3.533 1 87.88 38 THR B N 1
ATOM 2816 C CA . THR B 1 38 ? 10.938 -8.547 -2.803 1 87.88 38 THR B CA 1
ATOM 2817 C C . THR B 1 38 ? 10.586 -7.238 -3.512 1 87.88 38 THR B C 1
ATOM 2819 O O . THR B 1 38 ? 11.477 -6.504 -3.947 1 87.88 38 THR B O 1
ATOM 2822 N N . ALA B 1 39 ? 9.297 -7.02 -3.701 1 90.75 39 ALA B N 1
ATOM 2823 C CA . ALA B 1 39 ? 8.758 -5.793 -4.277 1 90.75 39 ALA B CA 1
ATOM 2824 C C . ALA B 1 39 ? 8.375 -4.793 -3.189 1 90.75 39 ALA B C 1
ATOM 2826 O O . ALA B 1 39 ? 7.59 -5.113 -2.293 1 90.75 39 ALA B O 1
ATOM 2827 N N . SER B 1 40 ? 8.898 -3.609 -3.346 1 87.56 40 SER B N 1
ATOM 2828 C CA . SER B 1 40 ? 8.766 -2.68 -2.229 1 87.56 40 SER B CA 1
ATOM 2829 C C . SER B 1 40 ? 7.965 -1.444 -2.627 1 87.56 40 SER B C 1
ATOM 2831 O O . SER B 1 40 ? 8.016 -1.009 -3.777 1 87.56 40 SER B O 1
ATOM 2833 N N . GLU B 1 41 ? 7.375 -0.848 -1.658 1 83.5 41 GLU B N 1
ATOM 2834 C CA . GLU B 1 41 ? 6.629 0.401 -1.793 1 83.5 41 GLU B CA 1
ATOM 2835 C C . GLU B 1 41 ? 7.555 1.557 -2.168 1 83.5 41 GLU B C 1
ATOM 2837 O O . GLU B 1 41 ? 7.102 2.57 -2.703 1 83.5 41 GLU B O 1
ATOM 2842 N N . ASP B 1 42 ? 8.812 1.498 -1.928 1 82.25 42 ASP B N 1
ATOM 2843 C CA . ASP B 1 42 ? 9.758 2.582 -2.188 1 82.25 42 ASP B CA 1
ATOM 2844 C C . ASP B 1 42 ? 10.141 2.635 -3.666 1 82.25 42 ASP B C 1
ATOM 2846 O O . ASP B 1 42 ? 10.984 3.439 -4.066 1 82.25 42 ASP B O 1
ATOM 2850 N N . GLY B 1 43 ? 9.578 1.713 -4.449 1 91.94 43 GLY B N 1
ATOM 2851 C CA . GLY B 1 43 ? 9.789 1.74 -5.891 1 91.94 43 GLY B CA 1
ATOM 2852 C C . GLY B 1 43 ? 10.938 0.854 -6.34 1 91.94 43 GLY B C 1
ATOM 2853 O O . GLY B 1 43 ? 11.305 0.856 -7.516 1 91.94 43 GLY B O 1
ATOM 2854 N N . CYS B 1 44 ? 11.445 0.077 -5.441 1 93.38 44 CYS B N 1
ATOM 2855 C CA . CYS B 1 44 ? 12.602 -0.756 -5.777 1 93.38 44 CYS B CA 1
ATOM 2856 C C . CYS B 1 44 ? 12.234 -2.234 -5.723 1 93.38 44 CYS B C 1
ATOM 2858 O O . CYS B 1 44 ? 11.312 -2.627 -5.004 1 93.38 44 CYS B O 1
ATOM 2860 N N . VAL B 1 45 ? 12.969 -2.984 -6.5 1 95.81 45 VAL B N 1
ATOM 2861 C CA . VAL B 1 45 ? 13 -4.438 -6.375 1 95.81 45 VAL B CA 1
ATOM 2862 C C . VAL B 1 45 ? 14.305 -4.871 -5.707 1 95.81 45 VAL B C 1
ATOM 2864 O O . VAL B 1 45 ? 15.391 -4.504 -6.156 1 95.81 45 VAL B O 1
ATOM 2867 N N . TYR B 1 46 ? 14.156 -5.613 -4.672 1 91.69 46 TYR B N 1
ATOM 2868 C CA . TYR B 1 46 ? 15.336 -6.098 -3.955 1 91.69 46 TYR B CA 1
ATOM 2869 C C . TYR B 1 46 ? 15.578 -7.574 -4.25 1 91.69 46 TYR B C 1
ATOM 2871 O O . TYR B 1 46 ? 14.633 -8.359 -4.363 1 91.69 46 TYR B O 1
ATOM 2879 N N . GLY B 1 47 ? 16.844 -7.918 -4.457 1 92.44 47 GLY B N 1
ATOM 2880 C CA . GLY B 1 47 ? 17.281 -9.297 -4.57 1 92.44 47 GLY B CA 1
ATOM 2881 C C . GLY B 1 47 ? 18.188 -9.734 -3.428 1 92.44 47 GLY B C 1
ATOM 2882 O O . GLY B 1 47 ? 19.109 -9.023 -3.057 1 92.44 47 GLY B O 1
ATOM 2883 N N . TRP B 1 48 ? 17.859 -10.922 -2.908 1 87.56 48 TRP B N 1
ATOM 2884 C CA . TRP B 1 48 ? 18.578 -11.438 -1.757 1 87.56 48 TRP B CA 1
ATOM 2885 C C . TRP B 1 48 ? 19.109 -12.844 -2.033 1 87.56 48 TRP B C 1
ATOM 2887 O O . TRP B 1 48 ? 18.469 -13.625 -2.736 1 87.56 48 TRP B O 1
ATOM 2897 N N . GLU B 1 49 ? 20.25 -13.117 -1.427 1 86.62 49 GLU B N 1
ATOM 2898 C CA . GLU B 1 49 ? 20.641 -14.516 -1.298 1 86.62 49 GLU B CA 1
ATOM 2899 C C . GLU B 1 49 ? 19.906 -15.195 -0.149 1 86.62 49 GLU B C 1
ATOM 2901 O O . GLU B 1 49 ? 19.969 -14.734 0.994 1 86.62 49 GLU B O 1
ATOM 2906 N N . THR B 1 50 ? 19.266 -16.281 -0.389 1 78.12 50 THR B N 1
ATOM 2907 C CA . THR B 1 50 ? 18.328 -16.859 0.563 1 78.12 50 THR B CA 1
ATOM 2908 C C . THR B 1 50 ? 19.062 -17.422 1.771 1 78.12 50 THR B C 1
ATOM 2910 O O . THR B 1 50 ? 18.609 -17.281 2.906 1 78.12 50 THR B O 1
ATOM 2913 N N . GLN B 1 51 ? 20.125 -18.094 1.567 1 74.81 51 GLN B N 1
ATOM 2914 C CA . GLN B 1 51 ? 20.812 -18.781 2.656 1 74.81 51 GLN B CA 1
ATOM 2915 C C . GLN B 1 51 ? 21.516 -17.781 3.574 1 74.81 51 GLN B C 1
ATOM 2917 O O . GLN B 1 51 ? 21.375 -17.859 4.797 1 74.81 51 GLN B O 1
ATOM 2922 N N . SER B 1 52 ? 22.203 -16.844 3.037 1 75.88 52 SER B N 1
ATOM 2923 C CA . SER B 1 52 ? 23 -15.914 3.838 1 75.88 52 SER B CA 1
ATOM 2924 C C . SER B 1 52 ? 22.156 -14.719 4.281 1 75.88 52 SER B C 1
ATOM 2926 O O . SER B 1 52 ? 22.484 -14.055 5.27 1 75.88 52 SER B O 1
ATOM 2928 N N . GLY B 1 53 ? 21.156 -14.461 3.48 1 77.06 53 GLY B N 1
ATOM 2929 C CA . GLY B 1 53 ? 20.391 -13.258 3.744 1 77.06 53 GLY B CA 1
ATOM 2930 C C . GLY B 1 53 ? 21.031 -12 3.191 1 77.06 53 GLY B C 1
ATOM 2931 O O . GLY B 1 53 ? 20.547 -10.891 3.428 1 77.06 53 GLY B O 1
ATOM 2932 N N . ARG B 1 54 ? 22.031 -12.172 2.471 1 86.81 54 ARG B N 1
ATOM 2933 C CA . ARG B 1 54 ? 22.766 -11.039 1.918 1 86.81 54 ARG B CA 1
ATOM 2934 C C . ARG B 1 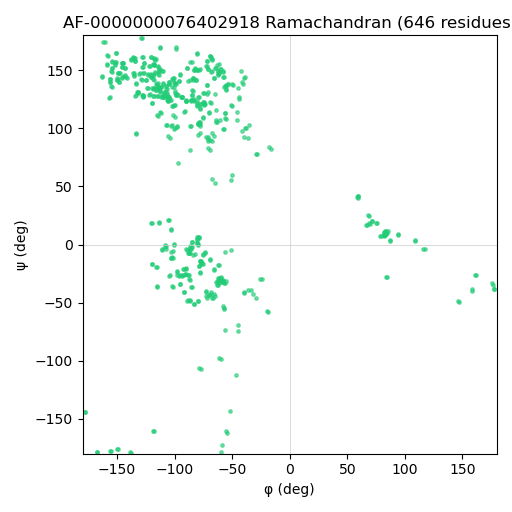54 ? 21.969 -10.359 0.808 1 86.81 54 ARG B C 1
ATOM 2936 O O . ARG B 1 54 ? 21.391 -11.031 -0.043 1 86.81 54 ARG B O 1
ATOM 2943 N N . LEU B 1 55 ? 22.016 -9 0.883 1 89.62 55 LEU B N 1
ATOM 2944 C CA . LEU B 1 55 ? 21.406 -8.227 -0.197 1 89.62 55 LEU B CA 1
ATOM 2945 C C . LEU B 1 55 ? 22.281 -8.266 -1.445 1 89.62 55 LEU B C 1
ATOM 2947 O O . LEU B 1 55 ? 23.469 -7.902 -1.396 1 89.62 55 LEU B O 1
ATOM 2951 N N . LEU B 1 56 ? 21.75 -8.727 -2.484 1 93.75 56 LEU B N 1
ATOM 2952 C CA . LEU B 1 56 ? 22.484 -8.828 -3.74 1 93.75 56 LEU B CA 1
ATOM 2953 C C . LEU B 1 56 ? 22.344 -7.555 -4.562 1 93.75 56 LEU B C 1
ATOM 2955 O O . LEU B 1 56 ? 23.328 -7.023 -5.07 1 93.75 56 LEU B O 1
ATOM 2959 N N . TRP B 1 57 ? 21.109 -7.098 -4.695 1 93.12 57 TRP B N 1
ATOM 2960 C CA . TRP B 1 57 ? 20.891 -5.879 -5.469 1 93.12 57 TRP B CA 1
ATOM 2961 C C . TRP B 1 57 ? 19.609 -5.176 -5.023 1 93.12 57 TRP B C 1
ATOM 2963 O O . TRP B 1 57 ? 18.703 -5.812 -4.492 1 93.12 57 TRP B O 1
ATOM 2973 N N . ARG B 1 58 ? 19.641 -3.867 -5.141 1 93.38 58 ARG B N 1
ATOM 2974 C CA . ARG B 1 58 ? 18.516 -2.945 -5.074 1 93.38 58 ARG B CA 1
ATOM 2975 C C . ARG B 1 58 ? 18.297 -2.254 -6.418 1 93.38 58 ARG B C 1
ATOM 2977 O O . ARG B 1 58 ? 19.094 -1.399 -6.816 1 93.38 58 ARG B O 1
ATOM 2984 N N . LEU B 1 59 ? 17.219 -2.586 -7.059 1 96.75 59 LEU B N 1
ATOM 2985 C CA . LEU B 1 59 ? 17.016 -2.148 -8.438 1 96.75 59 LEU B CA 1
ATOM 2986 C C . LEU B 1 59 ? 15.984 -1.021 -8.5 1 96.75 59 LEU B C 1
ATOM 2988 O O . LEU B 1 59 ? 14.844 -1.191 -8.086 1 96.75 59 LEU B O 1
ATOM 2992 N N . ARG B 1 60 ? 16.438 -0.025 -9.031 1 94.31 60 ARG B N 1
ATOM 2993 C CA . ARG B 1 60 ? 15.586 1.131 -9.281 1 94.31 60 ARG B CA 1
ATOM 2994 C C . ARG B 1 60 ? 15.102 1.146 -10.734 1 94.31 60 ARG B C 1
ATOM 2996 O O . ARG B 1 60 ? 15.523 0.32 -11.539 1 94.31 60 ARG B O 1
ATOM 3003 N N . GLY B 1 61 ? 14.117 2.023 -11.047 1 93.62 61 GLY B N 1
ATOM 3004 C CA . GLY B 1 61 ? 13.609 2.152 -12.398 1 93.62 61 GLY B CA 1
ATOM 3005 C C . GLY B 1 61 ? 12.133 2.496 -12.453 1 93.62 61 GLY B C 1
ATOM 3006 O O . GLY B 1 61 ? 11.719 3.385 -13.203 1 93.62 61 GLY B O 1
ATOM 3007 N N . HIS B 1 62 ? 11.352 1.731 -11.695 1 95.5 62 HIS B N 1
ATOM 3008 C CA . HIS B 1 62 ? 9.93 2.059 -11.633 1 95.5 62 HIS B CA 1
ATOM 3009 C C . HIS B 1 62 ? 9.711 3.473 -11.102 1 95.5 62 HIS B C 1
ATOM 3011 O O . HIS B 1 62 ? 10.516 3.973 -10.312 1 95.5 62 HIS B O 1
ATOM 3017 N N . LYS B 1 63 ? 8.656 4.109 -11.492 1 91.88 63 LYS B N 1
ATOM 3018 C CA . LYS B 1 63 ? 8.359 5.488 -11.109 1 91.88 63 LYS B CA 1
ATOM 3019 C C . LYS B 1 63 ? 7.242 5.535 -10.07 1 91.88 63 LYS B C 1
ATOM 3021 O O . LYS B 1 63 ? 6.516 6.527 -9.977 1 91.88 63 LYS B O 1
ATOM 3026 N N . GLY B 1 64 ? 7.004 4.566 -9.422 1 91.81 64 GLY B N 1
ATOM 3027 C CA . GLY B 1 64 ? 6.055 4.383 -8.336 1 91.81 64 GLY B CA 1
ATOM 3028 C C . GLY B 1 64 ? 6.27 3.094 -7.566 1 91.81 64 GLY B C 1
ATOM 3029 O O . GLY B 1 64 ? 7.211 2.35 -7.844 1 91.81 64 GLY B O 1
ATOM 3030 N N . PRO B 1 65 ? 5.41 2.898 -6.602 1 90.94 65 PRO B N 1
ATOM 3031 C CA . PRO B 1 65 ? 5.527 1.668 -5.816 1 90.94 65 PRO B CA 1
ATOM 3032 C C . PRO B 1 65 ? 5.535 0.413 -6.684 1 90.94 65 PRO B C 1
ATOM 3034 O O . PRO B 1 65 ? 4.797 0.334 -7.672 1 90.94 65 PRO B O 1
ATOM 3037 N N . VAL B 1 66 ? 6.441 -0.536 -6.305 1 95.44 66 VAL B N 1
ATOM 3038 C CA . VAL B 1 66 ? 6.441 -1.843 -6.953 1 95.44 66 VAL B CA 1
ATOM 3039 C C . VAL B 1 66 ? 5.422 -2.756 -6.281 1 95.44 66 VAL B C 1
ATOM 3041 O O . VAL B 1 66 ? 5.43 -2.912 -5.059 1 95.44 66 VAL B O 1
ATOM 3044 N N . ARG B 1 67 ? 4.516 -3.402 -7.066 1 95.31 67 ARG B N 1
ATOM 3045 C CA . ARG B 1 67 ? 3.363 -4.102 -6.512 1 95.31 67 ARG B CA 1
ATOM 3046 C C . ARG B 1 67 ? 3.598 -5.605 -6.48 1 95.31 67 ARG B C 1
ATOM 3048 O O . ARG B 1 67 ? 3.109 -6.297 -5.582 1 95.31 67 ARG B O 1
ATOM 3055 N N . PHE B 1 68 ? 4.281 -6.121 -7.496 1 95.81 68 PHE B N 1
ATOM 3056 C CA . PHE B 1 68 ? 4.426 -7.566 -7.617 1 95.81 68 PHE B CA 1
ATOM 3057 C C . PHE B 1 68 ? 5.723 -7.922 -8.336 1 95.81 68 PHE B C 1
ATOM 3059 O O . PHE B 1 68 ? 6.309 -7.082 -9.023 1 95.81 68 PHE B O 1
ATOM 3066 N N . CYS B 1 69 ? 6.211 -9.164 -8.094 1 95.56 69 CYS B N 1
ATOM 3067 C CA . CYS B 1 69 ? 7.395 -9.664 -8.789 1 95.56 69 CYS B CA 1
ATOM 3068 C C . CYS B 1 69 ? 7.379 -11.18 -8.859 1 95.56 69 CYS B C 1
ATOM 3070 O O . CYS B 1 69 ? 6.777 -11.844 -8.016 1 95.56 69 CYS B O 1
ATOM 3072 N N . ARG B 1 70 ? 8.008 -11.68 -9.883 1 96.38 70 ARG B N 1
ATOM 3073 C CA . ARG B 1 70 ? 8.07 -13.125 -10.109 1 96.38 70 ARG B CA 1
ATOM 3074 C C . ARG B 1 70 ? 9.281 -13.492 -10.961 1 96.38 70 ARG B C 1
ATOM 3076 O O . ARG B 1 70 ? 9.602 -12.797 -11.93 1 96.38 70 ARG B O 1
ATOM 3083 N N . PHE B 1 71 ? 9.906 -14.664 -10.617 1 95.38 71 PHE B N 1
ATOM 3084 C CA . PHE B 1 71 ? 10.93 -15.234 -11.492 1 95.38 71 PHE B CA 1
ATOM 3085 C C . PHE B 1 71 ? 10.289 -16 -12.641 1 95.38 71 PHE B C 1
ATOM 3087 O O . PHE B 1 71 ? 9.195 -16.562 -12.484 1 95.38 71 PHE B O 1
ATOM 3094 N N . SER B 1 72 ? 11.047 -15.984 -13.758 1 97.69 72 SER B N 1
ATOM 3095 C CA . SER B 1 72 ? 10.664 -16.938 -14.789 1 97.69 72 SER B CA 1
ATOM 3096 C C . SER B 1 72 ? 10.992 -18.375 -14.367 1 97.69 72 SER B C 1
ATOM 3098 O O . SER B 1 72 ? 11.93 -18.594 -13.602 1 97.69 72 SER B O 1
ATOM 3100 N N . PRO B 1 73 ? 10.18 -19.328 -14.906 1 94.56 73 PRO B N 1
ATOM 3101 C CA . PRO B 1 73 ? 10.383 -20.719 -14.516 1 94.56 73 PRO B CA 1
ATOM 3102 C C . PRO B 1 73 ? 11.797 -21.234 -14.828 1 94.56 73 PRO B C 1
ATOM 3104 O O . PRO B 1 73 ? 12.32 -22.078 -14.109 1 94.56 73 PRO B O 1
ATOM 3107 N N . ASP B 1 74 ? 12.438 -20.781 -15.844 1 95.62 74 ASP B N 1
ATOM 3108 C CA . ASP B 1 74 ? 13.781 -21.219 -16.188 1 95.62 74 ASP B CA 1
ATOM 3109 C C . ASP B 1 74 ? 14.844 -20.484 -15.375 1 95.62 74 ASP B C 1
ATOM 3111 O O . ASP B 1 74 ? 16.031 -20.766 -15.5 1 95.62 74 ASP B O 1
ATOM 3115 N N . GLY B 1 75 ? 14.461 -19.484 -14.641 1 96.06 75 GLY B N 1
ATOM 3116 C CA . GLY B 1 75 ? 15.352 -18.797 -13.711 1 96.06 75 GLY B CA 1
ATOM 3117 C C . GLY B 1 75 ? 16.219 -17.734 -14.383 1 96.06 75 GLY B C 1
ATOM 3118 O O . GLY B 1 75 ? 17.078 -17.141 -13.742 1 96.06 75 GLY B O 1
ATOM 3119 N N . ARG B 1 76 ? 15.953 -17.469 -15.57 1 97.38 76 ARG B N 1
ATOM 3120 C CA . ARG B 1 76 ? 16.828 -16.562 -16.328 1 97.38 76 ARG B CA 1
ATOM 3121 C C . ARG B 1 76 ? 16.344 -15.125 -16.234 1 97.38 76 ARG B C 1
ATOM 3123 O O . ARG B 1 76 ? 17.109 -14.188 -16.438 1 97.38 76 ARG B O 1
ATOM 3130 N N . LEU B 1 77 ? 15.086 -14.984 -16.016 1 98.31 77 LEU B N 1
ATOM 3131 C CA . LEU B 1 77 ? 14.477 -13.664 -15.953 1 98.31 77 LEU B CA 1
ATOM 3132 C C . LEU B 1 77 ? 13.656 -13.5 -14.68 1 98.31 77 LEU B C 1
ATOM 3134 O O . LEU B 1 77 ? 13.344 -14.484 -14.008 1 98.31 77 LEU B O 1
ATOM 3138 N N . PHE B 1 78 ? 13.367 -12.305 -14.312 1 98.06 78 PHE B N 1
ATOM 3139 C CA . PHE B 1 78 ? 12.242 -11.992 -13.438 1 98.06 78 PHE B CA 1
ATOM 3140 C C . PHE B 1 78 ? 11.508 -10.75 -13.922 1 98.06 78 PHE B C 1
ATOM 3142 O O . PHE B 1 78 ? 12.039 -9.984 -14.727 1 98.06 78 PHE B O 1
ATOM 3149 N N . ALA B 1 79 ? 10.25 -10.602 -13.492 1 98.75 79 ALA B N 1
ATOM 3150 C CA . ALA B 1 79 ? 9.398 -9.469 -13.852 1 98.75 79 ALA B CA 1
ATOM 3151 C C . ALA B 1 79 ? 8.891 -8.75 -12.602 1 98.75 79 ALA B C 1
ATOM 3153 O O . ALA B 1 79 ? 8.703 -9.367 -11.555 1 98.75 79 ALA B O 1
ATOM 3154 N N . SER B 1 80 ? 8.727 -7.484 -12.703 1 98.5 80 SER B N 1
ATOM 3155 C CA . SER B 1 80 ? 8.141 -6.668 -11.648 1 98.5 80 SER B CA 1
ATOM 3156 C C . SER B 1 80 ? 7.047 -5.758 -12.195 1 98.5 80 SER B C 1
ATOM 3158 O O . SER B 1 80 ? 7.105 -5.336 -13.352 1 98.5 80 SER B O 1
ATOM 3160 N N . THR B 1 81 ? 6.008 -5.488 -11.383 1 98.5 81 THR B N 1
ATOM 3161 C CA . THR B 1 81 ? 4.902 -4.613 -11.75 1 98.5 81 THR B CA 1
ATOM 3162 C C . THR B 1 81 ? 4.836 -3.406 -10.812 1 98.5 81 THR B C 1
ATOM 3164 O O . THR B 1 81 ? 5.344 -3.455 -9.688 1 98.5 81 THR B O 1
ATOM 3167 N N . SER B 1 82 ? 4.16 -2.348 -11.281 1 97.38 82 SER B N 1
ATOM 3168 C CA . SER B 1 82 ? 4.16 -1.112 -10.508 1 97.38 82 SER B CA 1
ATOM 3169 C C . SER B 1 82 ? 2.879 -0.316 -10.734 1 97.38 82 SER B C 1
ATOM 3171 O O . SER B 1 82 ? 2.154 -0.556 -11.703 1 97.38 82 SER B O 1
ATOM 3173 N N . CYS B 1 83 ? 2.707 0.602 -9.852 1 94.19 83 CYS B N 1
ATOM 3174 C CA . CYS B 1 83 ? 1.623 1.569 -9.984 1 94.19 83 CYS B CA 1
ATOM 3175 C C . CYS B 1 83 ? 1.883 2.525 -11.141 1 94.19 83 CYS B C 1
ATOM 3177 O O . CYS B 1 83 ? 0.984 3.256 -11.562 1 94.19 83 CYS B O 1
ATOM 3179 N N . ASP B 1 84 ? 3.076 2.549 -11.664 1 93.62 84 ASP B N 1
ATOM 3180 C CA . ASP B 1 84 ? 3.406 3.455 -12.758 1 93.62 84 ASP B CA 1
ATOM 3181 C C . ASP B 1 84 ? 2.908 2.908 -14.094 1 93.62 84 ASP B C 1
ATOM 3183 O O . ASP B 1 84 ? 3.305 3.393 -15.156 1 93.62 84 ASP B O 1
ATOM 3187 N N . ARG B 1 85 ? 2.17 1.838 -14.086 1 95.81 85 ARG B N 1
ATOM 3188 C CA . ARG B 1 85 ? 1.429 1.274 -15.211 1 95.81 85 ARG B CA 1
ATOM 3189 C C . ARG B 1 85 ? 2.332 0.412 -16.078 1 95.81 85 ARG B C 1
ATOM 3191 O O . ARG B 1 85 ? 1.958 0.043 -17.203 1 95.81 85 ARG B O 1
ATOM 3198 N N . THR B 1 86 ? 3.535 0.108 -15.578 1 97.44 86 THR B N 1
ATOM 3199 C CA . THR B 1 86 ? 4.461 -0.629 -16.438 1 97.44 86 THR B CA 1
ATOM 3200 C C . THR B 1 86 ? 4.848 -1.959 -15.789 1 97.44 86 THR B C 1
ATOM 3202 O O . THR B 1 86 ? 4.633 -2.16 -14.594 1 97.44 86 THR B O 1
ATOM 3205 N N . ILE B 1 87 ? 5.363 -2.855 -16.641 1 98.69 87 ILE B N 1
ATOM 3206 C CA . ILE B 1 87 ? 6.074 -4.066 -16.25 1 98.69 87 ILE B CA 1
ATOM 3207 C C . ILE B 1 87 ? 7.531 -3.979 -16.688 1 98.69 87 ILE B C 1
ATOM 3209 O O . ILE B 1 87 ? 7.82 -3.535 -17.797 1 98.69 87 ILE B O 1
ATOM 3213 N N . ARG B 1 88 ? 8.383 -4.328 -15.844 1 98.75 88 ARG B N 1
ATOM 3214 C CA . ARG B 1 88 ? 9.789 -4.402 -16.234 1 98.75 88 ARG B CA 1
ATOM 3215 C C . ARG B 1 88 ? 10.281 -5.844 -16.234 1 98.75 88 ARG B C 1
ATOM 3217 O O . ARG B 1 88 ? 10.016 -6.594 -15.289 1 98.75 88 ARG B O 1
ATOM 3224 N N . LEU B 1 89 ? 10.938 -6.227 -17.297 1 98.62 89 LEU B N 1
ATOM 3225 C CA . LEU B 1 89 ? 11.633 -7.508 -17.406 1 98.62 89 LEU B CA 1
ATOM 3226 C C . LEU B 1 89 ? 13.125 -7.348 -17.109 1 98.62 89 LEU B C 1
ATOM 3228 O O . LEU B 1 89 ? 13.781 -6.484 -17.703 1 98.62 89 LEU B O 1
ATOM 3232 N N . TRP B 1 90 ? 13.578 -8.172 -16.25 1 98.56 90 TRP B N 1
ATOM 3233 C CA . TRP B 1 90 ? 14.961 -8.07 -15.781 1 98.56 90 TRP B CA 1
ATOM 3234 C C . TRP B 1 90 ? 15.727 -9.352 -16.078 1 98.56 90 TRP B C 1
ATOM 3236 O O . TRP B 1 90 ? 15.172 -10.445 -16 1 98.56 90 TRP B O 1
ATOM 3246 N N . ASP B 1 91 ? 17.016 -9.164 -16.375 1 97.94 91 ASP B N 1
ATOM 3247 C CA . ASP B 1 91 ? 17.922 -10.305 -16.406 1 97.94 91 ASP B CA 1
ATOM 3248 C C . ASP B 1 91 ? 18.25 -10.789 -14.992 1 97.94 91 ASP B C 1
ATOM 3250 O O . ASP B 1 91 ? 18.672 -10 -14.141 1 97.94 91 ASP B O 1
ATOM 3254 N N . ALA B 1 92 ? 18.125 -12.039 -14.75 1 96.38 92 ALA B N 1
ATOM 3255 C CA . ALA B 1 92 ? 18.297 -12.555 -13.398 1 96.38 92 ALA B CA 1
ATOM 3256 C C . ALA B 1 92 ? 19.766 -12.664 -13.023 1 96.38 92 ALA B C 1
ATOM 3258 O O . ALA B 1 92 ? 20.109 -12.703 -11.836 1 96.38 92 ALA B O 1
ATOM 3259 N N . THR B 1 93 ? 20.578 -12.766 -13.914 1 93.81 93 THR B N 1
ATOM 3260 C CA . THR B 1 93 ? 22 -12.938 -13.648 1 93.81 93 THR B CA 1
ATOM 3261 C C . THR B 1 93 ? 22.656 -11.594 -13.305 1 93.81 93 THR B C 1
ATOM 3263 O O . THR B 1 93 ? 23.297 -11.461 -12.258 1 93.81 93 THR B O 1
ATOM 3266 N N . ASP B 1 94 ? 22.438 -10.555 -14.086 1 93.12 94 ASP B N 1
ATOM 3267 C CA . ASP B 1 94 ? 23.125 -9.289 -13.867 1 93.12 94 ASP B CA 1
ATOM 3268 C C . ASP B 1 94 ? 22.156 -8.227 -13.328 1 93.12 94 ASP B C 1
ATOM 3270 O O . ASP B 1 94 ? 22.562 -7.094 -13.07 1 93.12 94 ASP B O 1
ATOM 3274 N N . ALA B 1 95 ? 20.922 -8.578 -13.195 1 94.44 95 ALA B N 1
ATOM 3275 C CA . ALA B 1 95 ? 19.906 -7.699 -12.641 1 94.44 95 ALA B CA 1
ATOM 3276 C C . ALA B 1 95 ? 19.781 -6.414 -13.461 1 94.44 95 ALA B C 1
ATOM 3278 O O . ALA B 1 95 ? 19.75 -5.316 -12.898 1 94.44 95 ALA B O 1
ATOM 3279 N N . LYS B 1 96 ? 19.859 -6.535 -14.758 1 96.38 96 LYS B N 1
ATOM 3280 C CA . LYS B 1 96 ? 19.656 -5.414 -15.664 1 96.38 96 LYS B CA 1
ATOM 3281 C C . LYS B 1 96 ? 18.25 -5.438 -16.266 1 96.38 96 LYS B C 1
ATOM 3283 O O . LYS B 1 96 ? 17.734 -6.504 -16.625 1 96.38 96 LYS B O 1
ATOM 3288 N N . CYS B 1 97 ? 17.75 -4.254 -16.406 1 97.94 97 CYS B N 1
ATOM 3289 C CA . CYS B 1 97 ? 16.438 -4.152 -17.047 1 97.94 97 CYS B CA 1
ATOM 3290 C C . CYS B 1 97 ? 16.547 -4.371 -18.547 1 97.94 97 CYS B C 1
ATOM 3292 O O . CYS B 1 97 ? 17.219 -3.613 -19.25 1 97.94 97 CYS B O 1
ATOM 3294 N N . LEU B 1 98 ? 15.883 -5.332 -19.031 1 97.62 98 LEU B N 1
ATOM 3295 C CA . LEU B 1 98 ? 15.961 -5.691 -20.453 1 97.62 98 LEU B CA 1
ATOM 3296 C C . LEU B 1 98 ? 14.875 -4.973 -21.25 1 97.62 98 LEU B C 1
ATOM 3298 O O . LEU B 1 98 ? 15.109 -4.566 -22.391 1 97.62 98 LEU B O 1
ATOM 3302 N N . GLN B 1 99 ? 13.703 -4.891 -20.703 1 97.25 99 GLN B N 1
ATOM 3303 C CA . GLN B 1 99 ? 12.555 -4.301 -21.375 1 97.25 99 GLN B CA 1
ATOM 3304 C C . GLN B 1 99 ? 11.617 -3.619 -20.391 1 97.25 99 GLN B C 1
ATOM 3306 O O . GLN B 1 99 ? 11.516 -4.039 -19.234 1 97.25 99 GLN B O 1
ATOM 3311 N N . VAL B 1 100 ? 10.984 -2.594 -20.797 1 98.31 100 VAL B N 1
ATOM 3312 C CA . VAL B 1 100 ? 9.859 -1.974 -20.125 1 98.31 100 VAL B CA 1
ATOM 3313 C C . VAL B 1 100 ? 8.586 -2.156 -20.938 1 98.31 100 VAL B C 1
ATOM 3315 O O . VAL B 1 100 ? 8.492 -1.648 -22.062 1 98.31 100 VAL B O 1
ATOM 3318 N N . LEU B 1 101 ? 7.668 -2.896 -20.438 1 98.5 101 LEU B N 1
ATOM 3319 C CA . LEU B 1 101 ? 6.418 -3.186 -21.141 1 98.5 101 LEU B CA 1
ATOM 3320 C C . LEU B 1 101 ? 5.352 -2.152 -20.797 1 98.5 101 LEU B C 1
ATOM 3322 O O . LEU B 1 101 ? 4.988 -1.994 -19.625 1 98.5 101 LEU B O 1
ATOM 3326 N N . LYS B 1 102 ? 4.879 -1.561 -21.859 1 97.38 102 LYS B N 1
ATOM 3327 C CA . LYS B 1 102 ? 3.867 -0.516 -21.719 1 97.38 102 LYS B CA 1
ATOM 3328 C C . LYS B 1 102 ? 2.574 -0.904 -22.422 1 97.38 102 LYS B C 1
ATOM 3330 O O . LYS B 1 102 ? 2.602 -1.383 -23.562 1 97.38 102 LYS B O 1
ATOM 3335 N N . GLY B 1 103 ? 1.468 -0.733 -21.781 1 96.44 103 GLY B N 1
ATOM 3336 C CA . GLY B 1 103 ? 0.174 -1.029 -22.375 1 96.44 103 GLY B CA 1
ATOM 3337 C C . GLY B 1 103 ? -0.983 -0.832 -21.406 1 96.44 103 GLY B C 1
ATOM 3338 O O . GLY B 1 103 ? -2.072 -0.419 -21.812 1 96.44 103 GLY B O 1
ATOM 3339 N N . HIS B 1 104 ? -0.745 -1.123 -20.172 1 96.88 104 HIS B N 1
ATOM 3340 C CA . HIS B 1 104 ? -1.764 -0.907 -19.141 1 96.88 104 HIS B CA 1
ATOM 3341 C C . HIS B 1 104 ? -2.031 0.58 -18.938 1 96.88 104 HIS B C 1
ATOM 3343 O O . HIS B 1 104 ? -1.112 1.398 -19.031 1 96.88 104 HIS B O 1
ATOM 3349 N N . GLN B 1 105 ? -3.252 0.857 -18.578 1 93.88 105 GLN B N 1
ATOM 3350 C CA . GLN B 1 105 ? -3.652 2.25 -18.422 1 93.88 105 GLN B CA 1
ATOM 3351 C C . GLN B 1 105 ? -3.725 2.633 -16.938 1 93.88 105 GLN B C 1
ATOM 3353 O O . GLN B 1 105 ? -3.953 3.797 -16.609 1 93.88 105 GLN B O 1
ATOM 3358 N N . ARG B 1 106 ? -3.67 1.735 -16.141 1 94.38 106 ARG B N 1
ATOM 3359 C CA . ARG B 1 106 ? -3.668 1.924 -14.703 1 94.38 106 ARG B CA 1
ATOM 3360 C C . ARG B 1 106 ? -2.662 0.996 -14.031 1 94.38 106 ARG B C 1
ATOM 3362 O O . ARG B 1 106 ? -1.889 0.315 -14.703 1 94.38 106 ARG B O 1
ATOM 3369 N N . SER B 1 107 ? -2.596 1.082 -12.695 1 94.88 107 SER B N 1
ATOM 3370 C CA . SER B 1 107 ? -1.64 0.3 -11.914 1 94.88 107 SER B CA 1
ATOM 3371 C C . SER B 1 107 ? -1.679 -1.173 -12.312 1 94.88 107 SER B C 1
ATOM 3373 O O . SER B 1 107 ? -2.756 -1.742 -12.5 1 94.88 107 SER B O 1
ATOM 3375 N N . VAL B 1 108 ? -0.509 -1.793 -12.43 1 97.94 108 VAL B N 1
ATOM 3376 C CA . VAL B 1 108 ? -0.376 -3.219 -12.711 1 97.94 108 VAL B CA 1
ATOM 3377 C C . VAL B 1 108 ? -0.124 -3.98 -11.406 1 97.94 108 VAL B C 1
ATOM 3379 O O . VAL B 1 108 ? 0.823 -3.678 -10.68 1 97.94 108 VAL B O 1
ATOM 3382 N N . GLU B 1 109 ? -0.93 -5.039 -11.148 1 97 109 GLU B N 1
ATOM 3383 C CA . GLU B 1 109 ? -0.966 -5.617 -9.812 1 97 109 GLU B CA 1
ATOM 3384 C C . GLU B 1 109 ? -0.443 -7.051 -9.812 1 97 109 GLU B C 1
ATOM 3386 O O . GLU B 1 109 ? -0.102 -7.59 -8.758 1 97 109 GLU B O 1
ATOM 3391 N N . THR B 1 110 ? -0.402 -7.715 -10.938 1 97.88 110 THR B N 1
ATOM 3392 C CA . THR B 1 110 ? 0.035 -9.102 -10.992 1 97.88 110 THR B CA 1
ATOM 3393 C C . THR B 1 110 ? 0.773 -9.383 -12.297 1 97.88 110 THR B C 1
ATOM 3395 O O . THR B 1 110 ? 0.518 -8.734 -13.312 1 97.88 110 THR B O 1
ATOM 3398 N N . VAL B 1 111 ? 1.651 -10.344 -12.219 1 98.56 111 VAL B N 1
ATOM 3399 C CA . VAL B 1 111 ? 2.355 -10.844 -13.398 1 98.56 111 VAL B CA 1
ATOM 3400 C C . VAL B 1 111 ? 2.691 -12.32 -13.211 1 98.56 111 VAL B C 1
ATOM 3402 O O . VAL B 1 111 ? 2.998 -12.758 -12.094 1 98.56 111 VAL B O 1
ATOM 3405 N N . SER B 1 112 ? 2.617 -13.102 -14.266 1 97.94 112 SER B N 1
ATOM 3406 C CA . SER B 1 112 ? 2.977 -14.516 -14.25 1 97.94 112 SER B CA 1
ATOM 3407 C C . SER B 1 112 ? 3.604 -14.945 -15.57 1 97.94 112 SER B C 1
ATOM 3409 O O . SER B 1 112 ? 3.189 -14.492 -16.641 1 97.94 112 SER B O 1
ATOM 3411 N N . PHE B 1 113 ? 4.574 -15.852 -15.469 1 98 113 PHE B N 1
ATOM 3412 C CA . PHE B 1 113 ? 5.215 -16.422 -16.641 1 98 113 PHE B CA 1
ATOM 3413 C C . PHE B 1 113 ? 4.566 -17.75 -17.016 1 98 113 PHE B C 1
ATOM 3415 O O . PHE B 1 113 ? 4.18 -18.531 -16.141 1 98 113 PHE B O 1
ATOM 3422 N N . SER B 1 114 ? 4.555 -17.953 -18.344 1 97.31 114 SER B N 1
ATOM 3423 C CA . SER B 1 114 ? 4.23 -19.312 -18.781 1 97.31 114 SER B CA 1
ATOM 3424 C C . SER B 1 114 ? 5.336 -20.297 -18.406 1 97.31 114 SER B C 1
ATOM 3426 O O . SER B 1 114 ? 6.469 -19.891 -18.125 1 97.31 114 SER B O 1
ATOM 3428 N N . HIS B 1 115 ? 4.969 -21.531 -18.391 1 94.75 115 HIS B N 1
ATOM 3429 C CA . HIS B 1 115 ? 5.902 -22.531 -17.891 1 94.75 115 HIS B CA 1
ATOM 3430 C C . HIS B 1 115 ? 7.156 -22.594 -18.766 1 94.75 115 HIS B C 1
ATOM 3432 O O . HIS B 1 115 ? 8.25 -22.875 -18.266 1 94.75 115 HIS B O 1
ATOM 3438 N N . ASP B 1 116 ? 7.016 -22.344 -20.047 1 94.75 116 ASP B N 1
ATOM 3439 C CA . ASP B 1 116 ? 8.164 -22.359 -20.953 1 94.75 116 ASP B CA 1
ATOM 3440 C C . ASP B 1 116 ? 8.867 -21.016 -20.953 1 94.75 116 ASP B C 1
ATOM 3442 O O . ASP B 1 116 ? 9.797 -20.797 -21.75 1 94.75 116 ASP B O 1
ATOM 3446 N N . SER B 1 117 ? 8.391 -20.031 -20.234 1 96.88 117 SER B N 1
ATOM 3447 C CA . SER B 1 117 ? 8.984 -18.719 -20.016 1 96.88 117 SER B CA 1
ATOM 3448 C C . SER B 1 117 ? 8.898 -17.859 -21.281 1 96.88 117 SER B C 1
ATOM 3450 O O . SER B 1 117 ? 9.625 -16.875 -21.422 1 96.88 117 SER B O 1
ATOM 3452 N N . LYS B 1 118 ? 7.984 -18.266 -22.141 1 96.69 118 LYS B N 1
ATOM 3453 C CA . LYS B 1 118 ? 7.922 -17.547 -23.422 1 96.69 118 LYS B CA 1
ATOM 3454 C C . LYS B 1 118 ? 6.824 -16.484 -23.391 1 96.69 118 LYS B C 1
ATOM 3456 O O . LYS B 1 118 ? 6.824 -15.562 -24.219 1 96.69 118 LYS B O 1
ATOM 3461 N N . GLN B 1 119 ? 5.926 -16.641 -22.578 1 97.38 119 GLN B N 1
ATOM 3462 C CA . GLN B 1 119 ? 4.832 -15.688 -22.453 1 97.38 119 GLN B CA 1
ATOM 3463 C C . GLN B 1 119 ? 4.742 -15.141 -21.031 1 97.38 119 GLN B C 1
ATOM 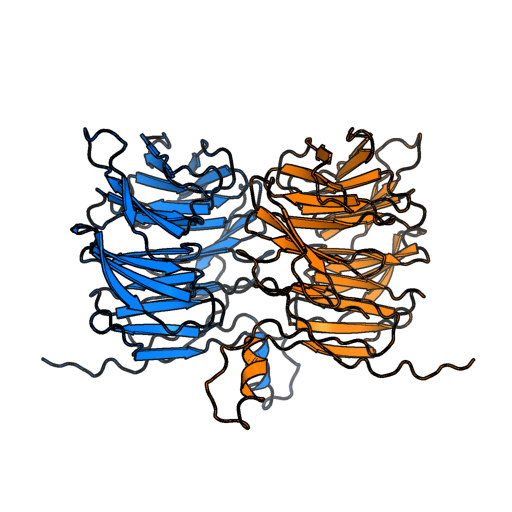3465 O O . GLN B 1 119 ? 5.207 -15.773 -20.078 1 97.38 119 GLN B O 1
ATOM 3470 N N . LEU B 1 120 ? 4.199 -13.969 -20.984 1 98.12 120 LEU B N 1
ATOM 3471 C CA . LEU B 1 120 ? 3.965 -13.273 -19.719 1 98.12 120 LEU B CA 1
ATOM 3472 C C . LEU B 1 120 ? 2.547 -12.719 -19.656 1 98.12 120 LEU B C 1
ATOM 3474 O O . LEU B 1 120 ? 2.066 -12.125 -20.641 1 98.12 120 LEU B O 1
ATOM 3478 N N . ALA B 1 121 ? 1.832 -12.969 -18.547 1 98.31 121 ALA B N 1
ATOM 3479 C CA . ALA B 1 121 ? 0.506 -12.391 -18.344 1 98.31 121 ALA B CA 1
ATOM 3480 C C . ALA B 1 121 ? 0.526 -11.344 -17.234 1 98.31 121 ALA B C 1
ATOM 3482 O O . ALA B 1 121 ? 1.188 -11.531 -16.219 1 98.31 121 ALA B O 1
ATOM 3483 N N . SER B 1 122 ? -0.14 -10.289 -17.438 1 98.69 122 SER B N 1
ATOM 3484 C CA . SER B 1 122 ? -0.249 -9.234 -16.438 1 98.69 122 SER B CA 1
ATOM 3485 C C . SER B 1 122 ? -1.688 -8.75 -16.297 1 98.69 122 SER B C 1
ATOM 3487 O O . SER B 1 122 ? -2.51 -8.961 -17.188 1 98.69 122 SER B O 1
ATOM 3489 N N . GLY B 1 123 ? -2.014 -8.148 -15.148 1 98.38 123 GLY B N 1
ATOM 3490 C CA . GLY B 1 123 ? -3.324 -7.586 -14.867 1 98.38 123 GLY B CA 1
ATOM 3491 C C . GLY B 1 123 ? -3.297 -6.539 -13.766 1 98.38 123 GLY B C 1
ATOM 3492 O O . GLY B 1 123 ? -2.352 -6.488 -12.977 1 98.38 123 GLY B O 1
ATOM 3493 N N . GLY B 1 124 ? -4.391 -5.785 -13.766 1 97.19 124 GLY B N 1
ATOM 3494 C CA . GLY B 1 124 ? -4.41 -4.738 -12.758 1 97.19 124 GLY B CA 1
ATOM 3495 C C . GLY B 1 124 ? -5.695 -3.934 -12.758 1 97.19 124 GLY B C 1
ATOM 3496 O O . GLY B 1 124 ? -6.777 -4.484 -12.961 1 97.19 124 GLY B O 1
ATOM 3497 N N . TRP B 1 125 ? -5.574 -2.643 -12.492 1 95.75 125 TRP B N 1
ATOM 3498 C CA . TRP B 1 125 ? -6.707 -1.785 -12.164 1 95.75 125 TRP B CA 1
ATOM 3499 C C . TRP B 1 125 ? -7.473 -1.391 -13.422 1 95.75 125 TRP B C 1
ATOM 3501 O O . TRP B 1 125 ? -8.594 -0.879 -13.344 1 95.75 125 TRP B O 1
ATOM 3511 N N . ASP B 1 126 ? -6.887 -1.511 -14.562 1 95.44 126 ASP B N 1
ATOM 3512 C CA . ASP B 1 126 ? -7.637 -1.18 -15.773 1 95.44 126 ASP B CA 1
ATOM 3513 C C . ASP B 1 126 ? -8.555 -2.332 -16.188 1 95.44 126 ASP B C 1
ATOM 3515 O O . ASP B 1 126 ? -9.141 -2.307 -17.266 1 95.44 126 ASP B O 1
ATOM 3519 N N . LYS B 1 127 ? -8.625 -3.398 -15.398 1 94.81 127 LYS B N 1
ATOM 3520 C CA . LYS B 1 127 ? -9.531 -4.539 -15.523 1 94.81 127 LYS B CA 1
ATOM 3521 C C . LYS B 1 127 ? -9.18 -5.387 -16.734 1 94.81 127 LYS B C 1
ATOM 3523 O O . LYS B 1 127 ? -10 -6.18 -17.219 1 94.81 127 LYS B O 1
ATOM 3528 N N . ARG B 1 128 ? -8.016 -5.203 -17.203 1 95.56 128 ARG B N 1
ATOM 3529 C CA . ARG B 1 128 ? -7.578 -5.949 -18.391 1 95.56 128 ARG B CA 1
ATOM 3530 C C . ARG B 1 128 ? -6.504 -6.969 -18.016 1 95.56 128 ARG B C 1
ATOM 3532 O O . ARG B 1 128 ? -5.754 -6.77 -17.062 1 95.56 128 ARG B O 1
ATOM 3539 N N . VAL B 1 129 ? -6.531 -8.023 -18.781 1 97.19 129 VAL B N 1
ATOM 3540 C CA . VAL B 1 129 ? -5.441 -8.992 -18.781 1 97.19 129 VAL B CA 1
ATOM 3541 C C . VAL B 1 129 ? -4.66 -8.906 -20.078 1 97.19 129 VAL B C 1
ATOM 3543 O O . VAL B 1 129 ? -5.25 -8.945 -21.172 1 97.19 129 VAL B O 1
ATOM 3546 N N . MET B 1 130 ? -3.393 -8.75 -19.953 1 97.56 130 MET B N 1
ATOM 3547 C CA . MET B 1 130 ? -2.545 -8.656 -21.141 1 97.56 130 MET B CA 1
ATOM 3548 C C . MET B 1 130 ? -1.598 -9.844 -21.234 1 97.56 130 MET B C 1
ATOM 3550 O O . MET B 1 130 ? -1.027 -10.266 -20.234 1 97.56 130 MET B O 1
ATOM 3554 N N . LEU B 1 131 ? -1.52 -10.375 -22.406 1 97 131 LEU B N 1
ATOM 3555 C CA . LEU B 1 131 ? -0.557 -11.43 -22.703 1 97 131 LEU B CA 1
ATOM 3556 C C . LEU B 1 131 ? 0.595 -10.891 -23.547 1 97 131 LEU B C 1
ATOM 3558 O O . LEU B 1 131 ? 0.37 -10.273 -24.594 1 97 131 LEU B O 1
ATOM 3562 N N . TRP B 1 132 ? 1.782 -11.117 -23.094 1 98 132 TRP B N 1
ATOM 3563 C CA . TRP B 1 132 ? 2.977 -10.594 -23.75 1 98 132 TRP B CA 1
ATOM 3564 C C . TRP B 1 132 ? 3.865 -11.727 -24.25 1 98 132 TRP B C 1
ATOM 3566 O O . TRP B 1 132 ? 3.938 -12.789 -23.641 1 98 132 TRP B O 1
ATOM 3576 N N . GLU B 1 133 ? 4.539 -11.414 -25.359 1 97.62 133 GLU B N 1
ATOM 3577 C CA . GLU B 1 133 ? 5.684 -12.234 -25.734 1 97.62 133 GLU B CA 1
ATOM 3578 C C . GLU B 1 133 ? 6.957 -11.766 -25.031 1 97.62 133 GLU B C 1
ATOM 3580 O O . GLU B 1 133 ? 7.375 -10.617 -25.203 1 97.62 133 GLU B O 1
ATOM 3585 N N . VAL B 1 134 ? 7.625 -12.625 -24.328 1 97.69 134 VAL B N 1
ATOM 3586 C CA . VAL B 1 134 ? 8.711 -12.258 -23.422 1 97.69 134 VAL B CA 1
ATOM 3587 C C . VAL B 1 134 ? 9.891 -11.719 -24.219 1 97.69 134 VAL B C 1
ATOM 3589 O O . VAL B 1 134 ? 10.492 -10.703 -23.859 1 97.69 134 VAL B O 1
ATOM 3592 N N . GLN B 1 135 ? 10.258 -12.367 -25.266 1 95.69 135 GLN B N 1
ATOM 3593 C CA . GLN B 1 135 ? 11.469 -12.023 -26.016 1 95.69 135 GLN B CA 1
ATOM 3594 C C . GLN B 1 135 ? 11.344 -10.656 -26.672 1 95.69 135 GLN B C 1
ATOM 3596 O O . GLN B 1 135 ? 12.266 -9.836 -26.594 1 95.69 135 GLN B O 1
ATOM 3601 N N . SER B 1 136 ? 10.211 -10.344 -27.266 1 95.75 136 SER B N 1
ATOM 3602 C CA . SER B 1 136 ? 10.055 -9.109 -28.016 1 95.75 136 SER B CA 1
ATOM 3603 C C . SER B 1 136 ? 9.438 -8.008 -27.156 1 95.75 136 SER B C 1
ATOM 3605 O O . SER B 1 136 ? 9.586 -6.82 -27.469 1 95.75 136 SER B O 1
ATOM 3607 N N . GLY B 1 137 ? 8.711 -8.438 -26.188 1 96 137 GLY B N 1
ATOM 3608 C CA . GLY B 1 137 ? 7.988 -7.473 -25.391 1 96 137 GLY B CA 1
ATOM 3609 C C . GLY B 1 137 ? 6.684 -7.02 -26.016 1 96 137 GLY B C 1
ATOM 3610 O O . GLY B 1 137 ? 6.027 -6.105 -25.516 1 96 137 GLY B O 1
ATOM 3611 N N . GLN B 1 138 ? 6.293 -7.633 -27.047 1 96.56 138 GLN B N 1
ATOM 3612 C CA . GLN B 1 138 ? 5.082 -7.234 -27.766 1 96.56 138 GLN B CA 1
ATOM 3613 C C . GLN B 1 138 ? 3.838 -7.828 -27.109 1 96.56 138 GLN B C 1
ATOM 3615 O O . GLN B 1 138 ? 3.885 -8.93 -26.547 1 96.56 138 GLN B O 1
ATOM 3620 N N . VAL B 1 139 ? 2.775 -7.086 -27.25 1 96.44 139 VAL B N 1
ATOM 3621 C CA . VAL B 1 139 ? 1.483 -7.582 -26.797 1 96.44 139 VAL B CA 1
ATOM 3622 C C . VAL B 1 139 ? 0.957 -8.641 -27.75 1 96.44 139 VAL B C 1
ATOM 3624 O O . VAL B 1 139 ? 0.854 -8.391 -28.953 1 96.44 139 VAL B O 1
ATOM 3627 N N . LEU B 1 140 ? 0.712 -9.75 -27.219 1 94.12 140 LEU B N 1
ATOM 3628 C CA . LEU B 1 140 ? 0.137 -10.812 -28.031 1 94.12 140 LEU B CA 1
ATOM 3629 C C . LEU B 1 140 ? -1.385 -10.719 -28.062 1 94.12 140 LEU B C 1
ATOM 3631 O O . LEU B 1 140 ? -2.004 -10.859 -29.109 1 94.12 140 LEU B O 1
ATOM 3635 N N . ARG B 1 141 ? -1.96 -10.562 -26.938 1 93.19 141 ARG B N 1
ATOM 3636 C CA . ARG B 1 141 ? -3.408 -10.5 -26.766 1 93.19 141 ARG B CA 1
ATOM 3637 C C . ARG B 1 141 ? -3.787 -9.664 -25.547 1 93.19 141 ARG B C 1
ATOM 3639 O O . ARG B 1 141 ? -2.973 -9.477 -24.641 1 93.19 141 ARG B O 1
ATOM 3646 N N . HIS B 1 142 ? -4.906 -9.125 -25.531 1 92.19 142 HIS B N 1
ATOM 3647 C CA . HIS B 1 142 ? -5.52 -8.539 -24.344 1 92.19 142 HIS B CA 1
ATOM 3648 C C . HIS B 1 142 ? -6.891 -9.148 -24.078 1 92.19 142 HIS B C 1
ATOM 3650 O O . HIS B 1 142 ? -7.641 -9.438 -25.016 1 92.19 142 HIS B O 1
ATOM 3656 N N . PHE B 1 143 ? -7.238 -9.375 -22.891 1 92.75 143 PHE B N 1
ATOM 3657 C CA . PHE B 1 143 ? -8.484 -9.992 -22.453 1 92.75 143 PHE B CA 1
ATOM 3658 C C . PHE B 1 143 ? -9.289 -9.039 -21.594 1 92.75 143 PHE B C 1
ATOM 3660 O O . PHE B 1 143 ? -8.75 -8.398 -20.688 1 92.75 143 PHE B O 1
ATOM 3667 N N . VAL B 1 144 ? -10.578 -9 -21.922 1 92.75 144 VAL B N 1
ATOM 3668 C CA . VAL B 1 144 ? -11.508 -8.172 -21.172 1 92.75 144 VAL B CA 1
ATOM 3669 C C . VAL B 1 144 ? -12.648 -9.039 -20.625 1 92.75 144 VAL B C 1
ATOM 3671 O O . VAL B 1 144 ? -13.148 -9.922 -21.328 1 92.75 144 VAL B O 1
ATOM 3674 N N . GLY B 1 145 ? -12.977 -8.836 -19.359 1 92.56 145 GLY B N 1
ATOM 3675 C CA . GLY B 1 145 ? -14.07 -9.594 -18.766 1 92.56 145 GLY B CA 1
ATOM 3676 C C . GLY B 1 145 ? -14.266 -9.289 -17.297 1 92.56 145 GLY B C 1
ATOM 3677 O O . GLY B 1 145 ? -15.406 -9.227 -16.812 1 92.56 145 GLY B O 1
ATOM 3678 N N . HIS B 1 146 ? -13.188 -9.117 -16.625 1 95.12 146 HIS B N 1
ATOM 3679 C CA . HIS B 1 146 ? -13.297 -8.758 -15.211 1 95.12 146 HIS B CA 1
ATOM 3680 C C . HIS B 1 146 ? -13.953 -7.391 -15.047 1 95.12 146 HIS B C 1
ATOM 3682 O O . HIS B 1 146 ? -13.828 -6.523 -15.914 1 95.12 146 HIS B O 1
ATOM 3688 N N . ARG B 1 147 ? -14.617 -7.176 -13.938 1 94.19 147 ARG B N 1
ATOM 3689 C CA . ARG B 1 147 ? -15.359 -5.945 -13.703 1 94.19 147 ARG B CA 1
ATOM 3690 C C . ARG B 1 147 ? -14.656 -5.078 -12.656 1 94.19 147 ARG B C 1
ATOM 3692 O O . ARG B 1 147 ? -15.195 -4.047 -12.242 1 94.19 147 ARG B O 1
ATOM 3699 N N . ASP B 1 148 ? -13.625 -5.539 -12.195 1 93.88 148 ASP B N 1
ATOM 3700 C CA . ASP B 1 148 ? -12.773 -4.809 -11.258 1 93.88 148 ASP B CA 1
ATOM 3701 C C . ASP B 1 148 ? -11.312 -5.211 -11.414 1 93.88 148 ASP B C 1
ATOM 3703 O O . ASP B 1 148 ? -10.961 -5.984 -12.312 1 93.88 148 ASP B O 1
ATOM 3707 N N . SER B 1 149 ? -10.453 -4.672 -10.562 1 94.31 149 SER B N 1
ATOM 3708 C CA . SER B 1 149 ? -9.008 -4.855 -10.656 1 94.31 149 SER B CA 1
ATOM 3709 C C . SER B 1 149 ? -8.641 -6.336 -10.664 1 94.31 149 SER B C 1
ATOM 3711 O O . SER B 1 149 ? -9.188 -7.125 -9.891 1 94.31 149 SER B O 1
ATOM 3713 N N . VAL B 1 150 ? -7.766 -6.734 -11.562 1 97.38 150 VAL B N 1
ATOM 3714 C CA . VAL B 1 150 ? -7.188 -8.078 -11.609 1 97.38 150 VAL B CA 1
ATOM 3715 C C . VAL B 1 150 ? -6 -8.164 -10.656 1 97.38 150 VAL B C 1
ATOM 3717 O O . VAL B 1 150 ? -5.004 -7.449 -10.828 1 97.38 150 VAL B O 1
ATOM 3720 N N . GLN B 1 151 ? -6.035 -9.141 -9.719 1 96.25 151 GLN B N 1
ATOM 3721 C CA . GLN B 1 151 ? -5.074 -9.086 -8.617 1 96.25 151 GLN B CA 1
ATOM 3722 C C . GLN B 1 151 ? -4.191 -10.336 -8.602 1 96.25 151 GLN B C 1
ATOM 3724 O O . GLN B 1 151 ? -3.164 -10.359 -7.918 1 96.25 151 GLN B O 1
ATOM 3729 N N . SER B 1 152 ? -4.582 -11.359 -9.273 1 97.44 152 SER B N 1
ATOM 3730 C CA . SER B 1 152 ? -3.814 -12.602 -9.273 1 97.44 152 SER B CA 1
ATOM 3731 C C . SER B 1 152 ? -3.906 -13.305 -10.625 1 97.44 152 SER B C 1
ATOM 3733 O O . SER B 1 152 ? -4.84 -13.07 -11.391 1 97.44 152 SER B O 1
ATOM 3735 N N . SER B 1 153 ? -2.9 -14.109 -10.875 1 98 153 SER B N 1
ATOM 3736 C CA . SER B 1 153 ? -2.855 -14.875 -12.125 1 98 153 SER B CA 1
ATOM 3737 C C . SER B 1 153 ? -1.933 -16.078 -12 1 98 153 SER B C 1
ATOM 3739 O O . SER B 1 153 ? -1.042 -16.109 -11.148 1 98 153 SER B O 1
ATOM 3741 N N . ASP B 1 154 ? -2.213 -17.047 -12.812 1 97.5 154 ASP B N 1
ATOM 3742 C CA . ASP B 1 154 ? -1.324 -18.203 -12.93 1 97.5 154 ASP B CA 1
ATOM 3743 C C . ASP B 1 154 ? -1.618 -19 -14.203 1 97.5 154 ASP B C 1
ATOM 3745 O O . ASP B 1 154 ? -2.777 -19.141 -14.594 1 97.5 154 ASP B O 1
ATOM 3749 N N . PHE B 1 155 ? -0.583 -19.516 -14.789 1 97 155 PHE B N 1
ATOM 3750 C CA . PHE B 1 155 ? -0.726 -20.359 -15.977 1 97 155 PHE B CA 1
ATOM 3751 C C . PHE B 1 155 ? -0.96 -21.812 -15.594 1 97 155 PHE B C 1
ATOM 3753 O O . PHE B 1 155 ? -0.342 -22.312 -14.656 1 97 155 PHE B O 1
ATOM 3760 N N . ALA B 1 156 ? -1.835 -22.422 -16.375 1 95.12 156 ALA B N 1
ATOM 3761 C CA . ALA B 1 156 ? -1.966 -23.859 -16.234 1 95.12 156 ALA B CA 1
ATOM 3762 C C . ALA B 1 156 ? -0.659 -24.578 -16.594 1 95.12 156 ALA B C 1
ATOM 3764 O O . ALA B 1 156 ? 0.142 -24.047 -17.375 1 95.12 156 ALA B O 1
ATOM 3765 N N . PRO B 1 157 ? -0.508 -25.766 -16.016 1 92.25 157 PRO B N 1
ATOM 3766 C CA . PRO B 1 157 ? 0.743 -26.484 -16.297 1 92.25 157 PRO B CA 1
ATOM 3767 C C . PRO B 1 157 ? 0.994 -26.688 -17.781 1 92.25 157 PRO B C 1
ATOM 3769 O O . PRO B 1 157 ? 2.145 -26.688 -18.219 1 92.25 157 PRO B O 1
ATOM 3772 N N . SER B 1 158 ? -0.038 -26.828 -18.562 1 89 158 SER B N 1
ATOM 3773 C CA . SER B 1 158 ? 0.087 -27.016 -20 1 89 158 SER B CA 1
ATOM 3774 C C . SER B 1 158 ? 0.38 -25.703 -20.703 1 89 158 SER B C 1
ATOM 3776 O O . SER B 1 158 ? 0.715 -25.688 -21.891 1 89 158 SER B O 1
ATOM 3778 N N . SER B 1 159 ? 0.209 -24.594 -20.078 1 90.81 159 SER B N 1
ATOM 3779 C CA . SER B 1 159 ? 0.422 -23.219 -20.547 1 90.81 159 SER B CA 1
ATOM 3780 C C . SER B 1 159 ? -0.569 -22.859 -21.656 1 90.81 159 SER B C 1
ATOM 3782 O O . SER B 1 159 ? -0.34 -21.906 -22.406 1 90.81 159 SER B O 1
ATOM 3784 N N . ASP B 1 160 ? -1.602 -23.625 -21.766 1 90.44 160 ASP B N 1
ATOM 3785 C CA . ASP B 1 160 ? -2.609 -23.328 -22.781 1 90.44 160 ASP B CA 1
ATOM 3786 C C . ASP B 1 160 ? -3.82 -22.625 -22.156 1 90.44 160 ASP B C 1
ATOM 3788 O O . ASP B 1 160 ? -4.805 -22.344 -22.859 1 90.44 160 ASP B O 1
ATOM 3792 N N . CYS B 1 161 ? -3.768 -22.422 -20.938 1 93.5 161 CYS B N 1
ATOM 3793 C CA . CYS B 1 161 ? -4.824 -21.719 -20.203 1 93.5 161 CYS B CA 1
ATOM 3794 C C . CYS B 1 161 ? -4.246 -20.812 -19.125 1 93.5 161 CYS B C 1
ATOM 3796 O O . CYS B 1 161 ? -3.244 -21.156 -18.5 1 93.5 161 CYS B O 1
ATOM 3798 N N . LEU B 1 162 ? -4.902 -19.656 -18.953 1 95.81 162 LEU B N 1
ATOM 3799 C CA . LEU B 1 162 ? -4.531 -18.703 -17.922 1 95.81 162 LEU B CA 1
ATOM 3800 C C . LEU B 1 162 ? -5.703 -18.438 -16.984 1 95.81 162 LEU B C 1
ATOM 3802 O O . LEU B 1 162 ? -6.816 -18.156 -17.438 1 95.81 162 LEU B O 1
ATOM 3806 N N . ALA B 1 163 ? -5.422 -18.547 -15.688 1 97.12 163 ALA B N 1
ATOM 3807 C CA . ALA B 1 163 ? -6.418 -18.156 -14.695 1 97.12 163 ALA B CA 1
ATOM 3808 C C . ALA B 1 163 ? -6.094 -16.781 -14.109 1 97.12 163 ALA B C 1
ATOM 3810 O O . ALA B 1 163 ? -4.934 -16.5 -13.797 1 97.12 163 ALA B O 1
ATOM 3811 N N . THR B 1 164 ? -7.094 -15.953 -13.992 1 97.81 164 THR B N 1
ATOM 3812 C CA . THR B 1 164 ? -6.93 -14.656 -13.344 1 97.81 164 THR B CA 1
ATOM 3813 C C . THR B 1 164 ? -8 -14.453 -12.273 1 97.81 164 THR B C 1
ATOM 3815 O O . THR B 1 164 ? -9.141 -14.891 -12.43 1 97.81 164 THR B O 1
ATOM 3818 N N . GLY B 1 165 ? -7.617 -13.828 -11.156 1 97.94 165 GLY B N 1
ATOM 3819 C CA . GLY B 1 165 ? -8.508 -13.477 -10.062 1 97.94 165 GLY B CA 1
ATOM 3820 C C . GLY B 1 165 ? -8.664 -11.977 -9.883 1 97.94 165 GLY B C 1
ATOM 3821 O O . GLY B 1 165 ? -7.711 -11.219 -10.062 1 97.94 165 GLY B O 1
ATOM 3822 N N . SER B 1 166 ? -9.883 -11.602 -9.453 1 96.44 166 SER B N 1
ATOM 3823 C CA . SER B 1 166 ? -10.211 -10.18 -9.477 1 96.44 166 SER B CA 1
ATOM 3824 C C . SER B 1 166 ? -10.914 -9.75 -8.195 1 96.44 166 SER B C 1
ATOM 3826 O O . SER B 1 166 ? -11.453 -10.586 -7.469 1 96.44 166 SER B O 1
ATOM 3828 N N . TRP B 1 167 ? -10.859 -8.453 -7.996 1 92.75 167 TRP B N 1
ATOM 3829 C CA . TRP B 1 167 ? -11.625 -7.812 -6.93 1 92.75 167 TRP B CA 1
ATOM 3830 C C . TRP B 1 167 ? -13.125 -8.023 -7.129 1 92.75 167 TRP B C 1
ATOM 3832 O O . TRP B 1 167 ? -13.914 -7.809 -6.211 1 92.75 167 TRP B O 1
ATOM 3842 N N . ASP B 1 168 ? -13.594 -8.375 -8.25 1 93.12 168 ASP B N 1
ATOM 3843 C CA . ASP B 1 168 ? -15.016 -8.617 -8.484 1 93.12 168 ASP B CA 1
ATOM 3844 C C . ASP B 1 168 ? -15.438 -9.984 -7.953 1 93.12 168 ASP B C 1
ATOM 3846 O O . ASP B 1 168 ? -16.531 -10.453 -8.234 1 93.12 168 ASP B O 1
ATOM 3850 N N . SER B 1 169 ? -14.531 -10.68 -7.289 1 94.62 169 SER B N 1
ATOM 3851 C CA . SER B 1 169 ? -14.75 -11.93 -6.578 1 94.62 169 SER B CA 1
ATOM 3852 C C . SER B 1 169 ? -14.867 -13.102 -7.551 1 94.62 169 SER B C 1
ATOM 3854 O O . SER B 1 169 ? -15.383 -14.164 -7.191 1 94.62 169 SER B O 1
ATOM 3856 N N . THR B 1 170 ? -14.391 -12.906 -8.758 1 95.75 170 THR B N 1
ATOM 3857 C CA . THR B 1 170 ? -14.477 -13.992 -9.727 1 95.75 170 THR B CA 1
ATOM 3858 C C . THR B 1 170 ? -13.086 -14.414 -10.18 1 95.75 170 THR B C 1
ATOM 3860 O O . THR B 1 170 ? -12.125 -13.656 -10.07 1 95.75 170 THR B O 1
ATOM 3863 N N . ILE B 1 171 ? -13.039 -15.672 -10.617 1 97.44 171 ILE B N 1
ATOM 3864 C CA . ILE B 1 171 ? -11.898 -16.188 -11.359 1 97.44 171 ILE B CA 1
ATOM 3865 C C . ILE B 1 171 ? -12.281 -16.406 -12.82 1 97.44 171 ILE B C 1
ATOM 3867 O O . ILE B 1 171 ? -13.328 -17 -13.109 1 97.44 171 ILE B O 1
ATOM 3871 N N . ARG B 1 172 ? -11.484 -15.938 -13.672 1 96.31 172 ARG B N 1
ATOM 3872 C CA . ARG B 1 172 ? -11.719 -16.188 -15.094 1 96.31 172 ARG B CA 1
ATOM 3873 C C . ARG B 1 172 ? -10.602 -17.031 -15.688 1 96.31 172 ARG B C 1
ATOM 3875 O O . ARG B 1 172 ? -9.43 -16.828 -15.375 1 96.31 172 ARG B O 1
ATOM 3882 N N . MET B 1 173 ? -11.016 -17.953 -16.5 1 95.12 173 MET B N 1
ATOM 3883 C CA . MET B 1 173 ? -10.094 -18.812 -17.234 1 95.12 173 MET B CA 1
ATOM 3884 C C . MET B 1 173 ? -10.016 -18.406 -18.703 1 95.12 173 MET B C 1
ATOM 3886 O O . MET B 1 173 ? -11.039 -18.344 -19.391 1 95.12 173 MET B O 1
ATOM 3890 N N . TRP B 1 174 ? -8.844 -18.188 -19.156 1 93.62 174 TRP B N 1
ATOM 3891 C CA . TRP B 1 174 ? -8.633 -17.75 -20.531 1 93.62 174 TRP B CA 1
ATOM 3892 C C . TRP B 1 174 ? -7.953 -18.844 -21.344 1 93.62 174 TRP B C 1
ATOM 3894 O O . TRP B 1 174 ? -6.895 -19.344 -20.969 1 93.62 174 TRP B O 1
ATOM 3904 N N . ASP B 1 175 ? -8.555 -19.156 -22.438 1 91.62 175 ASP B N 1
ATOM 3905 C CA . ASP B 1 175 ? -7.961 -20.109 -23.359 1 91.62 175 ASP B CA 1
ATOM 3906 C C . ASP B 1 175 ? -6.891 -19.453 -24.234 1 91.62 175 ASP B C 1
ATOM 3908 O O . ASP B 1 175 ? -7.176 -18.5 -24.953 1 91.62 175 ASP B O 1
ATOM 3912 N N . LEU B 1 176 ? -5.719 -19.938 -24.219 1 91.38 176 LEU B N 1
ATOM 3913 C CA . LEU B 1 176 ? -4.598 -19.297 -24.891 1 91.38 176 LEU B CA 1
ATOM 3914 C C . LEU B 1 176 ? -4.277 -20.016 -26.203 1 91.38 176 LEU B C 1
ATOM 3916 O O . LEU B 1 176 ? -3.34 -19.625 -26.906 1 91.38 176 LEU B O 1
ATOM 3920 N N . ARG B 1 177 ? -4.863 -21.047 -26.484 1 85.62 177 ARG B N 1
ATOM 3921 C CA . ARG B 1 177 ? -4.609 -21.766 -27.734 1 85.62 177 ARG B CA 1
ATOM 3922 C C . ARG B 1 177 ? -4.957 -20.922 -28.953 1 85.62 177 ARG B C 1
ATOM 3924 O O . ARG B 1 177 ? -5.891 -20.109 -28.906 1 85.62 177 ARG B O 1
ATOM 3931 N N . ALA B 1 178 ? -4.105 -21.188 -30 1 70.62 178 ALA B N 1
ATOM 3932 C CA . ALA B 1 178 ? -4.23 -20.469 -31.281 1 70.62 178 ALA B CA 1
ATOM 3933 C C . ALA B 1 178 ? -5.594 -20.734 -31.906 1 70.62 178 ALA B C 1
ATOM 3935 O O . ALA B 1 178 ? -6.145 -21.828 -31.797 1 70.62 178 ALA B O 1
ATOM 3936 N N . GLY B 1 179 ? -6.184 -19.734 -32.656 1 63.81 179 GLY B N 1
ATOM 3937 C CA . GLY B 1 179 ? -7.375 -19.906 -33.469 1 63.81 179 GLY B CA 1
ATOM 3938 C C . GLY B 1 179 ? -8.664 -19.75 -32.688 1 63.81 179 GLY B C 1
ATOM 3939 O O . GLY B 1 179 ? -9.758 -19.797 -33.25 1 63.81 179 GLY B O 1
ATOM 3940 N N . THR B 1 180 ? -8.602 -20.047 -31.438 1 59.09 180 THR B N 1
ATOM 3941 C CA . THR B 1 180 ? -9.82 -19.828 -30.656 1 59.09 180 THR B CA 1
ATOM 3942 C C . THR B 1 180 ? -10.094 -18.344 -30.484 1 59.09 180 THR B C 1
ATOM 3944 O O . THR B 1 180 ? -9.18 -17.562 -30.219 1 59.09 180 THR B O 1
ATOM 3947 N N . PRO B 1 181 ? -11.219 -18.078 -31.141 1 54.22 181 PRO B N 1
ATOM 3948 C CA . PRO B 1 181 ? -11.523 -16.672 -30.875 1 54.22 181 PRO B CA 1
ATOM 3949 C C . PRO B 1 181 ? -11.281 -16.281 -29.406 1 54.22 181 PRO B C 1
ATOM 3951 O O . PRO B 1 181 ? -11.273 -17.156 -28.531 1 54.22 181 PRO B O 1
ATOM 3954 N N . GLY B 1 182 ? -10.758 -15.156 -29.281 1 51.47 182 GLY B N 1
ATOM 3955 C CA . GLY B 1 182 ? -10.367 -14.531 -28.031 1 51.47 182 GLY B CA 1
ATOM 3956 C C . GLY B 1 182 ? -11.258 -14.922 -26.859 1 51.47 182 GLY B C 1
ATOM 3957 O O . GLY B 1 182 ? -10.938 -14.625 -25.703 1 51.47 182 GLY B O 1
ATOM 3958 N N . ILE B 1 183 ? -12.625 -14.977 -27.016 1 53.22 183 ILE B N 1
ATOM 3959 C CA . ILE B 1 183 ? -13.539 -14.656 -25.922 1 53.22 183 ILE B CA 1
ATOM 3960 C C . ILE B 1 183 ? -13.773 -15.891 -25.062 1 53.22 183 ILE B C 1
ATOM 3962 O O . ILE B 1 183 ? -14.648 -15.898 -24.188 1 53.22 183 ILE B O 1
ATOM 3966 N N . PHE B 1 184 ? -13.234 -17.125 -25.375 1 57.31 184 PHE B N 1
ATOM 3967 C CA . PHE B 1 184 ? -13.898 -18.078 -24.5 1 57.31 184 PHE B CA 1
ATOM 3968 C C . PHE B 1 184 ? -13.406 -17.938 -23.062 1 57.31 184 PHE B C 1
ATOM 3970 O O . PHE B 1 184 ? -12.242 -18.219 -22.766 1 57.31 184 PHE B O 1
ATOM 3977 N N . HIS B 1 185 ? -14.086 -17.109 -22.156 1 65.38 185 HIS B N 1
ATOM 3978 C CA . HIS B 1 185 ? -13.781 -16.984 -20.734 1 65.38 185 HIS B CA 1
ATOM 3979 C C . HIS B 1 185 ? -14.75 -17.781 -19.875 1 65.38 185 HIS B C 1
ATOM 3981 O O . HIS B 1 185 ? -15.953 -17.812 -20.156 1 65.38 185 HIS B O 1
ATOM 3987 N N . GLN B 1 186 ? -14.172 -18.844 -19.266 1 83.94 186 GLN B N 1
ATOM 3988 C CA . GLN B 1 186 ? -14.938 -19.469 -18.188 1 83.94 186 GLN B CA 1
ATOM 3989 C C . GLN B 1 186 ? -14.758 -18.688 -16.891 1 83.94 186 GLN B C 1
ATOM 3991 O O . GLN B 1 186 ? -13.695 -18.109 -16.641 1 83.94 186 GLN B O 1
ATOM 3996 N N . GLU B 1 187 ? -15.875 -18.625 -16.219 1 92.19 187 GLU B N 1
ATOM 3997 C CA . GLU B 1 187 ? -15.867 -17.906 -14.953 1 92.19 187 GLU B CA 1
ATOM 3998 C C . GLU B 1 187 ? -16.156 -18.859 -13.789 1 92.19 187 GLU B C 1
ATOM 4000 O O . GLU B 1 187 ? -17.031 -19.719 -13.875 1 92.19 187 GLU B O 1
ATOM 4005 N N . LEU B 1 188 ? -15.328 -18.812 -12.852 1 94.25 188 LEU B N 1
ATOM 4006 C CA . LEU B 1 188 ? -15.562 -19.516 -11.594 1 94.25 188 LEU B CA 1
ATOM 4007 C C . LEU B 1 188 ? -16.062 -18.562 -10.523 1 94.25 188 LEU B C 1
ATOM 4009 O O . LEU B 1 188 ? -15.367 -17.609 -10.164 1 94.25 188 LEU B O 1
ATOM 4013 N N . GLU B 1 189 ? -17.266 -18.875 -10.039 1 93.44 189 GLU B N 1
ATOM 4014 C CA . GLU B 1 189 ? -17.906 -18.062 -9.008 1 93.44 189 GLU B CA 1
ATOM 4015 C C . GLU B 1 189 ? -18.031 -18.828 -7.699 1 93.44 189 GLU B C 1
ATOM 4017 O O . GLU B 1 189 ? -18.203 -20.047 -7.703 1 93.44 189 GLU B O 1
ATOM 4022 N N . GLY B 1 190 ? -17.984 -18.062 -6.645 1 93 190 GLY B N 1
ATOM 4023 C CA . GLY B 1 190 ? -18.125 -18.703 -5.348 1 93 190 GLY B CA 1
ATOM 4024 C C . GLY B 1 190 ? -17.562 -17.875 -4.207 1 93 190 GLY B C 1
ATOM 4025 O O . GLY B 1 190 ? -18.109 -17.859 -3.107 1 93 190 GLY B O 1
ATOM 4026 N N . HIS B 1 191 ? -16.438 -17.25 -4.449 1 95.31 191 HIS B N 1
ATOM 4027 C CA . HIS B 1 191 ? -15.844 -16.375 -3.445 1 95.31 191 HIS B CA 1
ATOM 4028 C C . HIS B 1 191 ? -16.703 -15.133 -3.213 1 95.31 191 HIS B C 1
ATOM 4030 O O . HIS B 1 191 ? -17.5 -14.758 -4.074 1 95.31 191 HIS B O 1
ATOM 4036 N N . ARG B 1 192 ? -16.578 -14.445 -2.064 1 91.62 192 ARG B N 1
ATOM 4037 C CA . ARG B 1 192 ? -17.312 -13.234 -1.721 1 91.62 192 ARG B CA 1
ATOM 4038 C C . ARG B 1 192 ? -16.375 -12.062 -1.482 1 91.62 192 ARG B C 1
ATOM 4040 O O . ARG B 1 192 ? -16.719 -11.117 -0.767 1 91.62 192 ARG B O 1
ATOM 4047 N N . GLY B 1 193 ? -15.25 -12.172 -1.931 1 90.81 193 GLY B N 1
ATOM 4048 C CA . GLY B 1 193 ? -14.242 -11.133 -1.815 1 90.81 193 GLY B CA 1
ATOM 4049 C C . GLY B 1 193 ? -13.164 -11.219 -2.881 1 90.81 193 GLY B C 1
ATOM 4050 O O . GLY B 1 193 ? -13.242 -12.062 -3.775 1 90.81 193 GLY B O 1
ATOM 4051 N N . ASN B 1 194 ? -12.211 -10.32 -2.758 1 92.12 194 ASN B N 1
ATOM 4052 C CA . ASN B 1 194 ? -11.094 -10.281 -3.691 1 92.12 194 ASN B CA 1
ATOM 4053 C C . ASN B 1 194 ? -10.367 -11.617 -3.764 1 92.12 194 ASN B C 1
ATOM 4055 O O . ASN B 1 194 ? -10.141 -12.266 -2.738 1 92.12 194 ASN B O 1
ATOM 4059 N N . ILE B 1 195 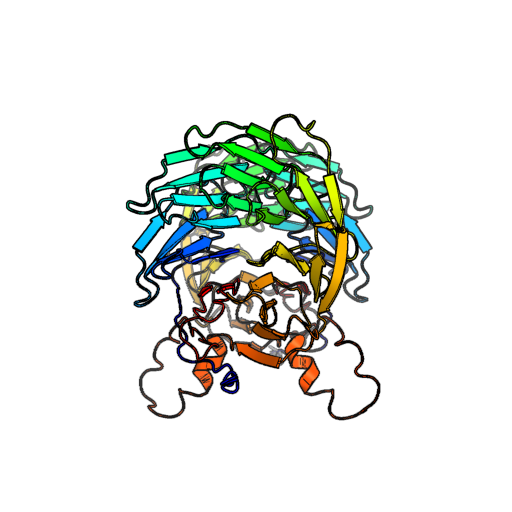? -10.047 -12 -4.996 1 96.88 195 ILE B N 1
ATOM 4060 C CA . ILE B 1 195 ? -9.172 -13.148 -5.191 1 96.88 195 ILE B CA 1
ATOM 4061 C C . ILE B 1 195 ? -7.715 -12.695 -5.156 1 96.88 195 ILE B C 1
ATOM 4063 O O . ILE B 1 195 ? -7.16 -12.289 -6.18 1 96.88 195 ILE B O 1
ATOM 4067 N N . SER B 1 196 ? -7.059 -12.922 -4.074 1 92.81 196 SER B N 1
ATOM 4068 C CA . SER B 1 196 ? -5.754 -12.312 -3.836 1 92.81 196 SER B CA 1
ATOM 4069 C C . SER B 1 196 ? -4.625 -13.195 -4.344 1 92.81 196 SER B C 1
ATOM 4071 O O . SER B 1 196 ? -3.516 -12.719 -4.598 1 92.81 196 SER B O 1
ATOM 4073 N N . CYS B 1 197 ? -4.859 -14.484 -4.43 1 93.44 197 CYS B N 1
ATOM 4074 C CA . CYS B 1 197 ? -3.818 -15.391 -4.906 1 93.44 197 CYS B CA 1
ATOM 4075 C C . CYS B 1 197 ? -4.43 -16.594 -5.621 1 93.44 197 CYS B C 1
ATOM 4077 O O . CYS B 1 197 ? -5.539 -17.016 -5.297 1 93.44 197 CYS B O 1
ATOM 4079 N N . LEU B 1 198 ? -3.697 -17.078 -6.598 1 97.12 198 LEU B N 1
ATOM 4080 C CA . LEU B 1 198 ? -4.02 -18.234 -7.41 1 97.12 198 LEU B CA 1
ATOM 4081 C C . LEU B 1 198 ? -2.801 -19.141 -7.582 1 97.12 198 LEU B C 1
ATOM 4083 O O . LEU B 1 198 ? -1.676 -18.641 -7.703 1 97.12 198 LEU B O 1
ATOM 4087 N N . CYS B 1 199 ? -3.113 -20.406 -7.625 1 94.25 199 CYS B N 1
ATOM 4088 C CA . CYS B 1 199 ? -2.014 -21.344 -7.855 1 94.25 199 CYS B CA 1
ATOM 4089 C C . CYS B 1 199 ? -2.523 -22.641 -8.461 1 94.25 199 CYS B C 1
ATOM 4091 O O . CYS B 1 199 ? -3.404 -23.297 -7.895 1 94.25 199 CYS B O 1
ATOM 4093 N N . TYR B 1 200 ? -1.924 -23.031 -9.578 1 95.25 200 TYR B N 1
ATOM 4094 C CA . TYR B 1 200 ? -2.211 -24.344 -10.141 1 95.25 200 TYR B CA 1
ATOM 4095 C C . TYR B 1 200 ? -1.364 -25.422 -9.477 1 95.25 200 TYR B C 1
ATOM 4097 O O . TYR B 1 200 ? -0.184 -25.203 -9.188 1 95.25 200 TYR B O 1
ATOM 4105 N N . SER B 1 201 ? -1.997 -26.531 -9.289 1 91.44 201 SER B N 1
ATOM 4106 C CA . SER B 1 201 ? -1.225 -27.719 -8.914 1 91.44 201 SER B CA 1
ATOM 4107 C C . SER B 1 201 ? -0.566 -28.359 -10.133 1 91.44 201 SER B C 1
ATOM 4109 O O . SER B 1 201 ? -0.963 -28.094 -11.266 1 91.44 201 SER B O 1
ATOM 4111 N N . PRO B 1 202 ? 0.4 -29.219 -9.797 1 87.19 202 PRO B N 1
ATOM 4112 C CA . PRO B 1 202 ? 1.036 -29.906 -10.922 1 87.19 202 PRO B CA 1
ATOM 4113 C C . PRO B 1 202 ? 0.058 -30.766 -11.719 1 87.19 202 PRO B C 1
ATOM 4115 O O . PRO B 1 202 ? 0.24 -30.969 -12.922 1 87.19 202 PRO B O 1
ATOM 4118 N N . SER B 1 203 ? -0.98 -31.281 -11.094 1 91.81 203 SER B N 1
ATOM 4119 C CA . SER B 1 203 ? -1.938 -32.156 -11.766 1 91.81 203 SER B CA 1
ATOM 4120 C C . SER B 1 203 ? -3.037 -31.344 -12.445 1 91.81 203 SER B C 1
ATOM 4122 O O . SER B 1 203 ? -3.902 -31.906 -13.117 1 91.81 203 SER B O 1
ATOM 4124 N N . GLY B 1 204 ? -3.059 -30.062 -12.227 1 94.06 204 GLY B N 1
ATOM 4125 C CA . GLY B 1 204 ? -3.979 -29.234 -12.977 1 94.06 204 GLY B CA 1
ATOM 4126 C C . GLY B 1 204 ? -5.129 -28.703 -12.141 1 94.06 204 GLY B C 1
ATOM 4127 O O . GLY B 1 204 ? -6.023 -28.031 -12.656 1 94.06 204 GLY B O 1
ATOM 4128 N N . LEU B 1 205 ? -5.145 -28.969 -10.867 1 95.56 205 LEU B N 1
ATOM 4129 C CA . LEU B 1 205 ? -6.105 -28.312 -9.984 1 95.56 205 LEU B CA 1
ATOM 4130 C C . LEU B 1 205 ? -5.742 -26.844 -9.781 1 95.56 205 LEU B C 1
ATOM 4132 O O . LEU B 1 205 ? -4.574 -26.469 -9.898 1 95.56 205 LEU B O 1
ATOM 4136 N N . LEU B 1 206 ? -6.805 -26.047 -9.477 1 97 206 LEU B N 1
ATOM 4137 C CA . LEU B 1 206 ? -6.582 -24.625 -9.25 1 97 206 LEU B CA 1
ATOM 4138 C C . LEU B 1 206 ? -7.02 -24.234 -7.844 1 97 206 LEU B C 1
ATOM 4140 O O . LEU B 1 206 ? -8.18 -24.422 -7.473 1 97 206 LEU B O 1
ATOM 4144 N N . ALA B 1 207 ? -6.066 -23.688 -7.09 1 97.25 207 ALA B N 1
ATOM 4145 C CA . ALA B 1 207 ? -6.41 -23.141 -5.781 1 97.25 207 ALA B CA 1
ATOM 4146 C C . ALA B 1 207 ? -6.539 -21.625 -5.844 1 97.25 207 ALA B C 1
ATOM 4148 O O . ALA B 1 207 ? -5.758 -20.953 -6.523 1 97.25 207 ALA B O 1
ATOM 4149 N N . SER B 1 208 ? -7.543 -21.141 -5.152 1 98.12 208 SER B N 1
ATOM 4150 C CA . SER B 1 208 ? -7.75 -19.688 -5.051 1 98.12 208 SER B CA 1
ATOM 4151 C C . SER B 1 208 ? -7.895 -19.266 -3.594 1 98.12 208 SER B C 1
ATOM 4153 O O . SER B 1 208 ? -8.672 -19.859 -2.84 1 98.12 208 SER B O 1
ATOM 4155 N N . GLY B 1 209 ? -7.098 -18.25 -3.193 1 96 209 GLY B N 1
ATOM 4156 C CA . GLY B 1 209 ? -7.234 -17.609 -1.9 1 96 209 GLY B CA 1
ATOM 4157 C C . GLY B 1 209 ? -7.93 -16.266 -1.981 1 96 209 GLY B C 1
ATOM 4158 O O . GLY B 1 209 ? -7.695 -15.484 -2.912 1 96 209 GLY B O 1
ATOM 4159 N N . SER B 1 210 ? -8.766 -15.992 -0.934 1 94.88 210 SER B N 1
ATOM 4160 C CA . SER B 1 210 ? -9.633 -14.828 -1.052 1 94.88 210 SER B CA 1
ATOM 4161 C C . SER B 1 210 ? -9.641 -14.008 0.236 1 94.88 210 SER B C 1
ATOM 4163 O O . SER B 1 210 ? -9.266 -14.516 1.298 1 94.88 210 SER B O 1
ATOM 4165 N N . TRP B 1 211 ? -10.047 -12.836 0.041 1 87.38 211 TRP B N 1
ATOM 4166 C CA . TRP B 1 211 ? -10.234 -11.953 1.182 1 87.38 211 TRP B CA 1
ATOM 4167 C C . TRP B 1 211 ? -11.477 -12.344 1.975 1 87.38 211 TRP B C 1
ATOM 4169 O O . TRP B 1 211 ? -11.711 -11.828 3.07 1 87.38 211 TRP B O 1
ATOM 4179 N N . ASP B 1 212 ? -12.258 -13.258 1.512 1 88.31 212 ASP B N 1
ATOM 4180 C CA . ASP B 1 212 ? -13.375 -13.773 2.297 1 88.31 212 ASP B CA 1
ATOM 4181 C C . ASP B 1 212 ? -12.898 -14.82 3.303 1 88.31 212 ASP B C 1
ATOM 4183 O O . ASP B 1 212 ? -13.719 -15.516 3.908 1 88.31 212 ASP B O 1
ATOM 4187 N N . LYS B 1 213 ? -11.602 -15.07 3.328 1 89.12 213 LYS B N 1
ATOM 4188 C CA . LYS B 1 213 ? -10.914 -15.883 4.328 1 89.12 213 LYS B CA 1
ATOM 4189 C C . LYS B 1 213 ? -10.969 -17.359 3.973 1 89.12 213 LYS B C 1
ATOM 4191 O O . LYS B 1 213 ? -10.617 -18.219 4.789 1 89.12 213 LYS B O 1
ATOM 4196 N N . THR B 1 214 ? -11.383 -17.594 2.803 1 95.31 214 THR B N 1
ATOM 4197 C CA . THR B 1 214 ? -11.461 -19 2.414 1 95.31 214 THR B CA 1
ATOM 4198 C C . THR B 1 214 ? -10.516 -19.297 1.248 1 95.31 214 THR B C 1
ATOM 4200 O O . THR B 1 214 ? -10.078 -18.375 0.558 1 95.31 214 THR B O 1
ATOM 4203 N N . ILE B 1 215 ? -10.211 -20.562 1.135 1 96.94 215 ILE B N 1
ATOM 4204 C CA . ILE B 1 215 ? -9.508 -21.109 -0.025 1 96.94 215 ILE B CA 1
ATOM 4205 C C . ILE B 1 215 ? -10.406 -22.094 -0.761 1 96.94 215 ILE B C 1
ATOM 4207 O O . ILE B 1 215 ? -11.055 -22.938 -0.136 1 96.94 215 ILE B O 1
ATOM 4211 N N . HIS B 1 216 ? -10.445 -21.938 -2.037 1 98.12 216 HIS B N 1
ATOM 4212 C CA . HIS B 1 216 ? -11.164 -22.891 -2.873 1 98.12 216 HIS B CA 1
ATOM 4213 C C . HIS B 1 216 ? -10.203 -23.703 -3.744 1 98.12 216 HIS B C 1
ATOM 4215 O O . HIS B 1 216 ? -9.25 -23.141 -4.301 1 98.12 216 HIS B O 1
ATOM 4221 N N . ILE B 1 217 ? -10.422 -24.984 -3.822 1 97.38 217 ILE B N 1
ATOM 4222 C CA . ILE B 1 217 ? -9.75 -25.828 -4.809 1 97.38 217 ILE B CA 1
ATOM 4223 C C . ILE B 1 217 ? -10.734 -26.219 -5.906 1 97.38 217 ILE B C 1
ATOM 4225 O O . ILE B 1 217 ? -11.773 -26.828 -5.633 1 97.38 217 ILE B O 1
ATOM 4229 N N . TRP B 1 218 ? -10.336 -25.906 -7.098 1 97.06 218 TRP B N 1
ATOM 4230 C CA . TRP B 1 218 ? -11.219 -26.094 -8.25 1 97.06 218 TRP B CA 1
ATOM 4231 C C . TRP B 1 218 ? -10.68 -27.172 -9.18 1 97.06 218 TRP B C 1
ATOM 4233 O O . TRP B 1 218 ? -9.469 -27.375 -9.281 1 97.06 218 TRP B O 1
ATOM 4243 N N . LYS B 1 219 ? -11.633 -27.812 -9.859 1 94.44 219 LYS B N 1
ATOM 4244 C CA . LYS B 1 219 ? -11.336 -28.578 -11.062 1 94.44 219 LYS B CA 1
ATOM 4245 C C . LYS B 1 219 ? -11.68 -27.781 -12.32 1 94.44 219 LYS B C 1
ATOM 4247 O O . LYS B 1 219 ? -12.836 -27.766 -12.758 1 94.44 219 LYS B O 1
ATOM 4252 N N . PRO B 1 220 ? -10.703 -27.188 -12.938 1 91.5 220 PRO B N 1
ATOM 4253 C CA . PRO B 1 220 ? -10.977 -26.25 -14.031 1 91.5 220 PRO B CA 1
ATOM 4254 C C . PRO B 1 220 ? -11.688 -26.922 -15.211 1 91.5 220 PRO B C 1
ATOM 4256 O O . PRO B 1 220 ? -12.555 -26.297 -15.844 1 91.5 220 PRO B O 1
ATOM 4259 N N . SER B 1 221 ? -11.414 -28.141 -15.516 1 87.38 221 SER B N 1
ATOM 4260 C CA . SER B 1 221 ? -11.969 -28.812 -16.672 1 87.38 221 SER B CA 1
ATOM 4261 C C . SER B 1 221 ? -13.492 -28.906 -16.578 1 87.38 221 SER B C 1
ATOM 4263 O O . SER B 1 221 ? -14.188 -28.844 -17.594 1 87.38 221 SER B O 1
ATOM 4265 N N . THR B 1 222 ? -14.016 -28.984 -15.414 1 90.38 222 THR B N 1
ATOM 4266 C CA . THR B 1 222 ? -15.461 -29.094 -15.227 1 90.38 222 THR B CA 1
ATOM 4267 C C . THR B 1 222 ? -16.016 -27.812 -14.602 1 90.38 222 THR B C 1
ATOM 4269 O O . THR B 1 222 ? -17.219 -27.719 -14.352 1 90.38 222 THR B O 1
ATOM 4272 N N . ARG B 1 223 ? -15.195 -26.938 -14.297 1 90.25 223 ARG B N 1
ATOM 4273 C CA . ARG B 1 223 ? -15.562 -25.688 -13.672 1 90.25 223 ARG B CA 1
ATOM 4274 C C . ARG B 1 223 ? -16.266 -25.922 -12.336 1 90.25 223 ARG B C 1
ATOM 4276 O O . ARG B 1 223 ? -17.266 -25.266 -12.031 1 90.25 223 ARG B O 1
ATOM 4283 N N . SER B 1 224 ? -15.75 -26.844 -11.617 1 92.75 224 SER B N 1
ATOM 4284 C CA . SER B 1 224 ? -16.422 -27.203 -10.383 1 92.75 224 SER B CA 1
ATOM 4285 C C . SER B 1 224 ? -15.539 -26.969 -9.164 1 92.75 224 SER B C 1
ATOM 4287 O O . SER B 1 224 ? -14.32 -27.109 -9.242 1 92.75 224 SER B O 1
ATOM 4289 N N . LEU B 1 225 ? -16.234 -26.578 -8.164 1 95.5 225 LEU B N 1
ATOM 4290 C CA . LEU B 1 225 ? -15.57 -26.484 -6.871 1 95.5 225 LEU B CA 1
ATOM 4291 C C . LEU B 1 225 ? -15.406 -27.859 -6.238 1 95.5 225 LEU B C 1
ATOM 4293 O O . LEU B 1 225 ? -16.391 -28.547 -5.965 1 95.5 225 LEU B O 1
ATOM 4297 N N . LEU B 1 226 ? -14.242 -28.281 -6.039 1 94.81 226 LEU B N 1
ATOM 4298 C CA . LEU B 1 226 ? -13.977 -29.578 -5.438 1 94.81 226 LEU B CA 1
ATOM 4299 C C . LEU B 1 226 ? -14.055 -29.5 -3.916 1 94.81 226 LEU B C 1
ATOM 4301 O O . LEU B 1 226 ? -14.711 -30.328 -3.279 1 94.81 226 LEU B O 1
ATOM 4305 N N . ILE B 1 227 ? -13.32 -28.531 -3.354 1 95.81 227 ILE B N 1
ATOM 4306 C CA . ILE B 1 227 ? -13.227 -28.422 -1.9 1 95.81 227 ILE B CA 1
ATOM 4307 C C . ILE B 1 227 ? -13.07 -26.969 -1.495 1 95.81 227 ILE B C 1
ATOM 4309 O O . ILE B 1 227 ? -12.375 -26.203 -2.164 1 95.81 227 ILE B O 1
ATOM 4313 N N . GLN B 1 228 ? -13.734 -26.594 -0.431 1 96.5 228 GLN B N 1
ATOM 4314 C CA . GLN B 1 228 ? -13.539 -25.312 0.223 1 96.5 228 GLN B CA 1
ATOM 4315 C C . GLN B 1 228 ? -12.797 -25.469 1.545 1 96.5 228 GLN B C 1
ATOM 4317 O O . GLN B 1 228 ? -13.18 -26.281 2.385 1 96.5 228 GLN B O 1
ATOM 4322 N N . LEU B 1 229 ? -11.742 -24.734 1.735 1 96.25 229 LEU B N 1
ATOM 4323 C CA . LEU B 1 229 ? -10.953 -24.75 2.965 1 96.25 229 LEU B CA 1
ATOM 4324 C C . LEU B 1 229 ? -11.289 -23.547 3.846 1 96.25 229 LEU B C 1
ATOM 4326 O O . LEU B 1 229 ? -11.07 -22.406 3.447 1 96.25 229 LEU B O 1
ATOM 4330 N N . LYS B 1 230 ? -11.773 -23.891 5.016 1 94.12 230 LYS B N 1
ATOM 4331 C CA . LYS B 1 230 ? -12.164 -22.875 5.992 1 94.12 230 LYS B CA 1
ATOM 4332 C C . LYS B 1 230 ? -11.289 -22.953 7.238 1 94.12 230 LYS B C 1
ATOM 4334 O O . LYS B 1 230 ? -10.969 -24.047 7.715 1 94.12 230 LYS B O 1
ATOM 4339 N N . GLY B 1 231 ? -10.898 -21.719 7.711 1 89.69 231 GLY B N 1
ATOM 4340 C CA . GLY B 1 231 ? -10.117 -21.75 8.938 1 89.69 231 GLY B CA 1
ATOM 4341 C C . GLY B 1 231 ? -9.336 -20.469 9.18 1 89.69 231 GLY B C 1
ATOM 4342 O O . GLY B 1 231 ? -8.977 -20.156 10.312 1 89.69 231 GLY B O 1
ATOM 4343 N N . HIS B 1 232 ? -9.008 -19.766 8.141 1 87.81 232 HIS B N 1
ATOM 4344 C CA . HIS B 1 232 ? -8.336 -18.469 8.297 1 87.81 232 HIS B CA 1
ATOM 4345 C C . HIS B 1 232 ? -9.25 -17.453 8.969 1 87.81 232 HIS B C 1
ATOM 4347 O O . HIS B 1 232 ? -10.453 -17.406 8.68 1 87.81 232 HIS B O 1
ATOM 4353 N N . ILE B 1 233 ? -8.672 -16.625 9.789 1 77.94 233 ILE B N 1
ATOM 4354 C CA . ILE B 1 233 ? -9.461 -15.617 10.484 1 77.94 233 ILE B CA 1
ATOM 4355 C C . ILE B 1 233 ? -9.266 -14.266 9.812 1 77.94 233 ILE B C 1
ATOM 4357 O O . ILE B 1 233 ? -9.969 -13.297 10.133 1 77.94 233 ILE B O 1
ATOM 4361 N N . THR B 1 234 ? -8.312 -14.273 8.961 1 75.19 234 THR B N 1
ATOM 4362 C CA . THR B 1 234 ? -8.078 -13.086 8.148 1 75.19 234 THR B CA 1
ATOM 4363 C C . THR B 1 234 ? -7.996 -13.461 6.668 1 75.19 234 THR B C 1
ATOM 4365 O O . THR B 1 234 ? -8.125 -14.633 6.309 1 75.19 234 THR B O 1
ATOM 4368 N N . TRP B 1 235 ? -7.828 -12.43 5.898 1 83.12 235 TRP B N 1
ATOM 4369 C CA . TRP B 1 235 ? -7.727 -12.625 4.457 1 83.12 235 TRP B CA 1
ATOM 4370 C C . TRP B 1 235 ? -6.578 -13.57 4.117 1 83.12 235 TRP B C 1
ATOM 4372 O O . TRP B 1 235 ? -5.52 -13.523 4.746 1 83.12 235 TRP B O 1
ATOM 4382 N N . VAL B 1 236 ? -6.812 -14.352 3.105 1 87.44 236 VAL B N 1
ATOM 4383 C CA . VAL B 1 236 ? -5.762 -15.234 2.6 1 87.44 236 VAL B CA 1
ATOM 4384 C C . VAL B 1 236 ? -4.875 -14.469 1.622 1 87.44 236 VAL B C 1
ATOM 4386 O O . VAL B 1 236 ? -5.371 -13.812 0.703 1 87.44 236 VAL B O 1
ATOM 4389 N N . LYS B 1 237 ? -3.559 -14.562 1.75 1 83.19 237 LYS B N 1
ATOM 4390 C CA . LYS B 1 237 ? -2.65 -13.758 0.944 1 83.19 237 LYS B CA 1
ATOM 4391 C C . LYS B 1 237 ? -1.813 -14.625 0.013 1 83.19 237 LYS B C 1
ATOM 4393 O O . LYS B 1 237 ? -1.445 -14.203 -1.083 1 83.19 237 LYS B O 1
ATOM 4398 N N . SER B 1 238 ? -1.466 -15.789 0.503 1 85.31 238 SER B N 1
ATOM 4399 C CA . SER B 1 238 ? -0.583 -16.656 -0.274 1 85.31 238 SER B CA 1
ATOM 4400 C C . SER B 1 238 ? -0.96 -18.125 -0.105 1 85.31 238 SER B C 1
ATOM 4402 O O . SER B 1 238 ? -1.359 -18.547 0.982 1 85.31 238 SER B O 1
ATOM 4404 N N . ILE B 1 239 ? -0.776 -18.828 -1.193 1 87.44 239 ILE B N 1
ATOM 4405 C CA . ILE B 1 239 ? -1.026 -20.266 -1.185 1 87.44 239 ILE B CA 1
ATOM 4406 C C . ILE B 1 239 ? 0.01 -20.984 -2.053 1 87.44 239 ILE B C 1
ATOM 4408 O O . ILE B 1 239 ? 0.563 -20.391 -2.98 1 87.44 239 ILE B O 1
ATOM 4412 N N . ALA B 1 240 ? 0.282 -22.219 -1.714 1 85.31 240 ALA B N 1
ATOM 4413 C CA . ALA B 1 240 ? 1.193 -23.047 -2.502 1 85.31 240 ALA B CA 1
ATOM 4414 C C . ALA B 1 240 ? 0.883 -24.531 -2.324 1 85.31 240 ALA B C 1
ATOM 4416 O O . ALA B 1 240 ? 0.699 -25 -1.199 1 85.31 240 ALA B O 1
ATOM 4417 N N . PHE B 1 241 ? 0.881 -25.219 -3.414 1 85.31 241 PHE B N 1
ATOM 4418 C CA . PHE B 1 241 ? 0.727 -26.672 -3.357 1 85.31 241 PHE B CA 1
ATOM 4419 C C . PHE B 1 241 ? 2.059 -27.344 -3.055 1 85.31 241 PHE B C 1
ATOM 4421 O O . PHE B 1 241 ? 3.117 -26.844 -3.445 1 85.31 241 PHE B O 1
ATOM 4428 N N . SER B 1 242 ? 1.9 -28.469 -2.428 1 79.31 242 SER B N 1
ATOM 4429 C CA . SER B 1 242 ? 3.057 -29.359 -2.4 1 79.31 242 SER B CA 1
ATOM 4430 C C . SER B 1 242 ? 3.342 -29.938 -3.781 1 79.31 242 SER B C 1
ATOM 4432 O O . SER B 1 242 ? 2.469 -29.938 -4.652 1 79.31 242 SER B O 1
ATOM 4434 N N . PRO B 1 243 ? 4.547 -30.453 -3.951 1 76.62 243 PRO B N 1
ATOM 4435 C CA . PRO B 1 243 ? 4.918 -30.953 -5.273 1 76.62 243 PRO B CA 1
ATOM 4436 C C . PRO B 1 243 ? 4.012 -32.094 -5.734 1 76.62 243 PRO B C 1
ATOM 4438 O O . PRO B 1 243 ? 3.77 -32.25 -6.934 1 76.62 243 PRO B O 1
ATOM 4441 N N . ASP B 1 244 ? 3.549 -32.875 -4.824 1 78.69 244 ASP B N 1
ATOM 4442 C CA . ASP B 1 244 ? 2.707 -34 -5.207 1 78.69 244 ASP B CA 1
ATOM 4443 C C . ASP B 1 244 ? 1.237 -33.594 -5.273 1 78.69 244 ASP B C 1
ATOM 4445 O O . ASP B 1 244 ? 0.375 -34.406 -5.621 1 78.69 244 ASP B O 1
ATOM 4449 N N . GLY B 1 245 ? 0.947 -32.375 -4.836 1 84 245 GLY B N 1
ATOM 4450 C CA . GLY B 1 245 ? -0.393 -31.812 -4.957 1 84 245 GLY B CA 1
ATOM 4451 C C . GLY B 1 245 ? -1.326 -32.281 -3.85 1 84 245 GLY B C 1
ATOM 4452 O O . GLY B 1 245 ? -2.514 -31.938 -3.859 1 84 245 GLY B O 1
ATOM 4453 N N . GLN B 1 246 ? -0.824 -32.906 -2.863 1 83.81 246 GLN B N 1
ATOM 4454 C CA . GLN B 1 246 ? -1.675 -33.5 -1.836 1 83.81 246 GLN B CA 1
ATOM 4455 C C . GLN B 1 246 ? -1.894 -32.531 -0.679 1 83.81 246 GLN B C 1
ATOM 4457 O O . GLN B 1 246 ? -2.842 -32.688 0.095 1 83.81 246 GLN B O 1
ATOM 4462 N N . GLN B 1 247 ? -0.986 -31.609 -0.608 1 85.12 247 GLN B N 1
ATOM 4463 C CA . GLN B 1 247 ? -1.096 -30.609 0.451 1 85.12 247 GLN B CA 1
ATOM 4464 C C . GLN B 1 247 ? -1.052 -29.188 -0.12 1 85.12 247 GLN B C 1
ATOM 4466 O O . GLN B 1 247 ? -0.534 -28.984 -1.217 1 85.12 247 GLN B O 1
ATOM 4471 N N . LEU B 1 248 ? -1.64 -28.312 0.693 1 88.06 248 LEU B N 1
ATOM 4472 C CA . LEU B 1 248 ? -1.61 -26.891 0.376 1 88.06 248 LEU B CA 1
ATOM 4473 C C . LEU B 1 248 ? -1.238 -26.078 1.605 1 88.06 248 LEU B C 1
ATOM 4475 O O . LEU B 1 248 ? -1.772 -26.297 2.693 1 88.06 248 LEU B O 1
ATOM 4479 N N . ALA B 1 249 ? -0.263 -25.234 1.399 1 83.56 249 ALA B N 1
ATOM 4480 C CA . ALA B 1 249 ? 0.071 -24.281 2.447 1 83.56 249 ALA B CA 1
ATOM 4481 C C . ALA B 1 249 ? -0.542 -22.922 2.154 1 83.56 249 ALA B C 1
ATOM 4483 O O . ALA B 1 249 ? -0.586 -22.484 1.001 1 83.56 249 ALA B O 1
ATOM 4484 N N . SER B 1 250 ? -1.051 -22.312 3.217 1 85.81 250 SER B N 1
ATOM 4485 C CA . SER B 1 250 ? -1.648 -21 3.053 1 85.81 250 SER B CA 1
ATOM 4486 C C . SER B 1 250 ? -1.221 -20.047 4.172 1 85.81 250 SER B C 1
ATOM 4488 O O . SER B 1 250 ? -0.933 -20.484 5.285 1 85.81 250 SER B O 1
ATOM 4490 N N . ALA B 1 251 ? -1.119 -18.781 3.779 1 80.75 251 ALA B N 1
ATOM 4491 C CA . ALA B 1 251 ? -0.804 -17.734 4.742 1 80.75 251 ALA B CA 1
ATOM 4492 C C . ALA B 1 251 ? -1.733 -16.531 4.57 1 80.75 251 ALA B C 1
ATOM 4494 O O . ALA B 1 251 ? -2.119 -16.203 3.449 1 80.75 251 ALA B O 1
ATOM 4495 N N . GLY B 1 252 ? -2.15 -16.016 5.719 1 74.69 252 GLY B N 1
ATOM 4496 C CA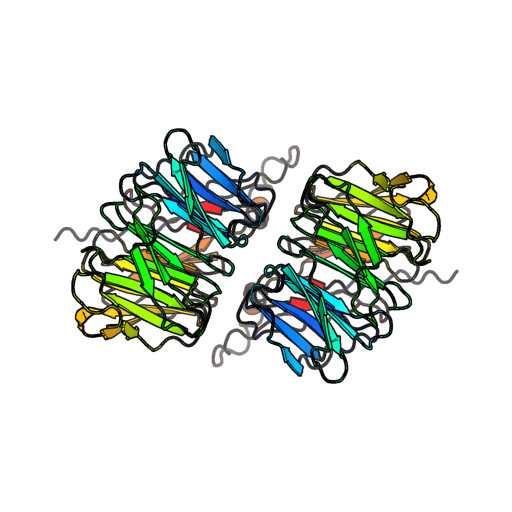 . GLY B 1 252 ? -2.949 -14.805 5.727 1 74.69 252 GLY B CA 1
ATOM 4497 C C . GLY B 1 252 ? -2.279 -13.656 6.449 1 74.69 252 GLY B C 1
ATOM 4498 O O . GLY B 1 252 ? -1.059 -13.648 6.621 1 74.69 252 GLY B O 1
ATOM 4499 N N . TYR B 1 253 ? -2.973 -12.828 6.777 1 61.69 253 TYR B N 1
ATOM 4500 C CA . TYR B 1 253 ? -2.43 -11.625 7.398 1 61.69 253 TYR B CA 1
ATOM 4501 C C . TYR B 1 253 ? -2.332 -11.789 8.914 1 61.69 253 TYR B C 1
ATOM 4503 O O . TYR B 1 253 ? -1.781 -10.93 9.602 1 61.69 253 TYR B O 1
ATOM 4511 N N . SER B 1 254 ? -2.791 -12.852 9.5 1 60.03 254 SER B N 1
ATOM 4512 C CA . SER B 1 254 ? -2.752 -13.117 10.938 1 60.03 254 SER B CA 1
ATOM 4513 C C . SER B 1 254 ? -1.414 -13.727 11.352 1 60.03 254 SER B C 1
ATOM 4515 O O . SER B 1 254 ? -1.221 -14.086 12.516 1 60.03 254 SER B O 1
ATOM 4517 N N . HIS B 1 255 ? -0.517 -13.898 10.531 1 63.75 255 HIS B N 1
ATOM 4518 C CA . HIS B 1 255 ? 0.783 -14.516 10.781 1 63.75 255 HIS B CA 1
ATOM 4519 C C . HIS B 1 255 ? 0.64 -16 11.07 1 63.75 255 HIS B C 1
ATOM 4521 O O . HIS B 1 255 ? 1.412 -16.562 11.852 1 63.75 255 HIS B O 1
ATOM 4527 N N . MET B 1 256 ? -0.39 -16.531 10.602 1 70.31 256 MET B N 1
ATOM 4528 C CA . MET B 1 256 ? -0.584 -17.969 10.703 1 70.31 256 MET B CA 1
ATOM 4529 C C . MET B 1 256 ? -0.391 -18.641 9.344 1 70.31 256 MET B C 1
ATOM 4531 O O . MET B 1 256 ? -0.867 -18.141 8.328 1 70.31 256 MET B O 1
ATOM 4535 N N . VAL B 1 257 ? 0.361 -19.703 9.43 1 77.31 257 VAL B N 1
ATOM 4536 C CA . VAL B 1 257 ? 0.474 -20.578 8.266 1 77.31 257 VAL B CA 1
ATOM 4537 C C . VAL B 1 257 ? -0.3 -21.859 8.508 1 77.31 257 VAL B C 1
ATOM 4539 O O . VAL B 1 257 ? -0.164 -22.484 9.562 1 77.31 257 VAL B O 1
ATOM 4542 N N . LYS B 1 258 ? -1.097 -22.172 7.559 1 84 258 LYS B N 1
ATOM 4543 C CA . LYS B 1 258 ? -1.877 -23.391 7.668 1 84 258 LYS B CA 1
ATOM 4544 C C . LYS B 1 258 ? -1.526 -24.375 6.547 1 84 258 LYS B C 1
ATOM 4546 O O . LYS B 1 258 ? -1.238 -23.953 5.422 1 84 258 LYS B O 1
ATOM 4551 N N . VAL B 1 259 ? -1.496 -25.641 6.91 1 84.38 259 VAL B N 1
ATOM 4552 C CA . VAL B 1 259 ? -1.307 -26.703 5.934 1 84.38 259 VAL B CA 1
ATOM 4553 C C . VAL B 1 259 ? -2.576 -27.547 5.84 1 84.38 259 VAL B C 1
ATOM 4555 O O . VAL B 1 259 ? -3.148 -27.938 6.859 1 84.38 259 VAL B O 1
ATOM 4558 N N . TRP B 1 260 ? -2.902 -27.797 4.656 1 89.94 260 TRP B N 1
ATOM 4559 C CA . TRP B 1 260 ? -4.172 -28.469 4.406 1 89.94 260 TRP B CA 1
ATOM 4560 C C . TRP B 1 260 ? -3.949 -29.781 3.67 1 89.94 260 TRP B C 1
ATOM 4562 O O . TRP B 1 260 ? -3.082 -29.875 2.799 1 89.94 260 TRP B O 1
ATOM 4572 N N . ASP B 1 261 ? -4.773 -30.766 4.02 1 88.12 261 ASP B N 1
ATOM 4573 C CA . ASP B 1 261 ? -4.926 -31.938 3.172 1 88.12 261 ASP B CA 1
ATOM 4574 C C . ASP B 1 261 ? -5.883 -31.672 2.014 1 88.12 261 ASP B C 1
ATOM 4576 O O . ASP B 1 261 ? -7.07 -31.422 2.227 1 88.12 261 ASP B O 1
ATOM 4580 N N . CYS B 1 262 ? -5.438 -31.781 0.845 1 90.06 262 CYS B N 1
ATOM 4581 C CA . CYS B 1 262 ? -6.211 -31.359 -0.316 1 90.06 262 CYS B CA 1
ATOM 4582 C C . CYS B 1 262 ? -7.301 -32.375 -0.649 1 90.06 262 CYS B C 1
ATOM 4584 O O . CYS B 1 262 ? -8.227 -32.062 -1.405 1 90.06 262 CYS B O 1
ATOM 4586 N N . ASN B 1 263 ? -7.25 -33.5 -0.172 1 89.25 263 ASN B N 1
ATOM 4587 C CA . ASN B 1 263 ? -8.266 -34.531 -0.427 1 89.25 263 ASN B CA 1
ATOM 4588 C C . ASN B 1 263 ? -9.438 -34.406 0.546 1 89.25 263 ASN B C 1
ATOM 4590 O O . ASN B 1 263 ? -10.594 -34.562 0.154 1 89.25 263 ASN B O 1
ATOM 4594 N N . THR B 1 264 ? -9.148 -34.062 1.746 1 91.94 264 THR B N 1
ATOM 4595 C CA . THR B 1 264 ? -10.188 -34.062 2.768 1 91.94 264 THR B CA 1
ATOM 4596 C C . THR B 1 264 ? -10.617 -32.625 3.068 1 91.94 264 THR B C 1
ATOM 4598 O O . THR B 1 264 ? -11.711 -32.406 3.602 1 91.94 264 THR B O 1
ATOM 4601 N N . GLY B 1 265 ? -9.711 -31.719 2.855 1 92.75 265 GLY B N 1
ATOM 4602 C CA . GLY B 1 265 ? -9.984 -30.328 3.17 1 92.75 265 GLY B CA 1
ATOM 4603 C C . GLY B 1 265 ? -9.656 -29.969 4.605 1 92.75 265 GLY B C 1
ATOM 4604 O O . GLY B 1 265 ? -9.883 -28.828 5.031 1 92.75 265 GLY B O 1
ATOM 4605 N N . LYS B 1 266 ? -9.133 -30.859 5.301 1 92.75 266 LYS B N 1
ATOM 4606 C CA . LYS B 1 266 ? -8.844 -30.625 6.711 1 92.75 266 LYS B CA 1
ATOM 4607 C C . LYS B 1 266 ? -7.5 -29.906 6.883 1 92.75 266 LYS B C 1
ATOM 4609 O O . LYS B 1 266 ? -6.535 -30.219 6.188 1 92.75 266 LYS B O 1
ATOM 4614 N N . CYS B 1 267 ? -7.5 -29.062 7.824 1 91.25 267 CYS B N 1
ATOM 4615 C CA . CYS B 1 267 ? -6.246 -28.438 8.219 1 91.25 267 CYS B CA 1
ATOM 4616 C C . CYS B 1 267 ? -5.406 -29.375 9.07 1 91.25 267 CYS B C 1
ATOM 4618 O O . CYS B 1 267 ? -5.82 -29.766 10.164 1 91.25 267 CYS B O 1
ATOM 4620 N N . THR B 1 268 ? -4.258 -29.672 8.641 1 83.94 268 THR B N 1
ATOM 4621 C CA . THR B 1 268 ? -3.449 -30.672 9.32 1 83.94 268 THR B CA 1
ATOM 4622 C C . THR B 1 268 ? -2.459 -30.016 10.281 1 83.94 268 THR B C 1
ATOM 4624 O O . THR B 1 268 ? -2.01 -30.641 11.242 1 83.94 268 THR B O 1
ATOM 4627 N N . GLU B 1 269 ? -2.111 -28.781 9.938 1 76.81 269 GLU B N 1
ATOM 4628 C CA . GLU B 1 269 ? -1.136 -28.062 10.758 1 76.81 269 GLU B CA 1
ATOM 4629 C C . GLU B 1 269 ? -1.386 -26.562 10.727 1 76.81 269 GLU B C 1
ATOM 4631 O O . GLU B 1 269 ? -1.782 -26.016 9.695 1 76.81 269 GLU B O 1
ATOM 4636 N N . THR B 1 270 ? -1.197 -25.938 11.891 1 79.25 270 THR B N 1
ATOM 4637 C CA . THR B 1 270 ? -1.211 -24.484 12.016 1 79.25 270 THR B CA 1
ATOM 4638 C C . THR B 1 270 ? 0.054 -23.984 12.711 1 79.25 270 THR B C 1
ATOM 4640 O O . THR B 1 270 ? 0.411 -24.469 13.781 1 79.25 270 THR B O 1
ATOM 4643 N N . LEU B 1 271 ? 0.708 -23.047 12.039 1 69.25 271 LEU B N 1
ATOM 4644 C CA . LEU B 1 271 ? 1.928 -22.469 12.602 1 69.25 271 LEU B CA 1
ATOM 4645 C C . LEU B 1 271 ? 1.76 -20.969 12.852 1 69.25 271 LEU B C 1
ATOM 4647 O O . LEU B 1 271 ? 1.326 -20.234 11.969 1 69.25 271 LEU B O 1
ATOM 4651 N N . LYS B 1 272 ? 2.053 -20.516 14.047 1 66 272 LYS B N 1
ATOM 4652 C CA . LYS B 1 272 ? 2.068 -19.094 14.375 1 66 272 LYS B CA 1
ATOM 4653 C C . LYS B 1 272 ? 3.449 -18.5 14.133 1 66 272 LYS B C 1
ATOM 4655 O O . LYS B 1 272 ? 4.453 -19.016 14.617 1 66 272 LYS B O 1
ATOM 4660 N N . VAL B 1 273 ? 3.473 -17.438 13.281 1 57.5 273 VAL B N 1
ATOM 4661 C CA . VAL B 1 273 ? 4.734 -16.766 13 1 57.5 273 VAL B CA 1
ATOM 4662 C C . VAL B 1 273 ? 4.809 -15.453 13.781 1 57.5 273 VAL B C 1
ATOM 4664 O O . VAL B 1 273 ? 3.873 -14.648 13.75 1 57.5 273 VAL B O 1
ATOM 4667 N N . ARG B 1 274 ? 5.52 -15.289 14.898 1 50.69 274 ARG B N 1
ATOM 4668 C CA . ARG B 1 274 ? 5.613 -14.125 15.766 1 50.69 274 ARG B CA 1
ATOM 4669 C C . ARG B 1 274 ? 6.383 -12.992 15.086 1 50.69 274 ARG B C 1
ATOM 4671 O O . ARG B 1 274 ? 7.324 -13.25 14.336 1 50.69 274 ARG B O 1
ATOM 4678 N N . SER B 1 275 ? 5.715 -11.82 15.172 1 45.5 275 SER B N 1
ATOM 4679 C CA . SER B 1 275 ? 6.414 -10.641 14.68 1 45.5 275 SER B CA 1
ATOM 4680 C C . SER B 1 275 ? 7.742 -10.438 15.398 1 45.5 275 SER B C 1
ATOM 4682 O O . SER B 1 275 ? 7.898 -10.852 16.547 1 45.5 275 SER B O 1
ATOM 4684 N N . VAL B 1 276 ? 8.82 -10.133 14.711 1 41.19 276 VAL B N 1
ATOM 4685 C CA . VAL B 1 276 ? 10.133 -9.859 15.289 1 41.19 276 VAL B CA 1
ATOM 4686 C C . VAL B 1 276 ? 9.977 -9.039 16.562 1 41.19 276 VAL B C 1
ATOM 4688 O O . VAL B 1 276 ? 10.695 -9.25 17.547 1 41.19 276 VAL B O 1
ATOM 4691 N N . ALA B 1 277 ? 9.094 -8.102 16.547 1 38.97 277 ALA B N 1
ATOM 4692 C CA . ALA B 1 277 ? 9.062 -7.262 17.734 1 38.97 277 ALA B CA 1
ATOM 4693 C C . ALA B 1 277 ? 8.797 -8.094 18.984 1 38.97 277 ALA B C 1
ATOM 4695 O O . ALA B 1 277 ? 9.328 -7.805 20.062 1 38.97 277 ALA B O 1
ATOM 4696 N N . GLU B 1 278 ? 8.109 -9.094 18.938 1 38.28 278 GLU B N 1
ATOM 4697 C CA . GLU B 1 278 ? 7.777 -9.883 20.125 1 38.28 278 GLU B CA 1
ATOM 4698 C C . GLU B 1 278 ? 8.852 -10.93 20.391 1 38.28 278 GLU B C 1
ATOM 4700 O O . GLU B 1 278 ? 9.023 -11.367 21.531 1 38.28 278 GLU B O 1
ATOM 4705 N N . ALA B 1 279 ? 9.469 -11.375 19.422 1 35.12 279 ALA B N 1
ATOM 4706 C CA . ALA B 1 279 ? 10.461 -12.43 19.625 1 35.12 279 ALA B CA 1
ATOM 4707 C C . ALA B 1 279 ? 11.57 -11.969 20.562 1 35.12 279 ALA B C 1
ATOM 4709 O O . ALA B 1 279 ? 12.195 -12.781 21.25 1 35.12 279 ALA B O 1
ATOM 4710 N N . ASN B 1 280 ? 11.828 -10.664 20.594 1 31.42 280 ASN B N 1
ATOM 4711 C CA . ASN B 1 280 ? 12.922 -10.234 21.453 1 31.42 280 ASN B CA 1
ATOM 4712 C C . ASN B 1 280 ? 12.516 -10.25 22.922 1 31.42 280 ASN B C 1
ATOM 4714 O O . ASN B 1 280 ? 13.328 -9.961 23.797 1 31.42 280 ASN B O 1
ATOM 4718 N N . LYS B 1 281 ? 11.328 -10.312 23.312 1 33.06 281 LYS B N 1
ATOM 4719 C CA . LYS B 1 281 ? 11.102 -10.297 24.766 1 33.06 281 LYS B CA 1
ATOM 4720 C C . LYS B 1 281 ? 11.609 -11.586 25.406 1 33.06 281 LYS B C 1
ATOM 4722 O O . LYS B 1 281 ? 12.062 -11.578 26.547 1 33.06 281 LYS B O 1
ATOM 4727 N N . GLY B 1 282 ? 11.453 -12.773 24.938 1 29.72 282 GLY B N 1
ATOM 4728 C CA . GLY B 1 282 ? 11.852 -13.977 25.656 1 29.72 282 GLY B CA 1
ATOM 4729 C C . GLY B 1 282 ? 13.359 -14.18 25.703 1 29.72 282 GLY B C 1
ATOM 4730 O O . GLY B 1 282 ? 13.867 -14.969 26.5 1 29.72 282 GLY B O 1
ATOM 4731 N N . ALA B 1 283 ? 14.086 -13.93 24.656 1 28.67 283 ALA B N 1
ATOM 4732 C CA . ALA B 1 283 ? 15.5 -14.266 24.766 1 28.67 283 ALA B CA 1
ATOM 4733 C C . ALA B 1 283 ? 16.25 -13.219 25.594 1 28.67 283 ALA B C 1
ATOM 4735 O O . ALA B 1 283 ? 17.453 -13.352 25.828 1 28.67 283 ALA B O 1
ATOM 4736 N N . VAL B 1 284 ? 15.695 -11.984 25.891 1 28.03 284 VAL B N 1
ATOM 4737 C CA . VAL B 1 284 ? 16.516 -11.055 26.641 1 28.03 284 VAL B CA 1
ATOM 4738 C C . VAL B 1 284 ? 16.562 -11.477 28.109 1 28.03 284 VAL B C 1
ATOM 4740 O O . VAL B 1 284 ? 17.156 -10.781 28.953 1 28.03 284 VAL B O 1
ATOM 4743 N N . GLU B 1 285 ? 15.906 -12.359 28.688 1 28.83 285 GLU B N 1
ATOM 4744 C CA . GLU B 1 285 ? 16.281 -12.516 30.078 1 28.83 285 GLU B CA 1
ATOM 4745 C C . GLU B 1 285 ? 17.766 -12.836 30.234 1 28.83 285 GLU B C 1
ATOM 4747 O O . GLU B 1 285 ? 18.359 -12.586 31.281 1 28.83 285 GLU B O 1
ATOM 4752 N N . GLY B 1 286 ? 18.328 -13.891 29.578 1 26.22 286 GLY B N 1
ATOM 4753 C CA . GLY B 1 286 ? 19.641 -14.219 30.125 1 26.22 286 GLY B CA 1
ATOM 4754 C C . GLY B 1 286 ? 20.625 -13.078 30.031 1 26.22 286 GLY B C 1
ATOM 4755 O O . GLY B 1 286 ? 21.281 -12.727 31.016 1 26.22 286 GLY B O 1
ATOM 4756 N N . LEU B 1 287 ? 21.547 -13.086 28.969 1 24.12 287 LEU B N 1
ATOM 4757 C CA . LEU B 1 287 ? 22.75 -12.258 29.125 1 24.12 287 LEU B CA 1
ATOM 4758 C C . LEU B 1 287 ? 22.375 -10.781 29.156 1 24.12 287 LEU B C 1
ATOM 4760 O O . LEU B 1 287 ? 21.703 -10.281 28.25 1 24.12 287 LEU B O 1
ATOM 4764 N N . LEU B 1 288 ? 22.141 -10.031 30.234 1 25.61 288 LEU B N 1
ATOM 4765 C CA . LEU B 1 288 ? 21.953 -8.664 30.703 1 25.61 288 LEU B CA 1
ATOM 4766 C C . LEU B 1 288 ? 22.625 -7.676 29.75 1 25.61 288 LEU B C 1
ATOM 4768 O O . LEU B 1 288 ? 22.734 -6.484 30.062 1 25.61 288 LEU B O 1
ATOM 4772 N N . GLY B 1 289 ? 23.719 -8.117 29.078 1 24.56 289 GLY B N 1
ATOM 4773 C CA . GLY B 1 289 ? 24.5 -7.012 28.547 1 24.56 289 GLY B CA 1
ATOM 4774 C C . GLY B 1 289 ? 23.703 -6.078 27.672 1 24.56 289 GLY B C 1
ATOM 4775 O O . GLY B 1 289 ? 22.516 -6.312 27.438 1 24.56 289 GLY B O 1
ATOM 4776 N N . ARG B 1 290 ? 24.438 -5.266 26.797 1 25.95 290 ARG B N 1
ATOM 4777 C CA . ARG B 1 290 ? 23.969 -4.105 26.062 1 25.95 290 ARG B CA 1
ATOM 4778 C C . ARG B 1 290 ? 22.797 -4.477 25.156 1 25.95 290 ARG B C 1
ATOM 4780 O O . ARG B 1 290 ? 22.844 -5.48 24.438 1 25.95 290 ARG B O 1
ATOM 4787 N N . PRO B 1 291 ? 21.578 -4.191 25.625 1 28.08 291 PRO B N 1
ATOM 4788 C CA . PRO B 1 291 ? 20.391 -4.469 24.812 1 28.08 291 PRO B CA 1
ATOM 4789 C C . PRO B 1 291 ? 20.672 -4.406 23.312 1 28.08 291 PRO B C 1
ATOM 4791 O O . PRO B 1 291 ? 21.156 -3.385 22.812 1 28.08 291 PRO B O 1
ATOM 4794 N N . ALA B 1 292 ? 21.297 -5.523 22.828 1 27.39 292 ALA B N 1
ATOM 4795 C CA . ALA B 1 292 ? 21.547 -5.5 21.375 1 27.39 292 ALA B CA 1
ATOM 4796 C C . ALA B 1 292 ? 20.328 -4.988 20.625 1 27.39 292 ALA B C 1
ATOM 4798 O O . ALA B 1 292 ? 19.188 -5.156 21.078 1 27.39 292 ALA B O 1
ATOM 4799 N N . PRO B 1 293 ? 20.578 -3.988 19.859 1 28.92 293 PRO B N 1
ATOM 4800 C CA . PRO B 1 293 ? 19.531 -3.4 19.031 1 28.92 293 PRO B CA 1
ATOM 4801 C C . PRO B 1 293 ? 18.578 -4.449 18.453 1 28.92 293 PRO B C 1
ATOM 4803 O O . PRO B 1 293 ? 18.984 -5.59 18.219 1 28.92 293 PRO B O 1
ATOM 4806 N N . PRO B 1 294 ? 17.438 -4.492 19.172 1 30.11 294 PRO B N 1
ATOM 4807 C CA . PRO B 1 294 ? 16.453 -5.445 18.656 1 30.11 294 PRO B CA 1
ATOM 4808 C C . PRO B 1 294 ? 16.734 -5.852 17.203 1 30.11 294 PRO B C 1
ATOM 4810 O O . PRO B 1 294 ? 16.922 -4.988 16.344 1 30.11 294 PRO B O 1
ATOM 4813 N N . GLU B 1 295 ? 17.641 -6.859 17.234 1 28.39 295 GLU B N 1
ATOM 4814 C CA . GLU B 1 295 ? 17.922 -7.508 15.945 1 28.39 295 GLU B CA 1
ATOM 4815 C C . GLU B 1 295 ? 16.641 -7.793 15.18 1 28.39 295 GLU B C 1
ATOM 4817 O O . GLU B 1 295 ? 15.617 -8.148 15.781 1 28.39 295 GLU B O 1
ATOM 4822 N N . PRO B 1 296 ? 16.703 -7.484 13.961 1 28.36 296 PRO B N 1
ATOM 4823 C CA . PRO B 1 296 ? 15.633 -7.477 12.953 1 28.36 296 PRO B CA 1
ATOM 4824 C C . PRO B 1 296 ? 14.789 -8.75 12.984 1 28.36 296 PRO B C 1
ATOM 4826 O O . PRO B 1 296 ? 13.586 -8.68 13.242 1 28.36 296 PRO B O 1
ATOM 4829 N N . ASN B 1 297 ? 14.93 -9.555 11.883 1 27.84 297 ASN B N 1
ATOM 4830 C CA . ASN B 1 297 ? 14.047 -10.227 10.938 1 27.84 297 ASN B CA 1
ATOM 4831 C C . ASN B 1 297 ? 13.828 -11.688 11.312 1 27.84 297 ASN B C 1
ATOM 4833 O O . ASN B 1 297 ? 14.789 -12.453 11.43 1 27.84 297 ASN B O 1
ATOM 4837 N N . ILE B 1 298 ? 13.156 -11.898 12.312 1 28.56 298 ILE B N 1
ATOM 4838 C CA . ILE B 1 298 ? 12.969 -13.289 12.719 1 28.56 298 ILE B CA 1
ATOM 4839 C C . ILE B 1 298 ? 12.203 -14.039 11.633 1 28.56 298 ILE B C 1
ATOM 4841 O O . ILE B 1 298 ? 11.188 -13.555 11.125 1 28.56 298 ILE B O 1
ATOM 4845 N N . MET B 1 299 ? 13 -14.922 10.859 1 28.62 299 MET B N 1
ATOM 4846 C CA . MET B 1 299 ? 12.516 -15.867 9.859 1 28.62 299 MET B CA 1
ATOM 4847 C C . MET B 1 299 ? 11.93 -17.109 10.516 1 28.62 299 MET B C 1
ATOM 4849 O O . MET B 1 299 ? 12.555 -17.703 11.391 1 28.62 299 MET B O 1
ATOM 4853 N N . LEU B 1 300 ? 10.719 -17.156 10.695 1 28.67 300 LEU B N 1
ATOM 4854 C CA . LEU B 1 300 ? 10.219 -18.422 11.219 1 28.67 300 LEU B CA 1
ATOM 4855 C C . LEU B 1 300 ? 10.094 -19.453 10.102 1 28.67 300 LEU B C 1
ATOM 4857 O O . LEU B 1 300 ? 9.625 -19.141 9.008 1 28.67 300 LEU B O 1
ATOM 4861 N N . LEU B 1 301 ? 10.984 -20.453 9.938 1 28.67 301 LEU B N 1
ATOM 4862 C CA . LEU B 1 301 ? 11.008 -21.625 9.078 1 28.67 301 LEU B CA 1
ATOM 4863 C C . LEU B 1 301 ? 9.977 -22.656 9.539 1 28.67 301 LEU B C 1
ATOM 4865 O O . LEU B 1 301 ? 9.992 -23.078 10.695 1 28.67 301 LEU B O 1
ATOM 4869 N N . ALA B 1 302 ? 8.805 -22.562 9.023 1 27.97 302 ALA B N 1
ATOM 4870 C CA . ALA B 1 302 ? 7.953 -23.672 9.469 1 27.97 302 ALA B CA 1
ATOM 4871 C C . ALA B 1 302 ? 8.586 -25.016 9.148 1 27.97 302 ALA B C 1
ATOM 4873 O O . ALA B 1 302 ? 8.422 -25.984 9.898 1 27.97 302 ALA B O 1
ATOM 4874 N N . GLY B 1 303 ? 8.555 -25.391 7.68 1 28.94 303 GLY B N 1
ATOM 4875 C CA . GLY B 1 303 ? 8.531 -26.828 7.383 1 28.94 303 GLY B CA 1
ATOM 4876 C C . GLY B 1 303 ? 9.797 -27.531 7.812 1 28.94 303 GLY B C 1
ATOM 4877 O O . GLY B 1 303 ? 10.836 -26.906 8.023 1 28.94 303 GLY B O 1
ATOM 4878 N N . GLY B 1 304 ? 9.672 -28.5 8.469 1 27.38 304 GLY B N 1
ATOM 4879 C CA . GLY B 1 304 ? 10.688 -29.531 8.688 1 27.38 304 GLY B CA 1
ATOM 4880 C C . GLY B 1 304 ? 11.406 -29.938 7.422 1 27.38 304 GLY B C 1
ATOM 4881 O O . GLY B 1 304 ? 12.633 -30.094 7.422 1 27.38 304 GLY B O 1
ATOM 4882 N N . SER B 1 305 ? 10.625 -30.688 6.402 1 29.22 305 SER B N 1
ATOM 4883 C CA . SER B 1 305 ? 11.32 -31.469 5.395 1 29.22 305 SER B CA 1
ATOM 4884 C C . SER B 1 305 ? 11.852 -30.594 4.27 1 29.22 305 SER B C 1
ATOM 4886 O O . SER B 1 305 ? 11.359 -29.484 4.059 1 29.22 305 SER B O 1
ATOM 4888 N N . GLU B 1 306 ? 13.016 -30.875 3.508 1 32.53 306 GLU B N 1
ATOM 4889 C CA . GLU B 1 306 ? 13.789 -30.438 2.352 1 32.53 306 GLU B CA 1
ATOM 4890 C C . GLU B 1 306 ? 12.883 -29.891 1.25 1 32.53 306 GLU B C 1
ATOM 4892 O O . GLU B 1 306 ? 13.32 -29.125 0.394 1 32.53 306 GLU B O 1
ATOM 4897 N N . ARG B 1 307 ? 11.727 -30.438 0.964 1 34.22 307 ARG B N 1
ATOM 4898 C CA . ARG B 1 307 ? 10.938 -30.172 -0.231 1 34.22 307 ARG B CA 1
ATOM 4899 C C . ARG B 1 307 ? 9.633 -29.469 0.125 1 34.22 307 ARG B C 1
ATOM 4901 O O . ARG B 1 307 ? 8.641 -29.578 -0.604 1 34.22 307 ARG B O 1
ATOM 4908 N N . GLY B 1 308 ? 9.461 -28.891 1.214 1 37.91 308 GLY B N 1
ATOM 4909 C CA . GLY B 1 308 ? 8.117 -28.422 1.511 1 37.91 308 GLY B CA 1
ATOM 4910 C C . GLY B 1 308 ? 7.82 -27.047 0.93 1 37.91 308 GLY B C 1
ATOM 4911 O O . GLY B 1 308 ? 8.703 -26.406 0.366 1 37.91 308 GLY B O 1
ATOM 4912 N N . PRO B 1 309 ? 6.469 -26.828 0.773 1 35.94 309 PRO B N 1
ATOM 4913 C CA . PRO B 1 309 ? 6.035 -25.562 0.181 1 35.94 309 PRO B CA 1
ATOM 4914 C C . PRO B 1 309 ? 6.57 -24.344 0.935 1 35.94 309 PRO B C 1
ATOM 4916 O O . PRO B 1 309 ? 6.699 -24.375 2.162 1 35.94 309 PRO B O 1
ATOM 4919 N N . CYS B 1 310 ? 7.461 -23.578 0.241 1 37.94 310 CYS B N 1
ATOM 4920 C CA . CYS B 1 310 ? 7.965 -22.328 0.812 1 37.94 310 CYS B CA 1
ATOM 4921 C C . CYS B 1 310 ? 6.934 -21.219 0.678 1 37.94 310 CYS B C 1
ATOM 4923 O O . CYS B 1 310 ? 6.344 -21.031 -0.388 1 37.94 310 CYS B O 1
ATOM 4925 N N . LEU B 1 311 ? 6.227 -20.875 1.804 1 38.75 311 LEU B N 1
ATOM 4926 C CA . LEU B 1 311 ? 5.352 -19.719 1.798 1 38.75 311 LEU B CA 1
ATOM 4927 C C . LEU B 1 311 ? 6.098 -18.469 2.264 1 38.75 311 LEU B C 1
ATOM 4929 O O . LEU B 1 311 ? 6.887 -18.531 3.211 1 38.75 311 LEU B O 1
ATOM 4933 N N . CYS B 1 312 ? 6.215 -17.609 1.335 1 37.72 312 CYS B N 1
ATOM 4934 C CA . CYS B 1 312 ? 6.75 -16.312 1.737 1 37.72 312 CYS B CA 1
ATOM 4935 C C . CYS B 1 312 ? 5.68 -15.469 2.416 1 37.72 312 CYS B C 1
ATOM 4937 O O . CYS B 1 312 ? 4.559 -15.359 1.913 1 37.72 312 CYS B O 1
ATOM 4939 N N . LEU B 1 313 ? 5.777 -15.352 3.723 1 40.47 313 LEU B N 1
ATOM 4940 C CA . LEU B 1 313 ? 4.863 -14.477 4.445 1 40.47 313 LEU B CA 1
ATOM 4941 C C . LEU B 1 313 ? 5.309 -13.023 4.34 1 40.47 313 LEU B C 1
ATOM 4943 O O . LEU B 1 313 ? 6.508 -12.727 4.391 1 40.47 313 LEU B O 1
ATOM 4947 N N . TYR B 1 314 ? 4.566 -12.422 3.504 1 36.94 314 TYR B N 1
ATOM 4948 C CA . TYR B 1 314 ? 4.809 -10.984 3.369 1 36.94 314 TYR B CA 1
ATOM 4949 C C . TYR B 1 314 ? 4.336 -10.234 4.609 1 36.94 314 TYR B C 1
ATOM 4951 O O . TYR B 1 314 ? 3.191 -10.391 5.039 1 36.94 314 TYR B O 1
ATOM 4959 N N . ALA B 1 315 ? 5.234 -10.32 5.426 1 36.91 315 ALA B N 1
ATOM 4960 C CA . ALA B 1 315 ? 4.766 -9.352 6.406 1 36.91 315 ALA B CA 1
ATOM 4961 C C . ALA B 1 315 ? 4.859 -7.93 5.855 1 36.91 315 ALA B C 1
ATOM 4963 O O . ALA B 1 315 ? 5.855 -7.562 5.227 1 36.91 315 ALA B O 1
ATOM 4964 N N . ARG B 1 316 ? 3.754 -7.559 5.23 1 37.91 316 ARG B N 1
ATOM 4965 C CA . ARG B 1 316 ? 3.881 -6.164 4.82 1 37.91 316 ARG B CA 1
ATOM 4966 C C . ARG B 1 316 ? 4.977 -5.457 5.613 1 37.91 316 ARG B C 1
ATOM 4968 O O . ARG B 1 316 ? 5.227 -4.27 5.414 1 37.91 316 ARG B O 1
ATOM 4975 N N . ARG B 1 317 ? 4.988 -5.383 6.641 1 38.19 317 ARG B N 1
ATOM 4976 C CA . ARG B 1 317 ? 5.984 -4.418 7.09 1 38.19 317 ARG B CA 1
ATOM 4977 C C . ARG B 1 317 ? 7.383 -4.812 6.621 1 38.19 317 ARG B C 1
ATOM 4979 O O . ARG B 1 317 ? 7.566 -5.879 6.031 1 38.19 317 ARG B O 1
ATOM 4986 N N . GLU B 1 318 ? 8.492 -4.324 6.902 1 38.81 318 GLU B N 1
ATOM 4987 C CA . GLU B 1 318 ? 9.891 -4.234 6.5 1 38.81 318 GLU B CA 1
ATOM 4988 C C . GLU B 1 318 ? 10.523 -5.621 6.398 1 38.81 318 GLU B C 1
ATOM 499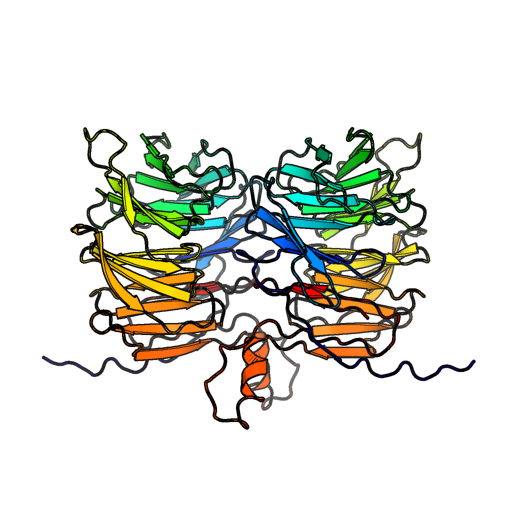0 O O . GLU B 1 318 ? 11.672 -5.754 5.969 1 38.81 318 GLU B O 1
ATOM 4995 N N . THR B 1 319 ? 9.75 -6.535 6.805 1 35.66 319 THR B N 1
ATOM 4996 C CA . THR B 1 319 ? 10.523 -7.77 6.859 1 35.66 319 THR B CA 1
ATOM 4997 C C . THR B 1 319 ? 9.758 -8.922 6.223 1 35.66 319 THR B C 1
ATOM 4999 O O . THR B 1 319 ? 8.562 -9.094 6.473 1 35.66 319 THR B O 1
ATOM 5002 N N . LEU B 1 320 ? 10.156 -9.078 4.895 1 37 320 LEU B N 1
ATOM 5003 C CA . LEU B 1 320 ? 9.633 -10.273 4.234 1 37 320 LEU B CA 1
ATOM 5004 C C . LEU B 1 320 ? 10.266 -11.531 4.816 1 37 320 LEU B C 1
ATOM 5006 O O . LEU B 1 320 ? 11.469 -11.578 5.055 1 37 320 LEU B O 1
ATOM 5010 N N . SER B 1 321 ? 9.414 -12.438 5.332 1 34.75 321 SER B N 1
ATOM 5011 C CA . SER B 1 321 ? 9.883 -13.75 5.773 1 34.75 321 SER B CA 1
ATOM 5012 C C . SER B 1 321 ? 9.648 -14.812 4.703 1 34.75 321 SER B C 1
ATOM 5014 O O . SER B 1 321 ? 8.625 -14.789 4.016 1 34.75 321 SER B O 1
ATOM 5016 N N . VAL B 1 322 ? 10.734 -15.219 3.93 1 36 322 VAL B N 1
ATOM 5017 C CA . VAL B 1 322 ? 10.609 -16.297 2.955 1 36 322 VAL B CA 1
ATOM 5018 C C . VAL B 1 322 ? 10.82 -17.641 3.645 1 36 322 VAL B C 1
ATOM 5020 O O . VAL B 1 322 ? 11.711 -17.797 4.488 1 36 322 VAL B O 1
ATOM 5023 N N . TRP B 1 323 ? 9.781 -18.5 3.457 1 31.94 323 TRP B N 1
ATOM 5024 C CA . TRP B 1 323 ? 9.812 -19.812 4.098 1 31.94 323 TRP B CA 1
ATOM 5025 C C . TRP B 1 323 ? 10.102 -20.906 3.078 1 31.94 323 TRP B C 1
ATOM 5027 O O . TRP B 1 323 ? 9.594 -20.875 1.956 1 31.94 323 TRP B O 1
ATOM 5037 N N . SER B 1 324 ? 11.352 -21.234 2.936 1 30 324 SER B N 1
ATOM 5038 C CA . SER B 1 324 ? 11.633 -22.422 2.131 1 30 324 SER B CA 1
ATOM 5039 C C . SER B 1 324 ? 11.312 -23.688 2.9 1 30 324 SER B C 1
ATOM 5041 O O . SER B 1 324 ? 11.594 -23.797 4.098 1 30 324 SER B O 1
ATOM 5043 N N . CYS B 1 325 ? 10.242 -24.266 2.365 1 27.62 325 CYS B N 1
ATOM 5044 C CA . CYS B 1 325 ? 9.992 -25.609 2.875 1 27.62 325 CYS B CA 1
ATOM 5045 C C . CYS B 1 325 ? 10.961 -26.609 2.268 1 27.62 325 CYS B C 1
ATOM 5047 O O . CYS B 1 325 ? 11.352 -26.484 1.106 1 27.62 325 CYS B O 1
#

Organism: Bos indicus x Bos taurus (NCBI:txid30522)

InterPro domains:
  IPR001680 WD40 repeat [PF00400] (15-48)
  IPR001680 WD40 repeat [PF00400] (54-91)
  IPR001680 WD40 repeat [PF00400] (96-132)
  IPR001680 WD40 repeat [PF00400] (137-175)
  IPR001680 WD40 repeat [PF00400] (186-218)
  IPR001680 WD40 repeat [PF00400] (225-261)
  IPR001680 WD40 repeat [PS50082] (17-58)
  IPR001680 WD40 repeat [PS50082] (59-100)
  IPR001680 WD40 repeat [PS50082] (101-142)
  IPR001680 WD40 repeat [PS50082] (143-179)
  IPR001680 WD40 repeat [PS50082] (188-228)
  IPR001680 WD40 repeat [PS50082] (229-270)
  IPR001680 WD40 repeat [SM00320] (10-49)
  IPR001680 WD40 repeat [SM00320] (52-91)
  IPR001680 WD40 repeat [SM00320] (94-133)
  IPR001680 WD40 repeat [SM00320] (136-175)
  IPR001680 WD40 repeat [SM00320] (181-219)
  IPR001680 WD40 repeat [SM00320] (222-261)
  IPR015943 WD40/YVTN repeat-like-containing domain superfamily [G3DSA:2.130.10.10] (6-106)
  IPR015943 WD40/YVTN repeat-like-containing domain superfamily [G3DSA:2.130.10.10] (107-181)

Solvent-accessible surface area (backbone atoms only — not comparable to full-atom values): 33140 Å² total; per-residue (Å²): 134,84,72,65,75,79,70,73,74,34,61,58,68,37,53,37,41,70,82,59,85,29,42,33,60,26,63,33,57,35,73,85,54,53,33,34,39,36,12,16,48,66,16,31,42,36,33,27,32,53,88,81,48,44,79,70,45,79,40,74,78,61,60,28,34,20,38,18,45,36,49,24,61,81,49,56,33,30,40,39,24,12,47,62,20,34,36,39,36,26,34,52,85,78,67,42,79,76,45,76,38,76,78,56,86,22,29,25,39,25,63,33,45,23,65,85,45,50,33,34,39,36,21,10,45,64,23,38,37,39,32,28,33,54,90,80,54,43,77,71,47,74,45,79,78,59,86,28,32,22,39,18,44,34,43,36,72,85,50,44,33,37,39,37,18,14,54,67,18,35,33,38,37,37,61,61,51,84,90,52,68,80,71,60,63,47,74,47,76,78,60,84,23,32,23,46,23,48,37,57,26,78,88,52,38,35,35,38,24,14,52,64,19,34,34,38,36,28,38,64,94,75,68,38,79,72,45,68,36,78,78,54,91,36,36,27,55,41,66,38,52,27,84,85,44,53,33,35,39,36,31,35,77,74,38,37,37,36,31,29,34,61,86,79,42,44,75,76,44,77,43,80,51,68,57,39,80,61,59,55,62,73,65,55,68,68,77,77,59,76,80,62,67,82,67,75,33,52,6,58,11,38,39,59,60,90,73,36,54,49,53,57,46,62,36,46,53,51,31,44,27,63,19,66,22,134,83,73,64,74,77,69,72,69,34,60,60,70,35,52,35,41,69,82,59,84,30,41,33,59,26,65,32,58,34,74,84,54,54,33,33,38,36,12,15,47,65,17,30,41,36,33,27,34,51,87,82,48,44,77,71,46,78,42,75,77,61,59,28,34,20,39,19,45,37,49,23,60,81,48,56,32,30,39,38,23,12,46,62,19,35,35,39,37,28,34,52,84,79,67,40,78,74,47,75,40,76,79,56,87,22,30,25,38,25,63,33,47,24,66,84,44,51,34,33,38,36,22,9,47,64,22,38,37,38,33,28,33,53,90,80,56,43,78,73,46,73,44,79,76,59,86,28,33,23,40,18,44,34,43,36,73,84,50,44,34,38,39,37,18,13,54,66,18,36,33,38,36,38,63,61,50,85,88,53,68,84,70,61,64,48,73,48,77,77,60,84,24,32,21,45,23,49,39,57,26,76,89,52,36,36,36,38,25,14,52,64,21,34,35,38,34,29,39,65,92,76,69,37,81,72,46,70,35,77,78,55,91,35,36,28,56,39,65,36,52,27,82,85,44,53,31,33,39,36,32,34,77,74,36,37,37,37,32,28,34,62,85,79,43,43,74,75,44,80,42,81,51,70,57,35,82,61,58,56,62,73,68,54,67,69,77,76,61,76,80,64,66,82,71,66,36,57,7,60,10,39,44,62,58,88,73,35,53,48,56,58,46,64,38,46,53,51,34,45,26,64,20,68,21

Foldseek 3Di:
DPPPPQDAQAFDFADWQFDAPAFWQEKEAALVRQKMWTFGQVQWIWIAGRPVSHTDDTDHDGPGGWAYKYAQLVRQWMWIWGQSQWIWIAGRPVRDTDDIAHDGPGGKAEKEAFNVRQKMWTWFASQKIWIAGPPVSDTDDIAHDGPGTWHEKDAFNVNQKIWIWGQSQKIWIWGNDPPPPGHPIDIAHDGPGTFNYWDAAPVGWIWTWGQSQKIWIADVVVSDTDDIAHDGPGGWHDKDAFNVRQKMWTDGQQQKIWIAGPNVNDTPHIDHDDFLVPVVPVVPPPDPPDPPPSDDDGQGQRGDDPRGDFDFDRNRPRITRTHHD/DPPPPQDAFAFDFADWQFDAPAFWQEKEAALVRQKMWTFGQVQWIWIAGRPVSHTDDTDHDGPGGWAYKYAQLVRQWMWIWGQSQWIWIAGRPVGHTDDIAHDGPGGKAEKEAQNVRQKMWTWFASQKIWIAGPPVSDTDDMDHDGPGTWHEKDAFNVNQKIWIWGQSQKIWIFGNDPPPPGHPIDIAHDGPGTFNYWDAAPVGWIWTWGQSQKIWIADVVVSDTDDIAHDGPGGWHDKDAFNVRQKMWTDGQQQKIWIAGPNVNDTPHIDHDDALVPVVPPVPPPDVPDPPDSDDEGQGAGGDDQRGDWDFDRNRPRTTRTHHD

Nearest PDB structures (foldseek):
  4aow-assembly2_B  TM=8.965E-01  e=3.914E-20  Homo sapiens
  8unw-assembly1_B  TM=8.903E-01  e=1.737E-20  Homo sapiens
  8xzg-assembly1_B  TM=8.568E-01  e=1.737E-20  Homo sapiens
  8wca-assembly1_B  TM=8.536E-01  e=2.023E-20  Homo sapiens
  8wc8-assembly1_B  TM=7.396E-01  e=3.987E-21  Homo sapiens

Secondary structure (DSSP, 8-state):
----------------B---SS-EEEEEE-TTSSEEEEEETTS-EEEEETTT--EEEEE---SS-EEEEEE-TTSSEEEEEETTSEEEEEETTT--EEEEEE--SS-EEEEEE-TTSSEEEEEETTSEEEEEETTT--EEEEEE--SS-EEEEEE-TTSSEEEEEETTSEEEEEE-STTS-TT-EEEEE--SS-EEEEEE-TTS-EEEEETTSEEEEEETTTTEEEEEEE--SS-EEEEEE-TTSSEEEEEETTSEEEEEETTT--EEEEEE---HHHHHHHHTTS--SS--------------STT----EEE-SSS-EEE---/----------------B---SS-EEEEEE-TTSSEEEEEETTS-EEEEETTT--EEEEE---SS-EEEEEE-TTSSEEEEEETTSEEEEEETTT--EEEEEE--SS-EEEEEE-TTSSEEEEEETTSEEEEEETTT--EEEEEE--SS-EEEEEE-TTSSEEEEEETTSEEEEEE-STTS-TT-EEEEE--SS-EEEEEE-TTS-EEEEETTSEEEEEEGGGTEEEEEEE--SS-EEEEEE-TTSSEEEEEETTSEEEEEETTT--EEEEEE---HHHHHHHHTTS--SS--------------STT----EEE-SSS-EEE---

pLDDT: mean 78.58, std 23.89, range [24.12, 98.75]

Radius of gyration: 24.82 Å; Cα contacts (8 Å, |Δi|>4): 1944; chains: 2; bounding box: 48×86×73 Å